Protein AF-A0A9E7DCA9-F1 (afdb_monomer_lite)

Sequence (569 aa):
MPDISYTDATHLDIGVLKGARLDLEYGDTGNDFELTLDIDSEQRLDDGAYVYVEGTEWGGVVDALESNSGNNTITYIGRSWQGIIRDKVLEPQSGEDYLSVRGEAHGVLKQLVQRLGLASQFKVSEETSGITVKYTFDRYCDAWTGIRKMLADSSARLNIEYDSIERMIVLSVKPITDWTDGADAEHSDVTIKRVVRPYNHLICLGSGELKNRIVLHFYADARGNISTTQTLFGIDERTTTYNYTNASREELEKDGPKKLKEYQAADSINVTLDDDEEFGIGDIVPGIDPVTGLHVTATVGTKVIIVTDTQVSISYKVGGTASNTSSSGTAEHGSSTGSGAVSSSYTAGTGISIAGRTISAEVSRADFKSLENKVNEARKVATDSASEIGRATLQVDSKVAEVTATTPLKAQRTGGTVALTHEPSNVTAGAYGSESDVNASWGDTVQLGATVNVDALGHVTDAQTHTVKLPAKPTYTAQEVGAAPANHTHSYAGASTPGGDANAAKKLSQARTIKLVGSVSGTAIFDGSSDVTINVQGATQGGATTPSFPVGSVIETTSFVNPAIKLRR

Radius of gyration: 61.39 Å; chains: 1; bounding box: 140×107×152 Å

Secondary structure (DSSP, 8-state):
---EEEE-TT--EEEE-SS-EEEEEEESS--EEEEEEETT-S--PPTT-EEEETTSS-EEEEEEEEEETTTTEEEEEEEEHHHHHHTSEE-PPTT-SS-EEEEEHHHHHHHHHHHTT-TTTEEE-SS--S-EEEEEPPTTEEHHHHHHHHHHTTTEEEEEEEETTTTEEEEEEEEPPB-TT-TTTT-EEEEEE--SS---EEEEE-SS-GGGS-EEEEEE-TT--EESS----GGG--EEEEE-TT--HHHHHHHHHHHHHHHHT--EEEEEE-TTS-PPTT-EEEEE-TTT--EEEEEEEEEEEEEESS-EEEEEEEEE--------------------------PPPTTEEEETTEEEE---TTTTHHHHHHHHHHHHHHHHHHHHHHHHHHHHHTT-------TTEEEEEETTEEEEEEPP-SS-TTTTS-SS---PPTTPEEEEEEEEEE-TTS-EEEEEEEEEEPPPPPP--TTTTTPPPS----TT---SSTTPPPS-PPPPSS-EEEEE-SSEEEEEEE-SSS-----EEE------------TT-----S-----------

Structure (mmCIF, N/CA/C/O backbone):
data_AF-A0A9E7DCA9-F1
#
_entry.id   AF-A0A9E7DCA9-F1
#
loop_
_atom_site.group_PDB
_atom_site.id
_atom_site.type_symbol
_atom_site.label_atom_id
_atom_site.label_alt_id
_atom_site.label_comp_id
_atom_site.label_asym_id
_atom_site.label_entity_id
_atom_site.label_seq_id
_atom_site.pdbx_PDB_ins_code
_atom_site.Cartn_x
_atom_site.Cartn_y
_atom_site.Cartn_z
_atom_site.occupancy
_atom_site.B_iso_or_equiv
_atom_site.auth_seq_id
_atom_site.auth_comp_id
_atom_site.auth_asym_id
_atom_site.auth_atom_id
_atom_site.pdbx_PDB_model_num
ATOM 1 N N . MET A 1 1 ? 22.276 -15.573 -17.758 1.00 71.06 1 MET A N 1
ATOM 2 C CA . MET A 1 1 ? 21.876 -14.607 -16.718 1.00 71.06 1 MET A CA 1
ATOM 3 C C . MET A 1 1 ? 21.715 -13.267 -17.402 1.00 71.06 1 MET A C 1
ATOM 5 O O . MET A 1 1 ? 22.433 -13.056 -18.375 1.00 71.06 1 MET A O 1
ATOM 9 N N . PRO A 1 2 ? 20.750 -12.444 -16.991 1.00 83.06 2 PRO A N 1
ATOM 10 C CA . PRO A 1 2 ? 20.510 -11.165 -17.641 1.00 83.06 2 PRO A CA 1
ATOM 11 C C . PRO A 1 2 ? 21.709 -10.229 -17.467 1.00 83.06 2 PRO A C 1
ATOM 13 O O . PRO A 1 2 ? 22.262 -10.129 -16.374 1.00 83.06 2 PRO A O 1
ATOM 16 N N . ASP A 1 3 ? 22.107 -9.562 -18.547 1.00 92.44 3 ASP A N 1
ATOM 17 C CA . ASP A 1 3 ? 23.142 -8.531 -18.518 1.00 92.44 3 ASP A CA 1
ATOM 18 C C . ASP A 1 3 ? 22.517 -7.190 -18.101 1.00 92.44 3 ASP A C 1
ATOM 20 O O . ASP A 1 3 ? 21.557 -6.730 -18.724 1.00 92.44 3 ASP A O 1
ATOM 24 N N . ILE A 1 4 ? 23.074 -6.545 -17.070 1.00 96.12 4 ILE A N 1
ATOM 25 C CA . ILE A 1 4 ? 22.693 -5.179 -16.687 1.00 96.12 4 ILE A CA 1
ATOM 26 C C . ILE A 1 4 ? 23.383 -4.218 -17.656 1.00 96.12 4 ILE A C 1
ATOM 28 O O . ILE A 1 4 ? 24.607 -4.090 -17.645 1.00 96.12 4 ILE A O 1
ATOM 32 N N . SER A 1 5 ? 22.607 -3.543 -18.494 1.00 96.44 5 SER A N 1
ATOM 33 C CA . SER A 1 5 ? 23.099 -2.609 -19.508 1.00 96.44 5 SER A CA 1
ATOM 34 C C . SER A 1 5 ? 22.848 -1.163 -19.099 1.00 96.44 5 SER A C 1
ATOM 36 O O . SER A 1 5 ? 21.977 -0.880 -18.273 1.00 96.44 5 SER A O 1
ATOM 38 N N . TYR A 1 6 ? 23.634 -0.244 -19.658 1.00 97.06 6 TYR A N 1
ATOM 39 C CA . TYR A 1 6 ? 23.480 1.184 -19.404 1.00 97.06 6 TYR A CA 1
ATOM 40 C C . TYR A 1 6 ? 23.722 2.041 -20.645 1.00 97.06 6 TYR A C 1
ATOM 42 O O . TYR A 1 6 ? 24.427 1.649 -21.584 1.00 97.06 6 TYR A O 1
ATOM 50 N N . THR A 1 7 ? 23.143 3.237 -20.617 1.00 97.25 7 THR A N 1
ATOM 51 C CA . THR A 1 7 ? 23.236 4.230 -21.689 1.00 97.25 7 THR A CA 1
ATOM 52 C C . THR A 1 7 ? 24.016 5.469 -21.260 1.00 97.25 7 THR A C 1
ATOM 54 O O . THR A 1 7 ? 24.350 5.644 -20.090 1.00 97.25 7 THR A O 1
ATOM 57 N N . ASP A 1 8 ? 24.259 6.373 -22.207 1.00 94.50 8 ASP A N 1
ATOM 58 C CA . ASP A 1 8 ? 24.550 7.775 -21.904 1.00 94.50 8 ASP A CA 1
ATOM 59 C C . ASP A 1 8 ? 23.261 8.551 -21.560 1.00 94.50 8 ASP A C 1
ATOM 61 O O . ASP A 1 8 ? 22.147 8.016 -21.629 1.00 94.50 8 ASP A O 1
ATOM 65 N N . ALA A 1 9 ? 23.398 9.838 -21.232 1.00 92.69 9 ALA A N 1
ATOM 66 C CA . ALA A 1 9 ? 22.271 10.738 -20.955 1.00 92.69 9 ALA A CA 1
ATOM 67 C C . ALA A 1 9 ? 21.360 11.026 -22.174 1.00 92.69 9 ALA A C 1
ATOM 69 O O . ALA A 1 9 ? 20.323 11.674 -22.039 1.00 92.69 9 ALA A O 1
ATOM 70 N N . THR A 1 10 ? 21.737 10.586 -23.380 1.00 92.75 10 THR A N 1
ATOM 71 C CA . THR A 1 10 ? 20.903 10.649 -24.596 1.00 92.75 10 THR A CA 1
ATOM 72 C C . THR A 1 10 ? 20.208 9.322 -24.910 1.00 92.75 10 THR A C 1
ATOM 74 O O . THR A 1 10 ? 19.533 9.205 -25.936 1.00 92.75 10 THR A O 1
ATOM 77 N N . HIS A 1 11 ? 20.343 8.347 -24.007 1.00 93.12 11 HIS A N 1
ATOM 78 C CA . HIS A 1 11 ? 19.809 6.991 -24.101 1.00 93.12 11 HIS A CA 1
ATOM 79 C C . HIS A 1 11 ? 20.410 6.180 -25.261 1.00 93.12 11 HIS A C 1
ATOM 81 O O . HIS A 1 11 ? 19.755 5.314 -25.843 1.00 93.12 11 HIS A O 1
ATOM 87 N N . LEU A 1 12 ? 21.663 6.470 -25.624 1.00 93.50 12 LEU A N 1
ATOM 88 C CA . LEU A 1 12 ? 22.455 5.615 -26.501 1.00 93.50 12 LEU A CA 1
ATOM 89 C C . LEU A 1 12 ? 23.195 4.573 -25.660 1.00 93.50 12 LEU A C 1
ATOM 91 O O . LEU A 1 12 ? 23.879 4.929 -24.702 1.00 93.50 12 LEU A O 1
ATOM 95 N N . ASP A 1 13 ? 23.088 3.300 -26.036 1.00 94.94 13 ASP A N 1
ATOM 96 C CA . ASP A 1 13 ? 23.766 2.213 -25.328 1.00 94.94 13 ASP A CA 1
ATOM 97 C C . ASP A 1 13 ? 25.284 2.411 -25.286 1.00 94.94 13 ASP A C 1
ATOM 99 O O . ASP A 1 13 ? 25.930 2.616 -26.319 1.00 94.94 13 ASP A O 1
ATOM 103 N N . ILE A 1 14 ? 25.852 2.305 -24.082 1.00 95.56 14 ILE A N 1
ATOM 104 C CA . ILE A 1 14 ? 27.301 2.337 -23.860 1.00 95.56 14 ILE A CA 1
ATOM 105 C C . ILE A 1 14 ? 27.839 0.915 -23.708 1.00 95.56 14 ILE A C 1
ATOM 107 O O . ILE A 1 14 ? 28.862 0.571 -24.304 1.00 95.56 14 ILE A O 1
ATOM 111 N N . GLY A 1 15 ? 27.171 0.078 -22.910 1.00 94.38 15 GLY A N 1
ATOM 112 C CA . GLY A 1 15 ? 27.597 -1.300 -22.703 1.00 94.38 15 GLY A CA 1
ATOM 113 C C . GLY A 1 15 ? 26.957 -1.980 -21.499 1.00 94.38 15 GLY A C 1
ATOM 114 O O . GLY A 1 15 ? 25.936 -1.541 -20.978 1.00 94.38 15 GLY A O 1
ATOM 115 N N . VAL A 1 16 ? 27.594 -3.067 -21.064 1.00 95.62 16 VAL A N 1
ATOM 116 C CA . VAL A 1 16 ? 27.155 -3.909 -19.944 1.00 95.62 16 VAL A CA 1
ATOM 117 C C . VAL A 1 16 ? 27.974 -3.578 -18.699 1.00 95.62 16 VAL A C 1
ATOM 119 O O . VAL A 1 16 ? 29.206 -3.529 -18.756 1.00 95.62 16 VAL A O 1
ATOM 122 N N . LEU A 1 17 ? 27.300 -3.373 -17.573 1.00 94.69 17 LEU A N 1
ATOM 123 C CA . LEU A 1 17 ? 27.918 -3.161 -16.269 1.00 94.69 17 LEU A CA 1
ATOM 124 C C . LEU A 1 17 ? 28.472 -4.473 -15.705 1.00 94.69 17 LEU A C 1
ATOM 126 O O . LEU A 1 17 ? 27.880 -5.538 -15.877 1.00 94.69 17 LEU A O 1
ATOM 130 N N . LYS A 1 18 ? 29.631 -4.395 -15.048 1.00 92.38 18 LYS A N 1
ATOM 131 C CA . LYS A 1 18 ? 30.292 -5.525 -14.384 1.00 92.38 18 LYS A CA 1
ATOM 132 C C . LYS A 1 18 ? 30.481 -5.237 -12.900 1.00 92.38 18 LYS A C 1
ATOM 134 O O . LYS A 1 18 ? 30.808 -4.116 -12.516 1.00 92.38 18 LYS A O 1
ATOM 139 N N . GLY A 1 19 ? 30.292 -6.263 -12.078 1.00 90.50 19 GLY A N 1
ATOM 140 C CA . GLY A 1 19 ? 30.309 -6.172 -10.621 1.00 90.50 19 GLY A CA 1
ATOM 141 C C . GLY A 1 19 ? 29.162 -5.330 -10.067 1.00 90.50 19 GLY A C 1
ATOM 142 O O . GLY A 1 19 ? 29.310 -4.739 -9.000 1.00 90.50 19 GLY A O 1
ATOM 143 N N . ALA A 1 20 ? 28.057 -5.225 -10.806 1.00 94.62 20 ALA A N 1
ATOM 144 C CA . ALA A 1 20 ? 26.955 -4.346 -10.457 1.00 94.62 20 ALA A CA 1
ATOM 145 C C . ALA A 1 20 ? 25.877 -5.084 -9.664 1.00 94.62 20 ALA A C 1
ATOM 147 O O . ALA A 1 20 ? 25.610 -6.266 -9.888 1.00 94.62 20 ALA A O 1
ATOM 148 N N . ARG A 1 21 ? 25.227 -4.359 -8.754 1.00 96.06 21 ARG A N 1
ATOM 149 C CA . ARG A 1 21 ? 24.008 -4.807 -8.080 1.00 96.06 21 ARG A CA 1
ATOM 150 C C . ARG A 1 21 ? 22.889 -3.833 -8.403 1.00 96.06 21 ARG A C 1
ATOM 152 O O . ARG A 1 21 ? 22.961 -2.685 -7.984 1.00 96.06 21 ARG A O 1
ATOM 159 N N . LEU A 1 22 ? 21.876 -4.296 -9.122 1.00 97.31 22 LEU A N 1
ATOM 160 C CA . LEU A 1 22 ? 20.660 -3.544 -9.411 1.00 97.31 22 LEU A CA 1
ATOM 161 C C . LEU A 1 22 ? 19.538 -4.034 -8.493 1.00 97.31 22 LEU A C 1
ATOM 163 O O . LEU A 1 22 ? 19.142 -5.193 -8.563 1.00 97.31 22 LEU A O 1
ATOM 167 N N . ASP A 1 23 ? 19.056 -3.151 -7.632 1.00 97.00 23 ASP A N 1
ATOM 168 C CA . ASP A 1 23 ? 17.911 -3.334 -6.743 1.00 97.00 23 ASP A CA 1
ATOM 169 C C . ASP A 1 23 ? 16.731 -2.533 -7.291 1.00 97.00 23 ASP A C 1
ATOM 171 O O . ASP A 1 23 ? 16.876 -1.350 -7.588 1.00 97.00 23 ASP A O 1
ATOM 175 N N . LEU A 1 24 ? 15.579 -3.164 -7.460 1.00 96.56 24 LEU A N 1
ATOM 176 C CA . LEU A 1 24 ? 14.369 -2.544 -7.987 1.00 96.56 24 LEU A CA 1
ATOM 177 C C . LEU A 1 24 ? 13.200 -2.889 -7.072 1.00 96.56 24 LEU A C 1
ATOM 179 O O . LEU A 1 24 ? 12.945 -4.065 -6.826 1.00 96.56 24 LEU A O 1
ATOM 183 N N . GLU A 1 25 ? 12.422 -1.892 -6.660 1.00 95.06 25 GLU A N 1
ATOM 184 C CA . GLU A 1 25 ? 11.115 -2.103 -6.033 1.00 95.06 25 GLU A CA 1
ATOM 185 C C . GLU A 1 25 ? 10.063 -1.320 -6.817 1.00 95.06 25 GLU A C 1
ATOM 187 O O . GLU A 1 25 ? 10.201 -0.115 -7.010 1.00 95.06 25 GLU A O 1
ATOM 192 N N . TYR A 1 26 ? 8.990 -1.973 -7.265 1.00 93.69 26 TYR A N 1
ATOM 193 C CA . TYR A 1 26 ? 7.880 -1.295 -7.943 1.00 93.69 26 TYR A CA 1
ATOM 194 C C . TYR A 1 26 ? 6.539 -2.013 -7.759 1.00 93.69 26 TYR A C 1
ATOM 196 O O . TYR A 1 26 ? 6.478 -3.211 -7.486 1.00 93.69 26 TYR A O 1
ATOM 204 N N . GLY A 1 27 ? 5.441 -1.264 -7.896 1.00 90.94 27 GLY A N 1
ATOM 205 C CA . GLY A 1 27 ? 4.081 -1.727 -7.612 1.00 90.94 27 GLY A CA 1
ATOM 206 C C . GLY A 1 27 ? 3.297 -0.767 -6.725 1.00 90.94 27 GLY A C 1
ATOM 207 O O . GLY A 1 27 ? 3.224 0.424 -7.029 1.00 90.94 27 GLY A O 1
ATOM 208 N N . ASP A 1 28 ? 2.655 -1.280 -5.673 1.00 86.44 28 ASP A N 1
ATOM 209 C CA . ASP A 1 28 ? 1.882 -0.489 -4.699 1.00 86.44 28 ASP A CA 1
ATOM 210 C C . ASP A 1 28 ? 2.786 0.432 -3.863 1.00 86.44 28 ASP A C 1
ATOM 212 O O . ASP A 1 28 ? 2.365 1.498 -3.414 1.00 86.44 28 ASP A O 1
ATOM 216 N N . THR A 1 29 ? 4.039 0.019 -3.668 1.00 83.19 29 THR A N 1
ATOM 217 C CA . THR A 1 29 ? 5.098 0.770 -2.984 1.00 83.19 29 THR A CA 1
ATOM 218 C C . THR A 1 29 ? 6.368 0.807 -3.832 1.00 83.19 29 THR A C 1
ATOM 220 O O . THR A 1 29 ? 6.479 0.084 -4.822 1.00 83.19 29 THR A O 1
ATOM 223 N N . GLY A 1 30 ? 7.305 1.684 -3.464 1.00 85.62 30 GLY A N 1
ATOM 224 C CA . GLY A 1 30 ? 8.525 1.932 -4.234 1.00 85.62 30 GLY A CA 1
ATOM 225 C C . GLY A 1 30 ? 8.223 2.668 -5.538 1.00 85.62 30 GLY A C 1
ATOM 226 O O . GLY A 1 30 ? 7.538 3.700 -5.543 1.00 85.62 30 GLY A O 1
ATOM 227 N N . ASN A 1 31 ? 8.647 2.070 -6.645 1.00 96.06 31 ASN A N 1
ATOM 228 C CA . ASN A 1 31 ? 8.765 2.597 -8.005 1.00 96.06 31 ASN A CA 1
ATOM 229 C C . ASN A 1 31 ? 10.070 3.377 -8.229 1.00 96.06 31 ASN A C 1
ATOM 231 O O . ASN A 1 31 ? 10.086 4.481 -8.779 1.00 96.06 31 ASN A O 1
ATOM 235 N N . ASP A 1 32 ? 11.162 2.784 -7.768 1.00 97.69 32 ASP A N 1
ATOM 236 C CA . ASP A 1 32 ? 12.526 3.288 -7.838 1.00 97.69 32 ASP A CA 1
ATOM 237 C C . ASP A 1 32 ? 13.509 2.125 -8.030 1.00 97.69 32 ASP A C 1
ATOM 239 O O . ASP A 1 32 ? 13.132 0.948 -8.051 1.00 97.69 32 ASP A O 1
ATOM 243 N N . PHE A 1 33 ? 14.765 2.478 -8.272 1.00 97.56 33 PHE A N 1
ATOM 244 C CA . PHE A 1 33 ? 15.868 1.540 -8.313 1.00 97.56 33 PHE A CA 1
ATOM 245 C C . PHE A 1 33 ? 17.103 2.123 -7.636 1.00 97.56 33 PHE A C 1
ATOM 247 O O . PHE A 1 33 ? 17.301 3.342 -7.573 1.00 97.56 33 PHE A O 1
ATOM 254 N N . GLU A 1 34 ? 17.962 1.214 -7.202 1.00 97.88 34 GLU A N 1
ATOM 255 C CA . GLU A 1 34 ? 19.299 1.489 -6.716 1.00 97.88 34 GLU A CA 1
ATOM 256 C C . GLU A 1 34 ? 20.297 0.605 -7.472 1.00 97.88 34 GLU A C 1
ATOM 258 O O . GLU A 1 34 ? 20.195 -0.619 -7.471 1.00 97.88 34 GLU A O 1
ATOM 263 N N . LEU A 1 35 ? 21.276 1.218 -8.132 1.00 97.75 35 LEU A N 1
ATOM 264 C CA . LEU A 1 35 ? 22.386 0.522 -8.772 1.00 97.75 35 LEU A CA 1
ATOM 265 C C . LEU A 1 35 ? 23.671 0.799 -7.992 1.00 97.75 35 LEU A C 1
ATOM 267 O O . LEU A 1 35 ? 24.160 1.927 -7.962 1.00 97.75 35 LEU A O 1
ATOM 271 N N . THR A 1 36 ? 24.262 -0.242 -7.420 1.00 96.81 36 THR A N 1
ATOM 272 C CA . THR A 1 36 ? 25.537 -0.164 -6.705 1.00 96.81 36 THR A CA 1
ATOM 273 C C . THR A 1 36 ? 26.687 -0.662 -7.578 1.00 96.81 36 THR A C 1
ATOM 275 O O . THR A 1 36 ? 26.612 -1.745 -8.164 1.00 96.81 36 THR A O 1
ATOM 278 N N . LEU A 1 37 ? 27.777 0.105 -7.606 1.00 95.06 37 LEU A N 1
ATOM 279 C CA . LEU A 1 37 ? 29.076 -0.265 -8.165 1.00 95.06 37 LEU A CA 1
ATOM 280 C C . LEU A 1 37 ? 30.164 -0.129 -7.095 1.00 95.06 37 LEU A C 1
ATOM 282 O O . LEU A 1 37 ? 30.061 0.699 -6.187 1.00 95.06 37 LEU A O 1
ATOM 286 N N . ASP A 1 38 ? 31.240 -0.901 -7.227 1.00 91.75 38 ASP A N 1
ATOM 287 C CA . ASP A 1 38 ? 32.465 -0.650 -6.464 1.00 91.75 38 ASP A CA 1
ATOM 288 C C . ASP A 1 38 ? 33.080 0.697 -6.892 1.00 91.75 38 ASP A C 1
ATOM 290 O O . ASP A 1 38 ? 33.073 1.047 -8.078 1.00 91.75 38 ASP A O 1
ATOM 294 N N . ILE A 1 39 ? 33.611 1.467 -5.939 1.00 89.06 39 ILE A N 1
ATOM 295 C CA . ILE A 1 39 ? 34.256 2.756 -6.223 1.00 89.06 39 ILE A CA 1
ATOM 296 C C . ILE A 1 39 ? 35.459 2.609 -7.168 1.00 89.06 39 ILE A C 1
ATOM 298 O O . ILE A 1 39 ? 35.741 3.534 -7.933 1.00 89.06 39 ILE A O 1
ATOM 302 N N . ASP A 1 40 ? 36.120 1.451 -7.166 1.00 89.44 40 ASP A N 1
ATOM 303 C CA . ASP A 1 40 ? 37.255 1.127 -8.030 1.00 89.44 40 ASP A CA 1
ATOM 304 C C . ASP A 1 40 ? 36.824 0.678 -9.438 1.00 89.44 40 ASP A C 1
ATOM 306 O O . ASP A 1 40 ? 37.670 0.519 -10.319 1.00 89.44 40 ASP A O 1
ATOM 310 N N . SER A 1 41 ? 35.519 0.499 -9.692 1.00 89.50 41 SER A N 1
ATOM 311 C CA . SER A 1 41 ? 35.016 0.257 -11.048 1.00 89.50 41 SER A CA 1
ATOM 312 C C . SER A 1 41 ? 35.415 1.410 -11.972 1.00 89.50 41 SER A C 1
ATOM 314 O O . SER A 1 41 ? 35.334 2.576 -11.590 1.00 89.50 41 SER A O 1
ATOM 316 N N . GLU A 1 42 ? 35.804 1.115 -13.210 1.00 91.94 42 GLU A N 1
ATOM 317 C CA . GLU A 1 42 ? 36.067 2.142 -14.230 1.00 91.94 42 GLU A CA 1
ATOM 318 C C . GLU A 1 42 ? 34.771 2.657 -14.886 1.00 91.94 42 GLU A C 1
ATOM 320 O O . GLU A 1 42 ? 34.786 3.661 -15.598 1.00 91.94 42 GLU A O 1
ATOM 325 N N . GLN A 1 43 ? 33.637 1.987 -14.648 1.00 93.31 43 GLN A N 1
ATOM 326 C CA . GLN A 1 43 ? 32.347 2.335 -15.243 1.00 93.31 43 GLN A CA 1
ATOM 327 C C . GLN A 1 43 ? 31.642 3.407 -14.409 1.00 93.31 43 GLN A C 1
ATOM 329 O O . GLN A 1 43 ? 31.492 3.281 -13.192 1.00 93.31 43 GLN A O 1
ATOM 334 N N . ARG A 1 44 ? 31.203 4.479 -15.070 1.00 93.62 44 ARG A N 1
ATOM 335 C CA . ARG A 1 44 ? 30.405 5.558 -14.481 1.00 93.62 44 ARG A CA 1
ATOM 336 C C . ARG A 1 44 ? 29.216 5.849 -15.376 1.00 93.62 44 ARG A C 1
ATOM 338 O O . ARG A 1 44 ? 29.339 5.787 -16.598 1.00 93.62 44 ARG A O 1
ATOM 345 N N . LEU A 1 45 ? 28.090 6.141 -14.743 1.00 95.19 45 LEU A N 1
ATOM 346 C CA . LEU A 1 45 ? 26.862 6.530 -15.415 1.00 95.19 45 LEU A CA 1
ATOM 347 C C . LEU A 1 45 ? 26.709 8.045 -15.334 1.00 95.19 45 LEU A C 1
ATOM 349 O O . LEU A 1 45 ? 27.054 8.652 -14.315 1.00 95.19 45 LEU A O 1
ATOM 353 N N . ASP A 1 46 ? 26.190 8.619 -16.413 1.00 93.69 46 ASP A N 1
ATOM 354 C CA . ASP A 1 46 ? 25.820 10.026 -16.476 1.00 93.69 46 ASP A CA 1
ATOM 355 C C . ASP A 1 46 ? 24.470 10.263 -15.783 1.00 93.69 46 ASP A C 1
ATOM 357 O O . ASP A 1 46 ? 23.614 9.375 -15.720 1.00 93.69 46 ASP A O 1
ATOM 361 N N . ASP A 1 47 ? 24.244 11.492 -15.320 1.00 93.56 47 ASP A N 1
ATOM 362 C CA . ASP A 1 47 ? 22.924 11.925 -14.861 1.00 93.56 47 ASP A CA 1
ATOM 363 C C . ASP A 1 47 ? 21.906 11.777 -16.007 1.00 93.56 47 ASP A C 1
ATOM 365 O O . ASP A 1 47 ? 22.130 12.258 -17.121 1.00 93.56 47 ASP A O 1
ATOM 369 N N . GLY A 1 48 ? 20.775 11.120 -15.745 1.00 95.25 48 GLY A N 1
ATOM 370 C CA . GLY A 1 48 ? 19.761 10.827 -16.760 1.00 95.25 48 GLY A CA 1
ATOM 371 C C . GLY A 1 48 ? 20.056 9.611 -17.646 1.00 95.25 48 GLY A C 1
ATOM 372 O O . GLY A 1 48 ? 19.254 9.317 -18.530 1.00 95.25 48 GLY A O 1
ATOM 373 N N . ALA A 1 49 ? 21.156 8.884 -17.422 1.00 97.50 49 ALA A N 1
ATOM 374 C CA . ALA A 1 49 ? 21.394 7.600 -18.077 1.00 97.50 49 ALA A CA 1
ATOM 375 C C . ALA A 1 49 ? 20.317 6.567 -17.713 1.00 97.50 49 ALA A C 1
ATOM 377 O O . ALA A 1 49 ? 19.747 6.590 -16.619 1.00 97.50 49 ALA A O 1
ATOM 378 N N . TYR A 1 50 ? 20.064 5.623 -18.617 1.00 98.12 50 TYR A N 1
ATOM 379 C CA . TYR A 1 50 ? 19.233 4.458 -18.345 1.00 98.12 50 TYR A CA 1
ATOM 380 C C . TYR A 1 50 ? 20.079 3.298 -17.848 1.00 98.12 50 TYR A C 1
ATOM 382 O O . TYR A 1 50 ? 21.195 3.082 -18.317 1.00 98.12 50 TYR A O 1
ATOM 390 N N . VAL A 1 51 ? 19.503 2.540 -16.920 1.00 97.75 51 VAL A N 1
ATOM 391 C CA . VAL A 1 51 ? 19.982 1.230 -16.477 1.00 97.75 51 VAL A CA 1
ATOM 392 C C . VAL A 1 51 ? 18.867 0.244 -16.738 1.00 97.75 51 VAL A C 1
ATOM 394 O O . VAL A 1 51 ? 17.729 0.507 -16.348 1.00 97.75 51 VAL A O 1
ATOM 397 N N . TYR A 1 52 ? 19.161 -0.864 -17.408 1.00 97.62 52 TYR A N 1
ATOM 398 C CA . TYR A 1 52 ? 18.116 -1.791 -17.821 1.00 97.62 52 TYR A CA 1
ATOM 399 C C . TYR A 1 52 ? 18.614 -3.220 -18.018 1.00 97.62 52 TYR A C 1
ATOM 401 O O . TYR A 1 52 ? 19.795 -3.471 -18.258 1.00 97.62 52 TYR A O 1
ATOM 409 N N . VAL A 1 53 ? 17.672 -4.155 -17.967 1.00 96.50 53 VAL A N 1
ATOM 410 C CA . VAL A 1 53 ? 17.820 -5.517 -18.474 1.00 96.50 53 VAL A CA 1
ATOM 411 C C . VAL A 1 53 ? 16.905 -5.664 -19.690 1.00 96.50 53 VAL A C 1
ATOM 413 O O . VAL A 1 53 ? 15.696 -5.444 -19.598 1.00 96.50 53 VAL A O 1
ATOM 416 N N . GLU A 1 54 ? 17.495 -6.005 -20.835 1.00 95.81 54 GLU A N 1
ATOM 417 C CA . GLU A 1 54 ? 16.803 -6.065 -22.129 1.00 95.81 54 GLU A CA 1
ATOM 418 C C . GLU A 1 54 ? 15.562 -6.968 -22.104 1.00 95.81 54 GLU A C 1
ATOM 420 O O . GLU A 1 54 ? 15.613 -8.090 -21.597 1.00 95.81 54 GLU A O 1
ATOM 425 N N . GLY A 1 55 ? 14.459 -6.492 -22.691 1.00 94.69 55 GLY A N 1
ATOM 426 C CA . GLY A 1 55 ? 13.220 -7.260 -22.830 1.00 94.69 55 GLY A CA 1
ATOM 427 C C . GLY A 1 55 ? 12.461 -7.480 -21.518 1.00 94.69 55 GLY A C 1
ATOM 428 O O . GLY A 1 55 ? 11.527 -8.276 -21.479 1.00 94.69 55 GLY A O 1
ATOM 429 N N . THR A 1 56 ? 12.849 -6.788 -20.444 1.00 95.00 56 THR A N 1
ATOM 430 C CA . THR A 1 56 ? 12.203 -6.872 -19.127 1.00 95.00 56 THR A CA 1
ATOM 431 C C . THR A 1 56 ? 11.720 -5.506 -18.650 1.00 95.00 56 THR A C 1
ATOM 433 O O . THR A 1 56 ? 12.100 -4.460 -19.179 1.00 95.00 56 THR A O 1
ATOM 436 N N . GLU A 1 57 ? 10.909 -5.502 -17.597 1.00 95.38 57 GLU A N 1
ATOM 437 C CA . GLU A 1 57 ? 10.519 -4.290 -16.869 1.00 95.38 57 GLU A CA 1
ATOM 438 C C . GLU A 1 57 ? 11.612 -3.784 -15.901 1.00 95.38 57 GLU A C 1
ATOM 440 O O . GLU A 1 57 ? 11.385 -2.819 -15.168 1.00 95.38 57 GLU A O 1
ATOM 445 N N . TRP A 1 58 ? 12.782 -4.434 -15.854 1.00 96.12 58 TRP A N 1
ATOM 446 C CA . TRP A 1 58 ? 13.824 -4.179 -14.861 1.00 96.12 58 TRP A CA 1
ATOM 447 C C . TRP A 1 58 ? 14.736 -3.060 -15.345 1.00 96.12 58 TRP A C 1
ATOM 449 O O . TRP A 1 58 ? 15.713 -3.286 -16.058 1.00 96.12 58 TRP A O 1
ATOM 459 N N . GLY A 1 59 ? 14.403 -1.833 -14.970 1.00 96.75 59 GLY A N 1
ATOM 460 C CA . GLY A 1 59 ? 15.222 -0.684 -15.306 1.00 96.75 59 GLY A CA 1
ATOM 461 C C . GLY A 1 59 ? 14.632 0.642 -14.862 1.00 96.75 59 GLY A C 1
ATOM 462 O O . GLY A 1 59 ? 13.523 0.716 -14.320 1.00 96.75 59 GLY A O 1
ATOM 463 N N . GLY A 1 60 ? 15.403 1.695 -15.095 1.00 97.88 60 GLY A N 1
ATOM 464 C CA . GLY A 1 60 ? 15.060 3.046 -14.697 1.00 97.88 60 GLY A CA 1
ATOM 465 C C . GLY A 1 60 ? 16.018 4.101 -15.231 1.00 97.88 60 GLY A C 1
ATOM 466 O O . GLY A 1 60 ? 16.984 3.808 -15.937 1.00 97.88 60 GLY A O 1
ATOM 467 N N . VAL A 1 61 ? 15.727 5.348 -14.867 1.00 98.12 61 VAL A N 1
ATOM 468 C CA . VAL A 1 61 ? 16.533 6.531 -15.186 1.00 98.12 61 VAL A CA 1
ATOM 469 C C . VAL A 1 61 ? 17.293 7.012 -13.956 1.00 98.12 61 VAL A C 1
ATOM 471 O O . VAL A 1 61 ? 16.697 7.204 -12.900 1.00 98.12 61 VAL A O 1
ATOM 474 N N . VAL A 1 62 ? 18.601 7.223 -14.084 1.00 98.12 62 VAL A N 1
ATOM 475 C CA . VAL A 1 62 ? 19.445 7.757 -13.008 1.00 98.12 62 VAL A CA 1
ATOM 476 C C . VAL A 1 62 ? 19.033 9.198 -12.704 1.00 98.12 62 VAL A C 1
ATOM 478 O O . VAL A 1 62 ? 19.175 10.077 -13.552 1.00 98.12 62 VAL A O 1
ATOM 481 N N . ASP A 1 63 ? 18.558 9.448 -11.484 1.00 96.50 63 ASP A N 1
ATOM 482 C CA . ASP A 1 63 ? 18.156 10.784 -11.024 1.00 96.50 63 ASP A CA 1
ATOM 483 C C . ASP A 1 63 ? 19.137 11.367 -9.987 1.00 96.50 63 ASP A C 1
ATOM 485 O O . ASP A 1 63 ? 19.187 12.584 -9.799 1.00 96.50 63 ASP A O 1
ATOM 489 N N . ALA A 1 64 ? 19.901 10.517 -9.295 1.00 94.69 64 ALA A N 1
ATOM 490 C CA . ALA A 1 64 ? 20.843 10.915 -8.256 1.00 94.69 64 ALA A CA 1
ATOM 491 C C . ALA A 1 64 ? 22.037 9.954 -8.139 1.00 94.69 64 ALA A C 1
ATOM 493 O O . ALA A 1 64 ? 21.984 8.792 -8.542 1.00 94.69 64 ALA A O 1
ATOM 494 N N . LEU A 1 65 ? 23.108 10.457 -7.524 1.00 93.06 65 LEU A N 1
ATOM 495 C CA . LEU A 1 65 ? 24.341 9.732 -7.246 1.00 93.06 65 LEU A CA 1
ATOM 496 C C . LEU A 1 65 ? 24.775 9.969 -5.797 1.00 93.06 65 LEU A C 1
ATOM 498 O O . LEU A 1 65 ? 24.893 11.111 -5.352 1.00 93.06 65 LEU A O 1
ATOM 502 N N . GLU A 1 66 ? 25.085 8.889 -5.092 1.00 91.38 66 GLU A N 1
ATOM 503 C CA . GLU A 1 66 ? 25.696 8.894 -3.769 1.00 91.38 66 GLU A CA 1
ATOM 504 C C . GLU A 1 66 ? 27.033 8.142 -3.809 1.00 91.38 66 GLU A C 1
ATOM 506 O O . GLU A 1 66 ? 27.185 7.131 -4.490 1.00 91.38 66 GLU A O 1
ATOM 511 N N . SER A 1 67 ? 28.031 8.634 -3.073 1.00 86.38 67 SER A N 1
ATOM 512 C CA . SER A 1 67 ? 29.305 7.928 -2.899 1.00 86.38 67 SER A CA 1
ATOM 513 C C . SER A 1 67 ? 29.559 7.688 -1.418 1.00 86.38 67 SER A C 1
ATOM 515 O O . SER A 1 67 ? 29.465 8.613 -0.608 1.00 86.38 67 SER A O 1
ATOM 517 N N . ASN A 1 68 ? 29.884 6.446 -1.058 1.00 82.56 68 ASN A N 1
ATOM 518 C CA . ASN A 1 68 ? 30.123 6.049 0.323 1.00 82.56 68 ASN A CA 1
ATOM 519 C C . ASN A 1 68 ? 31.536 5.476 0.480 1.00 82.56 68 ASN A C 1
ATOM 521 O O . ASN A 1 68 ? 31.795 4.300 0.219 1.00 82.56 68 ASN A O 1
ATOM 525 N N . SER A 1 69 ? 32.459 6.309 0.972 1.00 75.44 69 SER A N 1
ATOM 526 C CA . SER A 1 69 ? 33.859 5.920 1.195 1.00 75.44 69 SER A CA 1
ATOM 527 C C . SER A 1 69 ? 34.051 4.888 2.316 1.00 75.44 69 SER A C 1
ATOM 529 O O . SER A 1 69 ? 35.118 4.292 2.403 1.00 75.44 69 SER A O 1
ATOM 531 N N . GLY A 1 70 ? 33.056 4.677 3.188 1.00 78.75 70 GLY A N 1
ATOM 532 C CA . GLY A 1 70 ? 33.108 3.658 4.243 1.00 78.75 70 GLY A CA 1
ATOM 533 C C . GLY A 1 70 ? 32.802 2.249 3.732 1.00 78.75 70 GLY A C 1
ATOM 534 O O . GLY A 1 70 ? 33.390 1.287 4.219 1.00 78.75 70 GLY A O 1
ATOM 535 N N . ASN A 1 71 ? 31.930 2.144 2.725 1.00 81.75 71 ASN A N 1
ATOM 536 C CA . ASN A 1 71 ? 31.511 0.878 2.117 1.00 81.75 71 ASN A CA 1
ATOM 537 C C . ASN A 1 71 ? 32.178 0.611 0.753 1.00 81.75 71 ASN A C 1
ATOM 539 O O . ASN A 1 71 ? 31.808 -0.354 0.095 1.00 81.75 71 ASN A O 1
ATOM 543 N N . ASN A 1 72 ? 33.125 1.456 0.325 1.00 88.75 72 ASN A N 1
ATOM 544 C CA . ASN A 1 72 ? 33.833 1.380 -0.964 1.00 88.75 72 ASN A CA 1
ATOM 545 C C . ASN A 1 72 ? 32.905 1.311 -2.192 1.00 88.75 72 ASN A C 1
ATOM 547 O O . ASN A 1 72 ? 33.192 0.613 -3.160 1.00 88.75 72 ASN A O 1
ATOM 551 N N . THR A 1 73 ? 31.774 2.018 -2.153 1.00 92.69 73 THR A N 1
ATOM 552 C CA . THR A 1 73 ? 30.718 1.913 -3.172 1.00 92.69 73 THR A CA 1
ATOM 553 C C . THR A 1 73 ? 30.280 3.269 -3.709 1.00 92.69 73 THR A C 1
ATOM 555 O O . THR A 1 73 ? 30.358 4.303 -3.034 1.00 92.69 73 THR A O 1
ATOM 558 N N . ILE A 1 74 ? 29.811 3.240 -4.951 1.00 94.06 74 ILE A N 1
ATOM 559 C CA . ILE A 1 74 ? 29.086 4.312 -5.621 1.00 94.06 74 ILE A CA 1
ATOM 560 C C . ILE A 1 74 ? 27.685 3.788 -5.913 1.00 94.06 74 ILE A C 1
ATOM 562 O O . ILE A 1 74 ? 27.530 2.713 -6.491 1.00 94.06 74 ILE A O 1
ATOM 566 N N . THR A 1 75 ? 26.680 4.561 -5.528 1.00 96.62 75 THR A N 1
ATOM 567 C CA . THR A 1 75 ? 25.276 4.185 -5.626 1.00 96.62 75 THR A CA 1
ATOM 568 C C . THR A 1 75 ? 24.537 5.189 -6.498 1.00 96.62 75 THR A C 1
ATOM 570 O O . THR A 1 75 ? 24.477 6.376 -6.184 1.00 96.62 75 THR A O 1
ATOM 573 N N . TYR A 1 76 ? 23.964 4.710 -7.595 1.00 97.44 76 TYR A N 1
ATOM 574 C CA . TYR A 1 76 ? 23.081 5.474 -8.467 1.00 97.44 76 TYR A CA 1
ATOM 575 C C . TYR A 1 76 ? 21.636 5.186 -8.076 1.00 97.44 76 TYR A C 1
ATOM 577 O O . TYR A 1 76 ? 21.242 4.027 -7.977 1.00 97.44 76 TYR A O 1
ATOM 585 N N . ILE A 1 77 ? 20.854 6.236 -7.851 1.00 97.38 77 ILE A N 1
ATOM 586 C CA . ILE A 1 77 ? 19.468 6.148 -7.391 1.00 97.38 77 ILE A CA 1
ATOM 587 C C . ILE A 1 77 ? 18.588 6.794 -8.449 1.00 97.38 77 ILE A C 1
ATOM 589 O O . ILE A 1 77 ? 18.926 7.845 -9.003 1.00 97.38 77 ILE A O 1
ATOM 593 N N . GLY A 1 78 ? 17.445 6.188 -8.733 1.00 96.94 78 GLY A N 1
ATOM 594 C CA . GLY A 1 78 ? 16.567 6.722 -9.755 1.00 96.94 78 GLY A CA 1
ATOM 595 C C . GLY A 1 78 ? 15.175 6.138 -9.743 1.00 96.94 78 GLY A C 1
ATOM 596 O O . GLY A 1 78 ? 14.863 5.198 -9.015 1.00 96.94 78 GLY A O 1
ATOM 597 N N . ARG A 1 79 ? 14.308 6.714 -10.565 1.00 98.06 79 ARG A N 1
ATOM 598 C CA . ARG A 1 79 ? 12.964 6.184 -10.793 1.00 98.06 79 ARG A CA 1
ATOM 599 C C . ARG A 1 79 ? 13.035 4.991 -11.729 1.00 98.06 79 ARG A C 1
ATOM 601 O O . ARG A 1 79 ? 13.681 5.056 -12.775 1.00 98.06 79 ARG A O 1
ATOM 608 N N . SER A 1 80 ? 12.302 3.932 -11.395 1.00 98.06 80 SER A N 1
ATOM 609 C CA . SER A 1 80 ? 12.047 2.844 -12.338 1.00 98.06 80 SER A CA 1
ATOM 610 C C . SER A 1 80 ? 11.132 3.320 -13.478 1.00 98.06 80 SER A C 1
ATOM 612 O O . SER A 1 80 ? 10.569 4.420 -13.418 1.00 98.06 80 SER A O 1
ATOM 614 N N . TRP A 1 81 ? 10.897 2.495 -14.502 1.00 98.12 81 TRP A N 1
ATOM 615 C CA . TRP A 1 81 ? 9.903 2.800 -15.547 1.00 98.12 81 TRP A CA 1
ATOM 616 C C . TRP A 1 81 ? 8.520 3.126 -14.971 1.00 98.12 81 TRP A C 1
ATOM 618 O O . TRP A 1 81 ? 7.869 4.091 -15.378 1.00 98.12 81 TRP A O 1
ATOM 628 N N . GLN A 1 82 ? 8.104 2.359 -13.964 1.00 97.75 82 GLN A N 1
ATOM 629 C CA . GLN A 1 82 ? 6.881 2.565 -13.193 1.00 97.75 82 GLN A CA 1
ATOM 630 C C . GLN A 1 82 ? 6.940 3.896 -12.430 1.00 97.75 82 GLN A C 1
ATOM 632 O O . GLN A 1 82 ? 5.950 4.625 -12.400 1.00 97.75 82 GLN A O 1
ATOM 637 N N . GLY A 1 83 ? 8.102 4.258 -11.877 1.00 97.50 83 GLY A N 1
ATOM 638 C CA . GLY A 1 83 ? 8.336 5.531 -11.191 1.00 97.50 83 GLY A CA 1
ATOM 639 C C . GLY A 1 83 ? 8.162 6.744 -12.099 1.00 97.50 83 GLY A C 1
ATOM 640 O O . GLY A 1 83 ? 7.532 7.726 -11.708 1.00 97.50 83 GLY A O 1
ATOM 641 N N . ILE A 1 84 ? 8.636 6.660 -13.346 1.00 98.19 84 ILE A N 1
ATOM 642 C CA . ILE A 1 84 ? 8.440 7.720 -14.346 1.00 98.19 84 ILE A CA 1
ATOM 643 C C . ILE A 1 84 ? 6.947 7.914 -14.649 1.00 98.19 84 ILE A C 1
ATOM 645 O O . ILE A 1 84 ? 6.490 9.052 -14.776 1.00 98.19 84 ILE A O 1
ATOM 649 N N . ILE A 1 85 ? 6.175 6.824 -14.744 1.00 98.19 85 ILE A N 1
ATOM 650 C CA . ILE A 1 85 ? 4.717 6.887 -14.933 1.00 98.19 85 ILE A CA 1
ATOM 651 C C . ILE A 1 85 ? 4.042 7.449 -13.671 1.00 98.19 85 ILE A C 1
ATOM 653 O O . ILE A 1 85 ? 3.195 8.333 -13.779 1.00 98.19 85 ILE A O 1
ATOM 657 N N . ARG A 1 86 ? 4.419 6.980 -12.476 1.00 97.06 86 ARG A N 1
ATOM 658 C CA . ARG A 1 86 ? 3.882 7.430 -11.178 1.00 97.06 86 ARG A CA 1
ATOM 659 C C . ARG A 1 86 ? 4.037 8.938 -10.986 1.00 97.06 86 ARG A C 1
ATOM 661 O O . ARG A 1 86 ? 3.116 9.592 -10.518 1.00 97.06 86 ARG A O 1
ATOM 668 N N . ASP A 1 87 ? 5.158 9.513 -11.400 1.00 96.81 87 ASP A N 1
ATOM 669 C CA . ASP A 1 87 ? 5.417 10.948 -11.241 1.00 96.81 87 ASP A CA 1
ATOM 670 C C . ASP A 1 87 ? 4.634 11.835 -12.231 1.00 96.81 87 ASP A C 1
ATOM 672 O O . ASP A 1 87 ? 4.774 13.063 -12.239 1.00 96.81 87 ASP A O 1
ATOM 676 N N . LYS A 1 88 ? 3.785 11.240 -13.075 1.00 97.88 88 LYS A N 1
ATOM 677 C CA . LYS A 1 88 ? 2.818 11.952 -13.911 1.00 97.88 88 LYS A CA 1
ATOM 678 C C . LYS A 1 88 ? 1.442 11.973 -13.259 1.00 97.88 88 LYS A C 1
ATOM 680 O O . LYS A 1 88 ? 1.025 11.016 -12.617 1.00 97.88 88 LYS A O 1
ATOM 685 N N . VAL A 1 89 ? 0.697 13.052 -13.492 1.00 97.25 89 VAL A N 1
ATOM 686 C CA . VAL A 1 89 ? -0.647 13.244 -12.932 1.00 97.25 89 VAL A CA 1
ATOM 687 C C . VAL A 1 89 ? -1.700 13.124 -14.027 1.00 97.25 89 VAL A C 1
ATOM 689 O O . VAL A 1 89 ? -1.635 13.797 -15.057 1.00 97.25 89 VAL A O 1
ATOM 692 N N . LEU A 1 90 ? -2.699 12.279 -13.785 1.00 96.56 90 LEU A N 1
ATOM 693 C CA . LEU A 1 90 ? -3.921 12.213 -14.572 1.00 96.56 90 LEU A CA 1
ATOM 694 C C . LEU A 1 90 ? -4.922 13.228 -14.026 1.00 96.56 90 LEU A C 1
ATOM 696 O O . LEU A 1 90 ? -5.536 13.049 -12.973 1.00 96.56 90 LEU A O 1
ATOM 700 N N . GLU A 1 91 ? -5.105 14.303 -14.778 1.00 94.06 91 GLU A N 1
ATOM 701 C CA . GLU A 1 91 ? -6.065 15.356 -14.463 1.00 94.06 91 GLU A CA 1
ATOM 702 C C . GLU A 1 91 ? -7.187 15.439 -15.509 1.00 94.06 91 GLU A C 1
ATOM 704 O O . GLU A 1 91 ? -6.976 15.065 -16.671 1.00 94.06 91 GLU A O 1
ATOM 709 N N . PRO A 1 92 ? -8.386 15.924 -15.130 1.00 94.88 92 PRO A N 1
ATOM 710 C CA . PRO A 1 92 ? -9.463 16.231 -16.070 1.00 94.88 92 PRO A CA 1
ATOM 711 C C . PRO A 1 92 ? -9.014 17.186 -17.183 1.00 94.88 92 PRO A C 1
ATOM 713 O O . PRO A 1 92 ? -8.037 17.919 -17.045 1.00 94.88 92 PRO A O 1
ATOM 716 N N . GLN A 1 93 ? -9.711 17.180 -18.323 1.00 90.31 93 GLN A N 1
ATOM 717 C CA . GLN A 1 93 ? -9.486 18.225 -19.330 1.00 90.31 93 GLN A CA 1
ATOM 718 C C . GLN A 1 93 ? -9.891 19.593 -18.767 1.00 90.31 93 GLN A C 1
ATOM 720 O O . GLN A 1 93 ? -10.737 19.681 -17.880 1.00 90.31 93 GLN A O 1
ATOM 725 N N . SER A 1 94 ? -9.290 20.668 -19.282 1.00 90.88 94 SER A N 1
ATOM 726 C CA . SER A 1 94 ? -9.660 22.023 -18.867 1.00 90.88 94 SER A CA 1
ATOM 727 C C . SER A 1 94 ? -11.157 22.253 -19.104 1.00 90.88 94 SER A C 1
ATOM 729 O O . SER A 1 94 ? -11.627 22.127 -20.232 1.00 90.88 94 SER A O 1
ATOM 731 N N . GLY A 1 95 ? -11.893 22.564 -18.034 1.00 89.81 95 GLY A N 1
ATOM 732 C CA . GLY A 1 95 ? -13.348 22.746 -18.062 1.00 89.81 95 GLY A CA 1
ATOM 733 C C . GLY A 1 95 ? -14.178 21.492 -17.760 1.00 89.81 95 GLY A C 1
ATOM 734 O O . GLY A 1 95 ? -15.385 21.625 -17.598 1.00 89.81 95 GLY A O 1
ATOM 735 N N . GLU A 1 96 ? -13.558 20.316 -17.632 1.00 93.19 96 GLU A N 1
ATOM 736 C CA . GLU A 1 96 ? -14.227 19.060 -17.271 1.00 93.19 96 GLU A CA 1
ATOM 737 C C . GLU A 1 96 ? -14.002 18.705 -15.793 1.00 93.19 96 GLU A C 1
ATOM 739 O O . GLU A 1 96 ? -12.937 18.963 -15.226 1.00 93.19 96 GLU A O 1
ATOM 744 N N . ASP A 1 97 ? -14.982 18.047 -15.170 1.00 91.50 97 ASP A N 1
ATOM 745 C CA . ASP A 1 97 ? -14.886 17.642 -13.760 1.00 91.50 97 ASP A CA 1
ATOM 746 C C . ASP A 1 97 ? -13.995 16.406 -13.562 1.00 91.50 97 ASP A C 1
ATOM 748 O O . ASP A 1 97 ? -13.268 16.308 -12.569 1.00 91.50 97 ASP A O 1
ATOM 752 N N . TYR A 1 98 ? -14.029 15.467 -14.516 1.00 93.75 98 TYR A N 1
ATOM 753 C CA . TYR A 1 98 ? -13.344 14.174 -14.442 1.00 93.75 98 TYR A CA 1
ATOM 754 C C . TYR A 1 98 ? -12.681 13.791 -15.768 1.00 93.75 98 TYR A C 1
ATOM 756 O O . TYR A 1 98 ? -13.160 14.133 -16.848 1.00 93.75 98 TYR A O 1
ATOM 764 N N . LEU A 1 99 ? -11.607 13.002 -15.694 1.00 96.75 99 LEU A N 1
ATOM 765 C CA . LEU A 1 99 ? -11.061 12.300 -16.854 1.00 96.75 99 LEU A CA 1
ATOM 766 C C . LEU A 1 99 ? -11.785 10.958 -17.008 1.00 96.75 99 LEU A C 1
ATOM 768 O O . LEU A 1 99 ? -11.709 10.110 -16.121 1.00 96.75 99 LEU A O 1
ATOM 772 N N . SER A 1 100 ? -12.469 10.757 -18.134 1.00 96.69 100 SER A N 1
ATOM 773 C CA . SER A 1 100 ? -13.089 9.474 -18.482 1.00 96.69 100 SER A CA 1
ATOM 774 C C . SER A 1 100 ? -12.540 8.952 -19.801 1.00 96.69 100 SER A C 1
ATOM 776 O O . SER A 1 100 ? -12.362 9.714 -20.750 1.00 96.69 100 SER A O 1
ATOM 778 N N . VAL A 1 101 ? -12.295 7.647 -19.864 1.00 97.12 101 VAL A N 1
ATOM 779 C CA . VAL A 1 101 ? -11.768 6.959 -21.045 1.00 97.12 101 VAL A CA 1
ATOM 780 C C . VAL A 1 101 ? -12.635 5.762 -21.395 1.00 97.12 101 VAL A C 1
ATOM 782 O O . VAL A 1 101 ? -13.247 5.132 -20.529 1.00 97.12 101 VAL A O 1
ATOM 785 N N . ARG A 1 102 ? -12.701 5.448 -22.688 1.00 97.50 102 ARG A N 1
ATOM 786 C CA . ARG A 1 102 ? -13.384 4.261 -23.192 1.00 97.50 102 ARG A CA 1
ATOM 787 C C . ARG A 1 102 ? -12.769 3.823 -24.511 1.00 97.50 102 ARG A C 1
ATOM 789 O O . ARG A 1 102 ? -12.623 4.648 -25.408 1.00 97.50 102 ARG A O 1
ATOM 796 N N . GLY A 1 103 ? -12.505 2.532 -24.656 1.00 97.69 103 GLY A N 1
ATOM 797 C CA . GLY A 1 103 ? -12.007 1.969 -25.906 1.00 97.69 103 GLY A CA 1
ATOM 798 C C . GLY A 1 103 ? -11.220 0.686 -25.697 1.00 97.69 103 GLY A C 1
ATOM 799 O O . GLY A 1 103 ? -11.222 0.120 -24.607 1.00 97.69 103 GLY A O 1
ATOM 800 N N . GLU A 1 104 ? -10.558 0.242 -26.758 1.00 98.00 104 GLU A N 1
ATOM 801 C CA . GLU A 1 104 ? -9.573 -0.838 -26.697 1.00 98.00 104 GLU A CA 1
ATOM 802 C C . GLU A 1 104 ? -8.364 -0.393 -25.846 1.00 98.00 104 GLU A C 1
ATOM 804 O O . GLU A 1 104 ? -7.972 0.779 -25.886 1.00 98.00 104 GLU A O 1
ATOM 809 N N . ALA A 1 105 ? -7.834 -1.292 -25.011 1.00 97.94 105 ALA A N 1
ATOM 810 C CA . ALA A 1 105 ? -6.924 -0.931 -23.926 1.00 97.94 105 ALA A CA 1
ATOM 811 C C . ALA A 1 105 ? -5.588 -0.336 -24.403 1.00 97.94 105 ALA A C 1
ATOM 813 O O . ALA A 1 105 ? -5.155 0.666 -23.830 1.00 97.94 105 ALA A O 1
ATOM 814 N N . HIS A 1 106 ? -4.959 -0.868 -25.459 1.00 98.38 106 HIS A N 1
ATOM 815 C CA . HIS A 1 106 ? -3.741 -0.271 -26.023 1.00 98.38 106 HIS A CA 1
ATOM 816 C C . HIS A 1 106 ? -4.016 1.109 -26.631 1.00 98.38 106 HIS A C 1
ATOM 818 O O . HIS A 1 106 ? -3.254 2.051 -26.408 1.00 98.38 106 HIS A O 1
ATOM 824 N N . GLY A 1 107 ? -5.140 1.276 -27.327 1.00 98.06 107 GLY A N 1
ATOM 825 C CA . GLY A 1 107 ? -5.569 2.561 -27.872 1.00 98.06 107 GLY A CA 1
ATOM 826 C C . GLY A 1 107 ? -5.777 3.620 -26.788 1.00 98.06 107 GLY A C 1
ATOM 827 O O . GLY A 1 107 ? -5.317 4.755 -26.933 1.00 98.06 107 GLY A O 1
ATOM 828 N N . VAL A 1 108 ? -6.420 3.253 -25.676 1.00 98.31 108 VAL A N 1
ATOM 829 C CA . VAL A 1 108 ? -6.583 4.143 -24.515 1.00 98.31 108 VAL A CA 1
ATOM 830 C C . VAL A 1 108 ? -5.231 4.445 -23.867 1.00 98.31 108 VAL A C 1
ATOM 832 O O . VAL A 1 108 ? -4.933 5.609 -23.602 1.00 98.31 108 VAL A O 1
ATOM 835 N N . LEU A 1 109 ? -4.378 3.440 -23.665 1.00 98.19 109 LEU A N 1
ATOM 836 C CA . LEU A 1 109 ? -3.055 3.628 -23.073 1.00 98.19 109 LEU A CA 1
ATOM 837 C C . LEU A 1 109 ? -2.173 4.555 -23.923 1.00 98.19 109 LEU A C 1
ATOM 839 O O . LEU A 1 109 ? -1.513 5.438 -23.381 1.00 98.19 109 LEU A O 1
ATOM 843 N N . LYS A 1 110 ? -2.234 4.446 -25.256 1.00 98.31 110 LYS A N 1
ATOM 844 C CA . LYS A 1 110 ? -1.522 5.328 -26.196 1.00 98.31 110 LYS A CA 1
ATOM 845 C C . LYS A 1 110 ? -1.973 6.783 -26.064 1.00 98.31 110 LYS A C 1
ATOM 847 O O . LYS A 1 110 ? -1.135 7.684 -26.046 1.00 98.31 110 LYS A O 1
ATOM 852 N N . GLN A 1 111 ? -3.277 7.023 -25.903 1.00 97.44 111 GLN A N 1
ATOM 853 C CA . GLN A 1 111 ? -3.809 8.365 -25.633 1.00 97.44 111 GLN A CA 1
ATOM 854 C C . GLN A 1 111 ? -3.316 8.915 -24.288 1.00 97.44 111 GLN A C 1
ATOM 856 O O . GLN A 1 111 ? -2.972 10.094 -24.199 1.00 97.44 111 GLN A O 1
ATOM 861 N N . LEU A 1 112 ? -3.253 8.074 -23.250 1.00 98.00 112 LEU A N 1
ATOM 862 C CA . LEU A 1 112 ? -2.744 8.472 -21.936 1.00 98.00 112 LEU A CA 1
ATOM 863 C C . LEU A 1 112 ? -1.248 8.808 -21.992 1.00 98.00 112 LEU A C 1
ATOM 865 O O . LEU A 1 112 ? -0.862 9.880 -21.540 1.00 98.00 112 LEU A O 1
ATOM 869 N N . VAL A 1 113 ? -0.415 7.973 -22.618 1.00 98.06 113 VAL A N 1
ATOM 870 C CA . VAL A 1 113 ? 1.028 8.236 -22.793 1.00 98.06 113 VAL A CA 1
ATOM 871 C C . VAL A 1 113 ? 1.278 9.563 -23.518 1.00 98.06 113 VAL A C 1
ATOM 873 O O . VAL A 1 113 ? 2.112 10.363 -23.084 1.00 98.06 113 VAL A O 1
ATOM 876 N N . GLN A 1 114 ? 0.522 9.840 -24.585 1.00 97.56 114 GLN A N 1
ATOM 877 C CA . GLN A 1 114 ? 0.586 11.121 -25.296 1.00 97.56 114 GLN A CA 1
ATOM 878 C C . GLN A 1 114 ? 0.181 12.291 -24.398 1.00 97.56 114 GLN A C 1
ATOM 880 O O . GLN A 1 114 ? 0.896 13.291 -24.329 1.00 97.56 114 GLN A O 1
ATOM 885 N N . ARG A 1 115 ? -0.936 12.157 -23.673 1.00 95.81 115 ARG A N 1
ATOM 886 C CA . ARG A 1 115 ? -1.431 13.177 -22.740 1.00 95.81 115 ARG A CA 1
ATOM 887 C C . ARG A 1 115 ? -0.411 13.505 -21.648 1.00 95.81 115 ARG A C 1
ATOM 889 O O . ARG A 1 115 ? -0.269 14.668 -21.290 1.00 95.81 115 ARG A O 1
ATOM 896 N N . LEU A 1 116 ? 0.291 12.499 -21.131 1.00 97.19 116 LEU A N 1
ATOM 897 C CA . LEU A 1 116 ? 1.280 12.641 -20.057 1.00 97.19 116 LEU A CA 1
ATOM 898 C C . LEU A 1 116 ? 2.639 13.184 -20.542 1.00 97.19 116 LEU A C 1
ATOM 900 O O . LEU A 1 116 ? 3.556 13.380 -19.735 1.00 97.19 116 LEU A O 1
ATOM 904 N N . GLY A 1 117 ? 2.782 13.428 -21.851 1.00 97.38 117 GLY A N 1
ATOM 905 C CA . GLY A 1 117 ? 4.026 13.897 -22.459 1.00 97.38 117 GLY A CA 1
ATOM 906 C C . GLY A 1 117 ? 5.150 12.866 -22.374 1.00 97.38 117 GLY A C 1
ATOM 907 O O . GLY A 1 117 ? 6.308 13.245 -22.255 1.00 97.38 117 GLY A O 1
ATOM 908 N N . LEU A 1 118 ? 4.805 11.575 -22.376 1.00 97.69 118 LEU A N 1
ATOM 909 C CA . LEU A 1 118 ? 5.754 10.464 -22.265 1.00 97.69 118 LEU A CA 1
ATOM 910 C C . LEU A 1 118 ? 6.069 9.804 -23.614 1.00 97.69 118 LEU A C 1
ATOM 912 O O . LEU A 1 118 ? 6.909 8.916 -23.676 1.00 97.69 118 LEU A O 1
ATOM 916 N N . ALA A 1 119 ? 5.433 10.241 -24.703 1.00 97.00 119 ALA A N 1
ATOM 917 C CA . ALA A 1 119 ? 5.523 9.596 -26.017 1.00 97.00 119 ALA A CA 1
ATOM 918 C C . ALA A 1 119 ? 6.930 9.584 -26.651 1.00 97.00 119 ALA A C 1
ATOM 920 O O . ALA A 1 119 ? 7.142 8.876 -27.629 1.00 97.00 119 ALA A O 1
ATOM 921 N N . SER A 1 120 ? 7.878 10.369 -26.131 1.00 95.44 120 SER A N 1
ATOM 922 C CA . SER A 1 120 ? 9.282 10.354 -26.563 1.00 95.44 120 SER A CA 1
ATOM 923 C C . SER A 1 120 ? 10.121 9.241 -25.932 1.00 95.44 120 SER A C 1
ATOM 925 O O . SER A 1 120 ? 11.215 8.987 -26.415 1.00 95.44 120 SER A O 1
ATOM 927 N N . GLN A 1 121 ? 9.643 8.626 -24.848 1.00 96.44 121 GLN A N 1
ATOM 928 C CA . GLN A 1 121 ? 10.336 7.544 -24.136 1.00 96.44 121 GLN A CA 1
ATOM 929 C C . GLN A 1 121 ? 9.486 6.272 -24.082 1.00 96.44 121 GLN A C 1
ATOM 931 O O . GLN A 1 121 ? 10.020 5.172 -24.079 1.00 96.44 121 GLN A O 1
ATOM 936 N N . PHE A 1 122 ? 8.159 6.418 -24.046 1.00 98.06 122 PHE A N 1
ATOM 937 C CA . PHE A 1 122 ? 7.212 5.321 -23.919 1.00 98.06 122 PHE A CA 1
ATOM 938 C C . PHE A 1 122 ? 6.461 5.086 -25.224 1.00 98.06 122 PHE A C 1
ATOM 940 O O . PHE A 1 122 ? 5.878 6.006 -25.808 1.00 98.06 122 PHE A O 1
ATOM 947 N N . LYS A 1 123 ? 6.426 3.825 -25.643 1.00 97.38 123 LYS A N 1
ATOM 948 C CA . LYS A 1 123 ? 5.640 3.320 -26.768 1.00 97.38 123 LYS A CA 1
ATOM 949 C C . LYS A 1 123 ? 4.576 2.372 -26.229 1.00 97.38 123 LYS A C 1
ATOM 951 O O . LYS A 1 123 ? 4.769 1.746 -25.198 1.00 97.38 123 LYS A O 1
ATOM 956 N N . VAL A 1 124 ? 3.448 2.254 -26.919 1.00 98.25 124 VAL A N 1
ATOM 957 C CA . VAL A 1 124 ? 2.439 1.228 -26.625 1.00 98.25 124 VAL A CA 1
ATOM 958 C C . VAL A 1 124 ? 2.408 0.241 -27.785 1.00 98.25 124 VAL A C 1
ATOM 960 O O . VAL A 1 124 ? 2.550 0.668 -28.932 1.00 98.25 124 VAL A O 1
ATOM 963 N N . SER A 1 125 ? 2.235 -1.051 -27.499 1.00 96.31 125 SER A N 1
ATOM 964 C CA . SER A 1 125 ? 2.079 -2.086 -28.527 1.00 96.31 125 SER A CA 1
ATOM 965 C C . SER A 1 125 ? 1.009 -1.697 -29.558 1.00 96.31 125 SER A C 1
ATOM 967 O O . SER A 1 125 ? -0.062 -1.201 -29.207 1.00 96.31 125 SER A O 1
ATOM 969 N N . GLU A 1 126 ? 1.313 -1.913 -30.841 1.00 93.00 126 GLU A N 1
ATOM 970 C CA . GLU A 1 126 ? 0.390 -1.655 -31.959 1.00 93.00 126 GLU A CA 1
ATOM 971 C C . GLU A 1 126 ? -0.564 -2.839 -32.212 1.00 93.00 126 GLU A C 1
ATOM 973 O O . GLU A 1 126 ? -1.477 -2.745 -33.034 1.00 93.00 126 GLU A O 1
ATOM 978 N N . GLU A 1 127 ? -0.368 -3.962 -31.517 1.00 94.50 127 GLU A N 1
ATOM 979 C CA . GLU A 1 127 ? -1.280 -5.102 -31.572 1.00 94.50 127 GLU A CA 1
ATOM 980 C C . GLU A 1 127 ? -2.592 -4.795 -30.837 1.00 94.50 127 GLU A C 1
ATOM 982 O O . GLU A 1 127 ? -2.664 -3.922 -29.977 1.00 94.50 127 GLU A O 1
ATOM 987 N N . THR A 1 128 ? -3.663 -5.525 -31.145 1.00 93.81 128 THR A N 1
ATOM 988 C CA . THR A 1 128 ? -4.905 -5.442 -30.361 1.00 93.81 128 THR A CA 1
ATOM 989 C C . THR A 1 128 ? -4.748 -6.234 -29.066 1.00 93.81 128 THR A C 1
ATOM 991 O O . THR A 1 128 ? -4.477 -7.429 -29.122 1.00 93.81 128 THR A O 1
ATOM 994 N N . SER A 1 129 ? -4.996 -5.608 -27.909 1.00 95.00 129 SER A N 1
ATOM 995 C CA . SER A 1 129 ? -4.986 -6.307 -26.609 1.00 95.00 129 SER A CA 1
ATOM 996 C C . SER A 1 129 ? -6.173 -7.263 -26.428 1.00 95.00 129 SER A C 1
ATOM 998 O O . SER A 1 129 ? -6.161 -8.123 -25.554 1.00 95.00 129 SER A O 1
ATOM 1000 N N . GLY A 1 130 ? -7.242 -7.080 -27.212 1.00 95.25 130 GLY A N 1
ATOM 1001 C CA . GLY A 1 130 ? -8.513 -7.797 -27.055 1.00 95.25 130 GLY A CA 1
ATOM 1002 C C . GLY A 1 130 ? -9.347 -7.328 -25.856 1.00 95.25 130 GLY A C 1
ATOM 1003 O O . GLY A 1 130 ? -10.446 -7.836 -25.643 1.00 95.25 130 GLY A O 1
ATOM 1004 N N . ILE A 1 131 ? -8.866 -6.338 -25.100 1.00 96.50 131 ILE A N 1
ATOM 1005 C CA . ILE A 1 131 ? -9.478 -5.852 -23.862 1.00 96.50 131 ILE A CA 1
ATOM 1006 C C . ILE A 1 131 ? -10.109 -4.483 -24.117 1.00 96.50 131 ILE A C 1
ATOM 1008 O O . ILE A 1 131 ? -9.520 -3.608 -24.752 1.00 96.50 131 ILE A O 1
ATOM 1012 N N . THR A 1 132 ? -11.330 -4.286 -23.622 1.00 97.50 132 THR A N 1
ATOM 1013 C CA . THR A 1 132 ? -12.031 -2.997 -23.683 1.00 97.50 132 THR A CA 1
ATOM 1014 C C . THR A 1 132 ? -12.135 -2.411 -22.289 1.00 97.50 132 THR A C 1
ATOM 1016 O O . THR A 1 132 ? -12.704 -3.043 -21.406 1.00 97.50 132 THR A O 1
ATOM 1019 N N . VAL A 1 133 ? -11.665 -1.178 -22.120 1.00 97.69 133 VAL A N 1
ATOM 1020 C CA . VAL A 1 133 ? -11.751 -0.435 -20.861 1.00 97.69 133 VAL A CA 1
ATOM 1021 C C . VAL A 1 133 ? -12.835 0.636 -20.939 1.00 97.69 133 VAL A C 1
ATOM 1023 O O . VAL A 1 133 ? -13.084 1.231 -21.996 1.00 97.69 133 VAL A O 1
ATOM 1026 N N . LYS A 1 134 ? -13.487 0.909 -19.809 1.00 97.31 134 LYS A N 1
ATOM 1027 C CA . LYS A 1 134 ? -14.381 2.057 -19.611 1.00 97.31 134 LYS A CA 1
ATOM 1028 C C . LYS A 1 134 ? -14.226 2.534 -18.174 1.00 97.31 134 LYS A C 1
ATOM 1030 O O . LYS A 1 134 ? -14.780 1.919 -17.274 1.00 97.31 134 LYS A O 1
ATOM 1035 N N . TYR A 1 135 ? -13.522 3.640 -17.973 1.00 97.31 135 TYR A N 1
ATOM 1036 C CA . TYR A 1 135 ? -13.115 4.048 -16.634 1.00 97.31 135 TYR A CA 1
ATOM 1037 C C . TYR A 1 135 ? -13.168 5.563 -16.446 1.00 97.31 135 TYR A C 1
ATOM 1039 O O . TYR A 1 135 ? -12.909 6.326 -17.380 1.00 97.31 135 TYR A O 1
ATOM 1047 N N . THR A 1 136 ? -13.493 5.991 -15.227 1.00 96.56 136 THR A N 1
ATOM 1048 C CA . THR A 1 136 ? -13.440 7.390 -14.791 1.00 96.56 136 THR A CA 1
ATOM 1049 C C . THR A 1 136 ? -12.431 7.487 -13.659 1.00 96.56 136 THR A C 1
ATOM 1051 O O . THR A 1 136 ? -12.605 6.853 -12.620 1.00 96.56 136 THR A O 1
ATOM 1054 N N . PHE A 1 137 ? -11.373 8.265 -13.869 1.00 95.25 137 PHE A N 1
ATOM 1055 C CA . PHE A 1 137 ? -10.284 8.397 -12.908 1.00 95.25 137 PHE A CA 1
ATOM 1056 C C . PHE A 1 137 ? -10.671 9.285 -11.724 1.00 95.25 137 PHE A C 1
ATOM 1058 O O . PHE A 1 137 ? -11.451 10.235 -11.862 1.00 95.25 137 PHE A O 1
ATOM 1065 N N . ASP A 1 138 ? -10.059 9.007 -10.571 1.00 89.75 138 ASP A N 1
ATOM 1066 C CA . ASP A 1 138 ? -10.033 9.941 -9.449 1.00 89.75 138 ASP A CA 1
ATOM 1067 C C . ASP A 1 138 ? -9.373 11.257 -9.912 1.00 89.75 138 ASP A C 1
ATOM 1069 O O . ASP A 1 138 ? -8.436 11.250 -10.719 1.00 89.75 138 ASP A O 1
ATOM 1073 N N . ARG A 1 139 ? -9.875 12.406 -9.441 1.00 92.31 139 ARG A N 1
ATOM 1074 C CA . ARG A 1 139 ? -9.342 13.710 -9.868 1.00 92.31 139 ARG A CA 1
ATOM 1075 C C . ARG A 1 139 ? -7.904 13.862 -9.372 1.00 92.31 139 ARG A C 1
ATOM 1077 O O . ARG A 1 139 ? -7.668 13.731 -8.176 1.00 92.31 139 ARG A O 1
ATOM 1084 N N . TYR A 1 140 ? -6.990 14.210 -10.280 1.00 91.19 140 TYR A N 1
ATOM 1085 C CA . TYR A 1 140 ? -5.577 14.470 -9.977 1.00 91.19 140 TYR A CA 1
ATOM 1086 C C . TYR A 1 140 ? -4.865 13.281 -9.309 1.00 91.19 140 TYR A C 1
ATOM 1088 O O . TYR A 1 140 ? -4.094 13.465 -8.370 1.00 91.19 140 TYR A O 1
ATOM 1096 N N . CYS A 1 141 ? -5.133 12.059 -9.775 1.00 92.00 141 CYS A N 1
ATOM 1097 C CA . CYS A 1 141 ? -4.400 10.876 -9.320 1.00 92.00 141 CYS A CA 1
ATOM 1098 C C . CYS A 1 141 ? -3.075 10.704 -10.072 1.00 92.00 141 CYS A C 1
ATOM 1100 O O . CYS A 1 141 ? -2.920 11.181 -11.200 1.00 92.00 141 CYS A O 1
ATOM 1102 N N . ASP A 1 142 ? -2.118 10.008 -9.459 1.00 96.25 142 ASP A N 1
ATOM 1103 C CA . ASP A 1 142 ? -0.903 9.587 -10.149 1.00 96.25 142 ASP A CA 1
ATOM 1104 C C . ASP A 1 142 ? -1.233 8.579 -11.262 1.00 96.25 142 ASP A C 1
ATOM 1106 O O . ASP A 1 142 ? -2.165 7.771 -11.157 1.00 96.25 142 ASP A O 1
ATOM 1110 N N . ALA A 1 143 ? -0.486 8.640 -12.363 1.00 97.38 143 ALA A N 1
ATOM 1111 C CA . ALA A 1 143 ? -0.829 7.871 -13.550 1.00 97.38 143 ALA A CA 1
ATOM 1112 C C . ALA A 1 143 ? -0.606 6.368 -13.366 1.00 97.38 143 ALA A C 1
ATOM 1114 O O . ALA A 1 143 ? -1.375 5.584 -13.916 1.00 97.38 143 ALA A O 1
ATOM 1115 N N . TRP A 1 144 ? 0.389 5.957 -12.576 1.00 96.50 144 TRP A N 1
ATOM 1116 C CA . TRP A 1 144 ? 0.667 4.543 -12.315 1.00 96.50 144 TRP A CA 1
ATOM 1117 C C . TRP A 1 144 ? -0.504 3.868 -11.594 1.00 96.50 144 TRP A C 1
ATOM 1119 O O . TRP A 1 144 ? -1.085 2.907 -12.106 1.00 96.50 144 TRP A O 1
ATOM 1129 N N . THR A 1 145 ? -0.927 4.424 -10.457 1.00 93.88 145 THR A N 1
ATOM 1130 C CA . THR A 1 145 ? -2.069 3.919 -9.686 1.00 93.88 145 THR A CA 1
ATOM 1131 C C . THR A 1 145 ? -3.361 4.025 -10.488 1.00 93.88 145 THR A C 1
ATOM 1133 O O . THR A 1 145 ? -4.166 3.090 -10.499 1.00 93.88 145 THR A O 1
ATOM 1136 N N . GLY A 1 146 ? -3.569 5.143 -11.192 1.00 95.81 146 GLY A N 1
ATOM 1137 C CA . GLY A 1 146 ? -4.741 5.350 -12.037 1.00 95.81 146 GLY A CA 1
ATOM 1138 C C . GLY A 1 146 ? -4.862 4.297 -13.140 1.00 95.81 146 GLY A C 1
ATOM 1139 O O . GLY A 1 146 ? -5.917 3.674 -13.279 1.00 95.81 146 GLY A O 1
ATOM 1140 N N . ILE A 1 147 ? -3.793 4.071 -13.911 1.00 98.00 147 ILE A N 1
ATOM 1141 C CA . ILE A 1 147 ? -3.766 3.097 -15.014 1.00 98.00 147 ILE A CA 1
ATOM 1142 C C . ILE A 1 147 ? -3.948 1.676 -14.479 1.00 98.00 147 ILE A C 1
ATOM 1144 O O . ILE A 1 147 ? -4.742 0.924 -15.041 1.00 98.00 147 ILE A O 1
ATOM 1148 N N . ARG A 1 148 ? -3.294 1.313 -13.368 1.00 96.12 148 ARG A N 1
ATOM 1149 C CA . ARG A 1 148 ? -3.491 -0.003 -12.741 1.00 96.12 148 ARG A CA 1
ATOM 1150 C C . ARG A 1 148 ? -4.941 -0.238 -12.331 1.00 96.12 148 ARG A C 1
ATOM 1152 O O . ARG A 1 148 ? -5.490 -1.283 -12.664 1.00 96.12 148 ARG A O 1
ATOM 1159 N N . LYS A 1 149 ? -5.588 0.734 -11.679 1.00 94.62 149 LYS A N 1
ATOM 1160 C CA . LYS A 1 149 ? -7.016 0.639 -11.323 1.00 94.62 149 LYS A CA 1
ATOM 1161 C C . LYS A 1 149 ? -7.909 0.509 -12.560 1.00 94.62 149 LYS A C 1
ATOM 1163 O O . LYS A 1 149 ? -8.818 -0.315 -12.563 1.00 94.62 149 LYS A O 1
ATOM 1168 N N . MET A 1 150 ? -7.632 1.287 -13.610 1.00 97.56 150 MET A N 1
ATOM 1169 C CA . MET A 1 150 ? -8.366 1.218 -14.878 1.00 97.56 150 MET A CA 1
ATOM 1170 C C . MET A 1 150 ? -8.292 -0.177 -15.509 1.00 97.56 150 MET A C 1
ATOM 1172 O O . MET A 1 150 ? -9.310 -0.689 -15.967 1.00 97.56 150 MET A O 1
ATOM 1176 N N . LEU A 1 151 ? -7.100 -0.776 -15.567 1.00 97.50 151 LEU A N 1
ATOM 1177 C CA . LEU A 1 151 ? -6.908 -2.095 -16.173 1.00 97.50 151 LEU A CA 1
ATOM 1178 C C . LEU A 1 151 ? -7.498 -3.210 -15.298 1.00 97.50 151 LEU A C 1
ATOM 1180 O O . LEU A 1 151 ? -8.162 -4.104 -15.823 1.00 97.50 151 LEU A O 1
ATOM 1184 N N . ALA A 1 152 ? -7.347 -3.113 -13.974 1.00 93.62 152 ALA A N 1
ATOM 1185 C CA . ALA A 1 152 ? -7.899 -4.082 -13.032 1.00 93.62 152 ALA A CA 1
ATOM 1186 C C . ALA A 1 152 ? -9.437 -4.173 -13.104 1.00 93.62 152 ALA A C 1
ATOM 1188 O O . ALA A 1 152 ? -9.981 -5.272 -13.014 1.00 93.62 152 ALA A O 1
ATOM 1189 N N . ASP A 1 153 ? -10.138 -3.056 -13.353 1.00 94.62 153 ASP A N 1
ATOM 1190 C CA . ASP A 1 153 ? -11.602 -3.022 -13.567 1.00 94.62 153 ASP A CA 1
ATOM 1191 C C . ASP A 1 153 ? -12.050 -3.845 -14.794 1.00 94.62 153 ASP A C 1
ATOM 1193 O O . ASP A 1 153 ? -13.216 -4.206 -14.932 1.00 94.62 153 ASP A O 1
ATOM 1197 N N . SER A 1 154 ? -11.113 -4.172 -15.688 1.00 95.06 154 SER A N 1
ATOM 1198 C CA . SER A 1 154 ? -11.317 -5.009 -16.877 1.00 95.06 154 SER A CA 1
ATOM 1199 C C . SER A 1 154 ? -10.545 -6.336 -16.815 1.00 95.06 154 SER A C 1
ATOM 1201 O O . SER A 1 154 ? -10.276 -6.927 -17.860 1.00 95.06 154 SER A O 1
ATOM 1203 N N . SER A 1 155 ? -10.173 -6.800 -15.613 1.00 94.25 155 SER A N 1
ATOM 1204 C CA . SER A 1 155 ? -9.396 -8.033 -15.387 1.00 94.25 155 SER A CA 1
ATOM 1205 C C . SER A 1 155 ? -8.082 -8.084 -16.181 1.00 94.25 155 SER A C 1
ATOM 1207 O O . SER A 1 155 ? -7.680 -9.132 -16.686 1.00 94.25 155 SER A O 1
ATOM 1209 N N . ALA A 1 156 ? -7.412 -6.938 -16.304 1.00 96.19 156 ALA A N 1
ATOM 1210 C CA . ALA A 1 156 ? -6.171 -6.778 -17.046 1.00 96.19 156 ALA A CA 1
ATOM 1211 C C . ALA A 1 156 ? -5.082 -6.106 -16.200 1.00 96.19 156 ALA A C 1
ATOM 1213 O O . ALA A 1 156 ? -5.366 -5.407 -15.226 1.00 96.19 156 ALA A O 1
ATOM 1214 N N . ARG A 1 157 ? -3.825 -6.287 -16.604 1.00 95.94 157 ARG A N 1
ATOM 1215 C CA . ARG A 1 157 ? -2.645 -5.657 -16.008 1.00 95.94 157 ARG A CA 1
ATOM 1216 C C . ARG A 1 157 ? -1.774 -4.987 -17.064 1.00 95.94 157 ARG A C 1
ATOM 1218 O O . ARG A 1 157 ? -1.835 -5.316 -18.250 1.00 95.94 157 ARG A O 1
ATOM 1225 N N . LEU A 1 158 ? -0.967 -4.034 -16.610 1.00 97.06 158 LEU A N 1
ATOM 1226 C CA . LEU A 1 158 ? 0.050 -3.380 -17.426 1.00 97.06 158 LEU A CA 1
ATOM 1227 C C . LEU A 1 158 ? 1.302 -4.263 -17.469 1.00 97.06 158 LEU A C 1
ATOM 1229 O O . LEU A 1 158 ? 1.706 -4.805 -16.446 1.00 97.06 158 LEU A O 1
ATOM 1233 N N . ASN A 1 159 ? 1.909 -4.377 -18.640 1.00 96.62 159 ASN A N 1
ATOM 1234 C CA . ASN A 1 159 ? 3.189 -5.029 -18.880 1.00 96.62 159 ASN A CA 1
ATOM 1235 C C . ASN A 1 159 ? 4.157 -3.994 -19.456 1.00 96.62 159 ASN A C 1
ATOM 1237 O O . ASN A 1 159 ? 3.757 -3.188 -20.301 1.00 96.62 159 ASN A O 1
ATOM 1241 N N . ILE A 1 160 ? 5.404 -4.011 -18.992 1.00 97.50 160 ILE A N 1
ATOM 1242 C CA . ILE A 1 160 ? 6.446 -3.066 -19.396 1.00 97.50 160 ILE A CA 1
ATOM 1243 C C . ILE A 1 160 ? 7.666 -3.859 -19.844 1.00 97.50 160 ILE A C 1
ATOM 1245 O O . ILE A 1 160 ? 8.059 -4.810 -19.184 1.00 97.50 160 ILE A O 1
ATOM 1249 N N . GLU A 1 161 ? 8.270 -3.464 -20.952 1.00 96.81 161 GLU A N 1
ATOM 1250 C CA . GLU A 1 161 ? 9.522 -4.032 -21.449 1.00 96.81 161 GLU A CA 1
ATOM 1251 C C . GLU A 1 161 ? 10.399 -2.884 -21.957 1.00 96.81 161 GLU A C 1
ATOM 1253 O O . GLU A 1 161 ? 9.880 -1.887 -22.464 1.00 96.81 161 GLU A O 1
ATOM 1258 N N . TYR A 1 162 ? 11.717 -2.984 -21.812 1.00 97.19 162 TYR A N 1
ATOM 1259 C CA . TYR A 1 162 ? 12.639 -2.081 -22.500 1.00 97.19 162 TYR A CA 1
ATOM 1260 C C . TYR A 1 162 ? 13.143 -2.733 -23.789 1.00 97.19 162 TYR A C 1
ATOM 1262 O O . TYR A 1 162 ? 13.650 -3.854 -23.749 1.00 97.19 162 TYR A O 1
ATOM 1270 N N . ASP A 1 163 ? 12.991 -2.024 -24.909 1.00 96.06 163 ASP A N 1
ATOM 1271 C CA . ASP A 1 163 ? 13.502 -2.413 -26.226 1.00 96.06 163 ASP A CA 1
ATOM 1272 C C . ASP A 1 163 ? 14.680 -1.495 -26.581 1.00 96.06 163 ASP A C 1
ATOM 1274 O O . ASP A 1 163 ? 14.486 -0.313 -26.892 1.00 96.06 163 ASP A O 1
ATOM 1278 N N . SER A 1 164 ? 15.907 -2.022 -26.523 1.00 93.31 164 SER A N 1
ATOM 1279 C CA . SER A 1 164 ? 17.130 -1.263 -26.842 1.00 93.31 164 SER A CA 1
ATOM 1280 C C . SER A 1 164 ? 17.278 -0.938 -28.331 1.00 93.31 164 SER A C 1
ATOM 1282 O O . SER A 1 164 ? 17.921 0.053 -28.691 1.00 93.31 164 SER A O 1
ATOM 1284 N N . ILE A 1 165 ? 16.649 -1.715 -29.222 1.00 92.81 165 ILE A N 1
ATOM 1285 C CA . ILE A 1 165 ? 16.693 -1.481 -30.672 1.00 92.81 165 ILE A CA 1
ATOM 1286 C C . ILE A 1 165 ? 15.878 -0.234 -31.010 1.00 92.81 165 ILE A C 1
ATOM 1288 O O . ILE A 1 165 ? 16.339 0.633 -31.760 1.00 92.81 165 ILE A O 1
ATOM 1292 N N . GLU A 1 166 ? 14.674 -0.132 -30.451 1.00 91.31 166 GLU A N 1
ATOM 1293 C CA . GLU A 1 166 ? 13.817 1.041 -30.605 1.00 91.31 166 GLU A CA 1
ATOM 1294 C C . GLU A 1 166 ? 14.185 2.183 -29.648 1.00 91.31 166 GLU A C 1
ATOM 1296 O O . GLU A 1 166 ? 13.839 3.333 -29.927 1.00 91.31 166 GLU A O 1
ATOM 1301 N N . ARG A 1 167 ? 14.918 1.884 -28.566 1.00 94.44 167 ARG A N 1
ATOM 1302 C CA . ARG A 1 167 ? 15.261 2.790 -27.451 1.00 94.44 167 ARG A CA 1
ATOM 1303 C C . ARG A 1 167 ? 14.025 3.335 -26.751 1.00 94.44 167 ARG A C 1
ATOM 1305 O O . ARG A 1 167 ? 13.931 4.525 -26.443 1.00 94.44 167 ARG A O 1
ATOM 1312 N N . MET A 1 168 ? 13.048 2.457 -26.559 1.00 95.81 168 MET A N 1
ATOM 1313 C CA . MET A 1 168 ? 11.737 2.809 -26.038 1.00 95.81 168 MET A CA 1
ATOM 1314 C C . MET A 1 168 ? 11.328 1.852 -24.927 1.00 95.81 168 MET A C 1
ATOM 1316 O O . MET A 1 168 ? 11.564 0.648 -24.982 1.00 95.81 168 MET A O 1
ATOM 1320 N N . ILE A 1 169 ? 10.630 2.405 -23.942 1.00 98.12 169 ILE A N 1
ATOM 1321 C CA . ILE A 1 169 ? 9.924 1.643 -22.922 1.00 98.12 169 ILE A CA 1
ATOM 1322 C C . ILE A 1 169 ? 8.576 1.244 -23.523 1.00 98.12 169 ILE A C 1
ATOM 1324 O O . ILE A 1 169 ? 7.701 2.083 -23.759 1.00 98.12 169 ILE A O 1
ATOM 1328 N N . VAL A 1 170 ? 8.420 -0.035 -23.831 1.00 98.12 170 VAL A N 1
ATOM 1329 C CA . VAL A 1 170 ? 7.255 -0.596 -24.504 1.00 98.12 170 VAL A CA 1
ATOM 1330 C C . VAL A 1 170 ? 6.227 -1.032 -23.468 1.00 98.12 170 VAL A C 1
ATOM 1332 O O . VAL A 1 170 ? 6.482 -1.869 -22.608 1.00 98.12 170 VAL A O 1
ATOM 1335 N N . LEU A 1 171 ? 5.030 -0.464 -23.566 1.00 98.38 171 LEU A N 1
ATOM 1336 C CA . LEU A 1 171 ? 3.880 -0.814 -22.749 1.00 98.38 171 LEU A CA 1
ATOM 1337 C C . LEU A 1 171 ? 2.934 -1.733 -23.524 1.00 98.38 171 LEU A C 1
ATOM 1339 O O . LEU A 1 171 ? 2.583 -1.466 -24.676 1.00 98.38 171 LEU A O 1
ATOM 1343 N N . SER A 1 172 ? 2.436 -2.766 -22.861 1.00 97.88 172 SER A N 1
ATOM 1344 C CA . SER A 1 172 ? 1.343 -3.602 -23.354 1.00 97.88 172 SER A CA 1
ATOM 1345 C C . SER A 1 172 ? 0.375 -3.950 -22.225 1.00 97.88 172 SER A C 1
ATOM 1347 O O . SER A 1 172 ? 0.653 -3.737 -21.047 1.00 97.88 172 SER A O 1
ATOM 1349 N N . VAL A 1 173 ? -0.811 -4.427 -22.576 1.00 97.94 173 VAL A N 1
ATOM 1350 C CA . VAL A 1 173 ? -1.864 -4.821 -21.644 1.00 97.94 173 VAL A CA 1
ATOM 1351 C C . VAL A 1 173 ? -2.078 -6.319 -21.794 1.00 97.94 173 VAL A C 1
ATOM 1353 O O . VAL A 1 173 ? -2.338 -6.804 -22.894 1.00 97.94 173 VAL A O 1
ATOM 1356 N N . LYS A 1 174 ? -1.982 -7.046 -20.679 1.00 95.56 174 LYS A N 1
ATOM 1357 C CA . LYS A 1 174 ? -2.181 -8.500 -20.611 1.00 95.56 174 LYS A CA 1
ATOM 1358 C C . LYS A 1 174 ? -3.377 -8.815 -19.696 1.00 95.56 174 LYS A C 1
ATOM 1360 O O . LYS A 1 174 ? -3.594 -8.076 -18.734 1.00 95.56 174 LYS A O 1
ATOM 1365 N N . PRO A 1 175 ? -4.174 -9.867 -19.957 1.00 95.62 175 PRO A N 1
ATOM 1366 C CA . PRO A 1 175 ? -5.171 -10.346 -18.996 1.00 95.62 175 PRO A CA 1
ATOM 1367 C C . PRO A 1 175 ? -4.494 -10.743 -17.684 1.00 95.62 175 PRO A C 1
ATOM 1369 O O . PRO A 1 175 ? -3.422 -11.339 -17.738 1.00 95.62 175 PRO A O 1
ATOM 1372 N N . ILE A 1 176 ? -5.113 -10.445 -16.540 1.00 93.00 176 ILE A N 1
ATOM 1373 C CA . ILE A 1 176 ? -4.653 -10.929 -15.229 1.00 93.00 176 ILE A CA 1
ATOM 1374 C C . ILE A 1 176 ? -4.597 -12.457 -15.267 1.00 93.00 176 ILE A C 1
ATOM 1376 O O . ILE A 1 176 ? -5.575 -13.100 -15.652 1.00 93.00 176 ILE A O 1
ATOM 1380 N N . THR A 1 177 ? -3.455 -13.020 -14.880 1.00 89.19 177 THR A N 1
ATOM 1381 C CA . THR A 1 177 ? -3.284 -14.467 -14.786 1.00 89.19 177 THR A CA 1
ATOM 1382 C C . THR A 1 177 ? -3.688 -14.903 -13.383 1.00 89.19 177 THR A C 1
ATOM 1384 O O . THR A 1 177 ? -3.228 -14.330 -12.392 1.00 89.19 177 THR A O 1
ATOM 1387 N N . ASP A 1 178 ? -4.569 -15.896 -13.307 1.00 85.81 178 ASP A N 1
ATOM 1388 C CA . ASP A 1 178 ? -4.903 -16.582 -12.065 1.00 85.81 178 ASP A CA 1
ATOM 1389 C C . ASP A 1 178 ? -4.060 -17.853 -11.981 1.00 85.81 178 ASP A C 1
ATOM 1391 O O . ASP A 1 178 ? -4.179 -18.727 -12.829 1.00 85.81 178 ASP A O 1
ATOM 1395 N N . TRP A 1 179 ? -3.169 -17.911 -10.997 1.00 78.06 179 TRP A N 1
ATOM 1396 C CA . TRP A 1 179 ? -2.217 -19.003 -10.797 1.00 78.06 179 TRP A CA 1
ATOM 1397 C C . TRP A 1 179 ? -2.740 -20.055 -9.806 1.00 78.06 179 TRP A C 1
ATOM 1399 O O . TRP A 1 179 ? -1.985 -20.893 -9.318 1.00 78.06 179 TRP A O 1
ATOM 1409 N N . THR A 1 180 ? -4.026 -20.006 -9.444 1.00 70.19 180 THR A N 1
ATOM 1410 C CA . THR A 1 180 ? -4.609 -20.898 -8.428 1.00 70.19 180 THR A CA 1
ATOM 1411 C C . THR A 1 180 ? -4.974 -22.293 -8.942 1.00 70.19 180 THR A C 1
ATOM 1413 O O . THR A 1 180 ? -5.235 -23.181 -8.130 1.00 70.19 180 THR A O 1
ATOM 1416 N N . ASP A 1 181 ? -4.988 -22.511 -10.259 1.00 60.38 181 ASP A N 1
ATOM 1417 C CA . ASP A 1 181 ? -5.406 -23.755 -10.920 1.00 60.38 181 ASP A CA 1
ATOM 1418 C C . ASP A 1 181 ? -4.245 -24.588 -11.511 1.00 60.38 181 ASP A C 1
ATOM 1420 O O . ASP A 1 181 ? -4.482 -25.640 -12.115 1.00 60.38 181 ASP A O 1
ATOM 1424 N N . GLY A 1 182 ? -2.994 -24.165 -11.296 1.00 54.12 182 GLY A N 1
ATOM 1425 C CA . GLY A 1 182 ? -1.784 -24.854 -11.756 1.00 54.12 182 GLY A CA 1
ATOM 1426 C C . GLY A 1 182 ? -1.441 -26.125 -10.965 1.00 54.12 182 GLY A C 1
ATOM 1427 O O . GLY A 1 182 ? -1.680 -26.223 -9.762 1.00 54.12 182 GLY A O 1
ATOM 1428 N N . ALA A 1 183 ? -0.839 -27.109 -11.647 1.00 44.44 183 ALA A N 1
ATOM 1429 C CA . ALA A 1 183 ? -0.399 -28.383 -11.061 1.00 44.44 183 ALA A CA 1
ATOM 1430 C C . ALA A 1 183 ? 0.751 -28.240 -10.038 1.00 44.44 183 ALA A C 1
ATOM 1432 O O . ALA A 1 183 ? 0.990 -29.176 -9.279 1.00 44.44 183 ALA A O 1
ATOM 1433 N N . ASP A 1 184 ? 1.393 -27.070 -9.990 1.00 47.88 184 ASP A N 1
ATOM 1434 C CA . ASP A 1 184 ? 2.580 -26.767 -9.184 1.00 47.88 184 ASP A CA 1
ATOM 1435 C C . ASP A 1 184 ? 2.306 -25.700 -8.102 1.00 47.88 184 ASP A C 1
ATOM 1437 O O . ASP A 1 184 ? 3.201 -24.978 -7.673 1.00 47.88 184 ASP A O 1
ATOM 1441 N N . ALA A 1 185 ? 1.073 -25.616 -7.582 1.00 50.22 185 ALA A N 1
ATOM 1442 C CA . ALA A 1 185 ? 0.714 -24.734 -6.458 1.00 50.22 185 ALA A CA 1
ATOM 1443 C C . ALA A 1 185 ? 1.393 -25.101 -5.106 1.00 50.22 185 ALA A C 1
ATOM 1445 O O . ALA A 1 185 ? 0.934 -24.675 -4.044 1.00 50.22 185 ALA A O 1
ATOM 1446 N N . GLU A 1 186 ? 2.456 -25.915 -5.121 1.00 48.7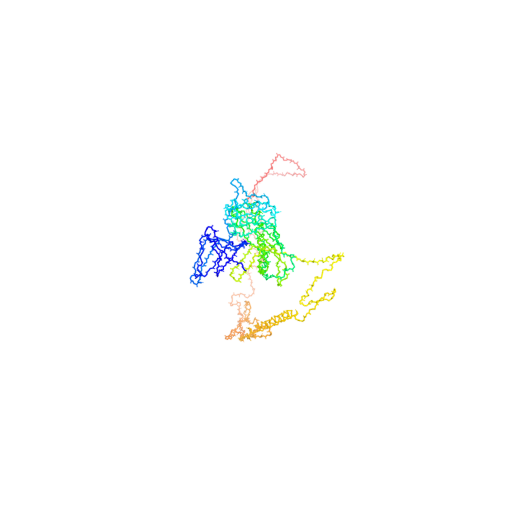5 186 GLU A N 1
ATOM 1447 C CA . GLU A 1 186 ? 3.111 -26.494 -3.940 1.00 48.75 186 GLU A CA 1
ATOM 1448 C C . GLU A 1 186 ? 4.438 -25.821 -3.532 1.00 48.75 186 GLU A C 1
ATOM 1450 O O . GLU A 1 186 ? 5.011 -26.209 -2.511 1.00 48.75 186 GLU A O 1
ATOM 1455 N N . HIS A 1 187 ? 4.935 -24.802 -4.244 1.00 51.56 187 HIS A N 1
ATOM 1456 C CA . HIS A 1 187 ? 6.276 -24.248 -3.978 1.00 51.56 187 HIS A CA 1
ATOM 1457 C C . HIS A 1 187 ? 6.304 -22.738 -3.745 1.00 51.56 187 HIS A C 1
ATOM 1459 O O . HIS A 1 187 ? 6.736 -21.951 -4.578 1.00 51.56 187 HIS A O 1
ATOM 1465 N N . SER A 1 188 ? 5.862 -22.328 -2.555 1.00 52.12 188 SER A N 1
ATOM 1466 C CA . SER A 1 188 ? 6.233 -21.019 -2.019 1.00 52.12 188 SER A CA 1
ATOM 1467 C C . SER A 1 188 ? 6.267 -21.002 -0.495 1.00 52.12 188 SER A C 1
ATOM 1469 O O . SER A 1 188 ? 5.330 -21.446 0.174 1.00 52.12 188 SER A O 1
ATOM 1471 N N . ASP A 1 189 ? 7.346 -20.453 0.066 1.00 50.62 189 ASP A N 1
ATOM 1472 C CA . ASP A 1 189 ? 7.435 -20.144 1.492 1.00 50.62 189 ASP A CA 1
ATOM 1473 C C . ASP A 1 189 ? 6.573 -18.904 1.779 1.00 50.62 189 ASP A C 1
ATOM 1475 O O . ASP A 1 189 ? 7.001 -17.746 1.781 1.00 50.62 189 ASP A O 1
ATOM 1479 N N . VAL A 1 190 ? 5.286 -19.159 1.999 1.00 52.28 190 VAL A N 1
ATOM 1480 C CA . VAL A 1 190 ? 4.274 -18.138 2.258 1.00 52.28 190 VAL A CA 1
ATOM 1481 C C . VAL A 1 190 ? 4.260 -17.791 3.750 1.00 52.28 190 VAL A C 1
ATOM 1483 O O . VAL A 1 190 ? 3.837 -18.581 4.596 1.00 52.28 190 VAL A O 1
ATOM 1486 N N . THR A 1 191 ? 4.650 -16.564 4.097 1.00 51.56 191 THR A N 1
ATOM 1487 C CA . THR A 1 191 ? 4.447 -16.017 5.446 1.00 51.56 191 THR A CA 1
ATOM 1488 C C . THR A 1 191 ? 3.159 -15.195 5.486 1.00 51.56 191 THR A C 1
ATOM 1490 O O . THR A 1 191 ? 3.129 -14.012 5.144 1.00 51.56 191 THR A O 1
ATOM 1493 N N . ILE A 1 192 ? 2.067 -15.800 5.958 1.00 54.62 192 ILE A N 1
ATOM 1494 C CA . ILE A 1 192 ? 0.793 -15.096 6.169 1.00 54.62 192 ILE A CA 1
ATOM 1495 C C . ILE A 1 192 ? 0.753 -14.489 7.571 1.00 54.62 192 ILE A C 1
ATOM 1497 O O . ILE A 1 192 ? 0.746 -15.192 8.582 1.00 54.62 192 ILE A O 1
ATOM 1501 N N . LYS A 1 193 ? 0.630 -13.162 7.653 1.00 56.12 193 LYS A N 1
ATOM 1502 C CA . LYS A 1 193 ? 0.242 -12.474 8.886 1.00 56.12 193 LYS A CA 1
ATOM 1503 C C . LYS A 1 193 ? -1.234 -12.105 8.798 1.00 56.12 193 LYS A C 1
ATOM 1505 O O . LYS A 1 193 ? -1.602 -11.060 8.265 1.00 56.12 193 LYS A O 1
ATOM 1510 N N . ARG A 1 194 ? -2.072 -12.955 9.389 1.00 58.81 194 ARG A N 1
ATOM 1511 C CA . ARG A 1 194 ? -3.506 -12.695 9.538 1.00 58.81 194 ARG A CA 1
ATOM 1512 C C . ARG A 1 194 ? -3.775 -11.750 10.707 1.00 58.81 194 ARG A C 1
ATOM 1514 O O . ARG A 1 194 ? -3.461 -12.059 11.861 1.00 58.81 194 ARG A O 1
ATOM 1521 N N . VAL A 1 195 ? -4.417 -10.622 10.438 1.00 64.06 195 VAL A N 1
ATOM 1522 C CA . VAL A 1 195 ? -4.952 -9.724 11.457 1.00 64.06 195 VAL A CA 1
ATOM 1523 C C . VAL A 1 195 ? -6.312 -10.261 11.886 1.00 64.06 195 VAL A C 1
ATOM 1525 O O . VAL A 1 195 ? -7.348 -9.960 11.314 1.00 64.06 195 VAL A O 1
ATOM 1528 N N . VAL A 1 196 ? -6.320 -11.040 12.969 1.00 66.25 196 VAL A N 1
ATOM 1529 C CA . VAL A 1 196 ? -7.533 -11.688 13.515 1.00 66.25 196 VAL A CA 1
ATOM 1530 C C . VAL A 1 196 ? -8.641 -10.721 13.957 1.00 66.25 196 VAL A C 1
ATOM 1532 O O . VAL A 1 196 ? -9.760 -11.149 14.219 1.00 66.25 196 VAL A O 1
ATOM 1535 N N . ARG A 1 197 ? -8.336 -9.424 14.081 1.00 74.75 197 ARG A N 1
ATOM 1536 C CA . ARG A 1 197 ? -9.302 -8.360 14.384 1.00 74.75 197 ARG A CA 1
ATOM 1537 C C . ARG A 1 197 ? -8.908 -7.082 13.636 1.00 74.75 197 ARG A C 1
ATOM 1539 O O . ARG A 1 197 ? -8.156 -6.297 14.213 1.00 74.75 197 ARG A O 1
ATOM 1546 N N . PRO A 1 198 ? -9.326 -6.853 12.381 1.00 83.50 198 PRO A N 1
ATOM 1547 C CA . PRO A 1 198 ? -9.087 -5.585 11.682 1.00 83.50 198 PRO A CA 1
ATOM 1548 C C . PRO A 1 198 ? -9.893 -4.428 12.302 1.00 83.50 198 PRO A C 1
ATOM 1550 O O . PRO A 1 198 ? -10.788 -4.660 13.119 1.00 83.50 198 PRO A O 1
ATOM 1553 N N . TYR A 1 199 ? -9.589 -3.175 11.933 1.00 89.44 199 TYR A N 1
ATOM 1554 C CA . TYR A 1 199 ? -10.458 -2.043 12.293 1.00 89.44 199 TYR A CA 1
ATOM 1555 C C . TYR A 1 199 ? -11.816 -2.225 11.623 1.00 89.44 199 TYR A C 1
ATOM 1557 O O . TYR A 1 199 ? -11.896 -2.262 10.399 1.00 89.44 199 TYR A O 1
ATOM 1565 N N . ASN A 1 200 ? -12.866 -2.346 12.429 1.00 92.38 200 ASN A N 1
ATOM 1566 C CA . ASN A 1 200 ? -14.227 -2.650 11.990 1.00 92.38 200 ASN A CA 1
ATOM 1567 C C . ASN A 1 200 ? -15.218 -1.517 12.278 1.00 92.38 200 ASN A C 1
ATOM 1569 O O . ASN A 1 200 ? -16.398 -1.663 11.989 1.00 92.38 200 ASN A O 1
ATOM 1573 N N . HIS A 1 201 ? -14.746 -0.382 12.791 1.00 96.69 201 HIS A N 1
ATOM 1574 C CA . HIS A 1 201 ? -15.527 0.835 12.950 1.00 96.69 201 HIS A CA 1
ATOM 1575 C C . HIS A 1 201 ? -14.706 2.031 12.451 1.00 96.69 201 HIS A C 1
ATOM 1577 O O . HIS A 1 201 ? -13.623 2.326 12.960 1.00 96.69 201 HIS A O 1
ATOM 1583 N N . LEU A 1 202 ? -15.212 2.719 11.430 1.00 97.06 202 LEU A N 1
ATOM 1584 C CA . LEU A 1 202 ? -14.608 3.925 10.881 1.00 97.06 202 LEU A CA 1
ATOM 1585 C C . LEU A 1 202 ? -15.478 5.141 11.179 1.00 97.06 202 LEU A C 1
ATOM 1587 O O . LEU A 1 202 ? -16.635 5.197 10.764 1.00 97.06 202 LEU A O 1
ATOM 1591 N N . ILE A 1 203 ? -14.889 6.133 11.842 1.00 96.50 203 ILE A N 1
ATOM 1592 C CA . ILE A 1 203 ? -15.496 7.446 12.053 1.00 96.50 203 ILE A CA 1
ATOM 1593 C C . ILE A 1 203 ? -14.938 8.406 10.998 1.00 96.50 203 ILE A C 1
ATOM 1595 O O . ILE A 1 203 ? -13.797 8.863 11.090 1.00 96.50 203 ILE A O 1
ATOM 1599 N N . CYS A 1 204 ? -15.739 8.714 9.985 1.00 95.31 204 CYS A N 1
ATOM 1600 C CA . CYS A 1 204 ? -15.404 9.649 8.918 1.00 95.31 204 CYS A CA 1
ATOM 1601 C C . CYS A 1 204 ? -15.742 11.083 9.331 1.00 95.31 204 CYS A C 1
ATOM 1603 O O . CYS A 1 204 ? -16.884 11.376 9.680 1.00 95.31 204 CYS A O 1
ATOM 1605 N N . LEU A 1 205 ? -14.761 11.982 9.262 1.00 93.62 205 LEU A N 1
ATOM 1606 C CA . LEU A 1 205 ? -14.878 13.382 9.665 1.00 93.62 205 LEU A CA 1
ATOM 1607 C C . LEU A 1 205 ? -14.759 14.300 8.443 1.00 93.62 205 LEU A C 1
ATOM 1609 O O . LEU A 1 205 ? -13.671 14.446 7.887 1.00 93.62 205 LEU A O 1
ATOM 1613 N N . GLY A 1 206 ? -15.859 14.947 8.069 1.00 91.75 206 GLY A N 1
ATOM 1614 C CA . GLY A 1 206 ? -15.977 15.811 6.893 1.00 91.75 206 GLY A CA 1
ATOM 1615 C C . GLY A 1 206 ? -15.767 17.290 7.193 1.00 91.75 206 GLY A C 1
ATOM 1616 O O . GLY A 1 206 ? -15.117 17.654 8.182 1.00 91.75 206 GLY A O 1
ATOM 1617 N N . SER A 1 207 ? -16.374 18.117 6.344 1.00 91.50 207 SER A N 1
ATOM 1618 C CA . SER A 1 207 ? -16.460 19.575 6.477 1.00 91.50 207 SER A CA 1
ATOM 1619 C C . SER A 1 207 ? -17.271 20.044 7.688 1.00 91.50 207 SER A C 1
ATOM 1621 O O . SER A 1 207 ? -18.054 19.298 8.276 1.00 91.50 207 SER A O 1
ATOM 1623 N N . GLY A 1 208 ? -17.052 21.301 8.083 1.00 87.81 208 GLY A N 1
ATOM 1624 C CA . GLY A 1 208 ? -17.675 21.939 9.245 1.00 87.81 208 GLY A CA 1
ATOM 1625 C C . GLY A 1 208 ? -16.783 21.961 10.491 1.00 87.81 208 GLY A C 1
ATOM 1626 O O . GLY A 1 208 ? -15.784 21.252 10.593 1.00 87.81 208 GLY A O 1
ATOM 1627 N N . GLU A 1 209 ? -17.150 22.799 11.459 1.00 83.06 209 GLU A N 1
ATOM 1628 C CA . GLU A 1 209 ? -16.363 23.035 12.674 1.00 83.06 209 GLU A CA 1
ATOM 1629 C C . GLU A 1 209 ? -17.072 22.527 13.932 1.00 83.06 209 GLU A C 1
ATOM 1631 O O . GLU A 1 209 ? -18.287 22.684 14.089 1.00 83.06 209 GLU A O 1
ATOM 1636 N N . LEU A 1 210 ? -16.291 21.979 14.872 1.00 88.38 210 LEU A N 1
ATOM 1637 C CA . LEU A 1 210 ? -16.756 21.518 16.185 1.00 88.38 210 LEU A CA 1
ATOM 1638 C C . LEU A 1 210 ? -18.031 20.659 16.065 1.00 88.38 210 LEU A C 1
ATOM 1640 O O . LEU A 1 210 ? -18.033 19.639 15.384 1.00 88.38 210 LEU A O 1
ATOM 1644 N N . LYS A 1 211 ? -19.130 21.082 16.699 1.00 84.62 211 LYS A N 1
ATOM 1645 C CA . LYS A 1 211 ? -20.426 20.386 16.688 1.00 84.62 211 LYS A CA 1
ATOM 1646 C C . LYS A 1 211 ? -21.112 20.345 15.317 1.00 84.62 211 LYS A C 1
ATOM 1648 O O . LYS A 1 211 ? -22.013 19.541 15.126 1.00 84.62 211 LYS A O 1
ATOM 1653 N N . ASN A 1 212 ? -20.735 21.242 14.406 1.00 87.81 212 ASN A N 1
ATOM 1654 C CA . ASN A 1 212 ? -21.303 21.329 13.060 1.00 87.81 212 ASN A CA 1
ATOM 1655 C C . ASN A 1 212 ? -20.494 20.508 12.050 1.00 87.81 212 ASN A C 1
ATOM 1657 O O . ASN A 1 212 ? -20.812 20.520 10.863 1.00 87.81 212 ASN A O 1
ATOM 1661 N N . ARG A 1 213 ? -19.429 19.838 12.503 1.00 91.75 213 ARG A N 1
ATOM 1662 C CA . ARG A 1 213 ? -18.623 18.975 11.656 1.00 91.75 213 ARG A CA 1
ATOM 1663 C C . ARG A 1 213 ? -19.430 17.754 11.229 1.00 91.75 213 ARG A C 1
ATOM 1665 O O . ARG A 1 213 ? -20.069 17.110 12.059 1.00 91.75 213 ARG A O 1
ATOM 1672 N N . ILE A 1 214 ? -19.388 17.428 9.941 1.00 93.12 214 ILE A N 1
ATOM 1673 C CA . ILE A 1 214 ? -20.002 16.214 9.406 1.00 93.12 214 ILE A CA 1
ATOM 1674 C C . ILE A 1 214 ? -19.252 15.012 9.980 1.00 93.12 214 ILE A C 1
ATOM 1676 O O . ILE A 1 214 ? -18.035 14.905 9.837 1.00 93.12 214 ILE A O 1
ATOM 1680 N N . VAL A 1 215 ? -19.988 14.111 10.624 1.00 95.50 215 VAL A N 1
ATOM 1681 C CA . VAL A 1 215 ? -19.465 12.852 11.157 1.00 95.50 215 VAL A CA 1
ATOM 1682 C C . VAL A 1 215 ? -20.342 11.717 10.650 1.00 95.50 215 VAL A C 1
ATOM 1684 O O . VAL A 1 215 ? -21.560 11.757 10.830 1.00 95.50 215 VAL A O 1
ATOM 1687 N N . LEU A 1 216 ? -19.733 10.722 10.007 1.00 96.31 216 LEU A N 1
ATOM 1688 C CA . LEU A 1 216 ? -20.391 9.486 9.585 1.00 96.31 216 LEU A CA 1
ATOM 1689 C C . LEU A 1 216 ? -19.680 8.285 10.197 1.00 96.31 216 LEU A C 1
ATOM 1691 O O . LEU A 1 216 ? -18.461 8.290 10.343 1.00 96.31 216 LEU A O 1
ATOM 1695 N N . HIS A 1 217 ? -20.450 7.258 10.529 1.00 97.50 217 HIS A N 1
ATOM 1696 C CA . HIS A 1 217 ? -19.946 6.024 11.111 1.00 97.50 217 HIS A CA 1
ATOM 1697 C C . HIS A 1 217 ? -20.226 4.865 10.159 1.00 97.50 217 HIS A C 1
ATOM 1699 O O . HIS A 1 217 ? -21.364 4.674 9.724 1.00 97.50 217 HIS A O 1
ATOM 1705 N N . PHE A 1 218 ? -19.188 4.090 9.863 1.00 97.12 218 PHE A N 1
ATOM 1706 C CA . PHE A 1 218 ? -19.282 2.852 9.099 1.00 97.12 218 PHE A CA 1
ATOM 1707 C C . PHE A 1 218 ? -18.757 1.697 9.939 1.00 97.12 218 PHE A C 1
ATOM 1709 O O . PHE A 1 218 ? -17.791 1.854 10.684 1.00 97.12 218 PHE A O 1
ATOM 1716 N N . TYR A 1 219 ? -19.381 0.538 9.790 1.00 96.88 219 TYR A N 1
ATOM 1717 C CA . TYR A 1 219 ? -19.089 -0.664 10.552 1.00 96.88 219 TYR A CA 1
ATOM 1718 C C . TYR A 1 219 ? -18.925 -1.849 9.614 1.00 96.88 219 TYR A C 1
ATOM 1720 O O . TYR A 1 219 ? -19.693 -1.987 8.665 1.00 96.88 219 TYR A O 1
ATOM 1728 N N . ALA A 1 220 ? -17.953 -2.707 9.894 1.00 93.44 220 ALA A N 1
ATOM 1729 C CA . ALA A 1 220 ? -17.785 -3.989 9.232 1.00 93.44 220 ALA A CA 1
ATOM 1730 C C . ALA A 1 220 ? -18.254 -5.112 10.165 1.00 93.44 220 ALA A C 1
ATOM 1732 O O . ALA A 1 220 ? -17.922 -5.119 11.353 1.00 93.44 220 ALA A O 1
ATOM 1733 N N . ASP A 1 221 ? -19.033 -6.055 9.635 1.00 89.12 221 ASP A N 1
ATOM 1734 C CA . ASP A 1 221 ? -19.442 -7.245 10.382 1.00 89.12 221 ASP A CA 1
ATOM 1735 C C . ASP A 1 221 ? -18.318 -8.293 10.483 1.00 89.12 221 ASP A C 1
ATOM 1737 O O . ASP A 1 221 ? -17.221 -8.118 9.956 1.00 89.12 221 ASP A O 1
ATOM 1741 N N . ALA A 1 222 ? -18.581 -9.417 11.160 1.00 81.06 222 ALA A N 1
ATOM 1742 C CA . ALA A 1 222 ? -17.606 -10.507 11.304 1.00 81.06 222 ALA A CA 1
ATOM 1743 C C . ALA A 1 222 ? -17.176 -11.150 9.966 1.00 81.06 222 ALA A C 1
ATOM 1745 O O . ALA A 1 222 ? -16.226 -11.927 9.941 1.00 81.06 222 ALA A O 1
ATOM 1746 N N . ARG A 1 223 ? -17.887 -10.863 8.869 1.00 78.56 223 ARG A N 1
ATOM 1747 C CA . ARG A 1 223 ? -17.573 -11.299 7.502 1.00 78.56 223 ARG A CA 1
ATOM 1748 C C . ARG A 1 223 ? -16.964 -10.167 6.662 1.00 78.56 223 ARG A C 1
ATOM 1750 O O . ARG A 1 223 ? -16.762 -10.357 5.468 1.00 78.56 223 ARG A O 1
ATOM 1757 N N . GLY A 1 224 ? -16.700 -9.002 7.253 1.00 79.81 224 GLY A N 1
ATOM 1758 C CA . GLY A 1 224 ? -16.171 -7.827 6.564 1.00 79.81 224 GLY A CA 1
ATOM 1759 C C . GLY A 1 224 ? -17.201 -7.059 5.729 1.00 79.81 224 GLY A C 1
ATOM 1760 O O . GLY A 1 224 ? -16.818 -6.159 4.981 1.00 79.81 224 GLY A O 1
ATOM 1761 N N . ASN A 1 225 ? -18.501 -7.368 5.833 1.00 87.00 225 ASN A N 1
ATOM 1762 C CA . ASN A 1 225 ? -19.529 -6.611 5.119 1.00 87.00 225 ASN A CA 1
ATOM 1763 C C . ASN A 1 225 ? -19.728 -5.255 5.785 1.00 87.00 225 ASN A C 1
ATOM 1765 O O . ASN A 1 225 ? -19.970 -5.173 6.991 1.00 87.00 225 ASN A O 1
ATOM 1769 N N . ILE A 1 226 ? -19.661 -4.197 4.984 1.00 92.81 226 ILE A N 1
ATOM 1770 C CA . ILE A 1 226 ? -19.716 -2.826 5.481 1.00 92.81 226 ILE A CA 1
ATOM 1771 C C . ILE A 1 226 ? -21.152 -2.315 5.475 1.00 92.81 226 ILE A C 1
ATOM 1773 O O . ILE A 1 226 ? -21.869 -2.428 4.482 1.00 92.81 226 ILE A O 1
ATOM 1777 N N . SER A 1 227 ? -21.557 -1.712 6.586 1.00 95.19 227 SER A N 1
ATOM 1778 C CA . SER A 1 227 ? -22.849 -1.061 6.758 1.00 95.19 227 SER A CA 1
ATOM 1779 C C . SER A 1 227 ? -22.735 0.136 7.706 1.00 95.19 227 SER A C 1
ATOM 1781 O O . SER A 1 227 ? -21.658 0.479 8.184 1.00 95.19 227 SER A O 1
ATOM 1783 N N . THR A 1 228 ? -23.858 0.781 8.000 1.00 95.56 228 THR A N 1
ATOM 1784 C CA . THR A 1 228 ? -23.969 1.814 9.043 1.00 95.56 228 THR A CA 1
ATOM 1785 C C . THR A 1 228 ? -24.481 1.253 10.374 1.00 95.56 228 THR A C 1
ATOM 1787 O O . THR A 1 228 ? -24.756 2.010 11.299 1.00 95.56 228 THR A O 1
ATOM 1790 N N . THR A 1 229 ? -24.612 -0.074 10.490 1.00 94.75 229 THR A N 1
ATOM 1791 C CA . THR A 1 229 ? -25.083 -0.753 11.702 1.00 94.75 229 THR A CA 1
ATOM 1792 C C . THR A 1 229 ? -23.925 -1.442 12.406 1.00 94.75 229 THR A C 1
ATOM 1794 O O . THR A 1 229 ? -23.266 -2.307 11.833 1.00 94.75 229 THR A O 1
ATOM 1797 N N . GLN A 1 230 ? -23.702 -1.093 13.671 1.00 95.88 230 GLN A N 1
ATOM 1798 C CA . GLN A 1 230 ? -22.698 -1.751 14.495 1.00 95.88 230 GLN A CA 1
ATOM 1799 C C . GLN A 1 230 ? -23.123 -3.182 14.836 1.00 95.88 230 GLN A C 1
ATOM 1801 O O . GLN A 1 230 ? -24.212 -3.410 15.361 1.00 95.88 230 GLN A O 1
ATOM 1806 N N . THR A 1 231 ? -22.240 -4.141 14.575 1.00 92.56 231 THR A N 1
ATOM 1807 C CA . THR A 1 231 ? -22.461 -5.562 14.894 1.00 92.56 231 THR A CA 1
ATOM 1808 C C . THR A 1 231 ? -21.414 -6.139 15.846 1.00 92.56 231 THR A C 1
ATOM 1810 O O . THR A 1 231 ? -21.646 -7.193 16.430 1.00 92.56 231 THR A O 1
ATOM 1813 N N . LEU A 1 232 ? -20.266 -5.472 15.997 1.00 89.25 232 LEU A N 1
ATOM 1814 C CA . LEU A 1 232 ? -19.179 -5.847 16.902 1.00 89.25 232 LEU A CA 1
ATOM 1815 C C . LEU A 1 232 ? -19.061 -4.791 18.003 1.00 89.25 232 LEU A C 1
ATOM 1817 O O . LEU A 1 232 ? -19.145 -3.598 17.718 1.00 89.25 232 LEU A O 1
ATOM 1821 N N . PHE A 1 233 ? -18.892 -5.226 19.252 1.00 93.12 233 PHE A N 1
ATOM 1822 C CA . PHE A 1 233 ? -18.968 -4.369 20.439 1.00 93.12 233 PHE A CA 1
ATOM 1823 C C . PHE A 1 233 ? -17.834 -4.677 21.423 1.00 93.12 233 PHE A C 1
ATOM 1825 O O . PHE A 1 233 ? -17.296 -5.785 21.451 1.00 93.12 233 PHE A O 1
ATOM 1832 N N . GLY A 1 234 ? -17.509 -3.715 22.289 1.00 92.44 234 GLY A N 1
ATOM 1833 C CA . GLY A 1 234 ? -16.536 -3.914 23.364 1.00 92.44 234 GLY A CA 1
ATOM 1834 C C . GLY A 1 234 ? -15.133 -4.187 22.822 1.00 92.44 234 GLY A C 1
ATOM 1835 O O . GLY A 1 234 ? -14.638 -3.435 21.993 1.00 92.44 234 GLY A O 1
ATOM 1836 N N . ILE A 1 235 ? -14.484 -5.262 23.282 1.00 85.38 235 ILE A N 1
ATOM 1837 C CA . ILE A 1 235 ? -13.119 -5.612 22.846 1.00 85.38 235 ILE A CA 1
ATOM 1838 C C . ILE A 1 235 ? -13.038 -6.012 21.364 1.00 85.38 235 ILE A C 1
ATOM 1840 O O . ILE A 1 235 ? -11.965 -5.930 20.764 1.00 85.38 235 ILE A O 1
ATOM 1844 N N . ASP A 1 236 ? -14.158 -6.438 20.776 1.00 87.69 236 ASP A N 1
ATOM 1845 C CA . ASP A 1 236 ? -14.224 -6.818 19.367 1.00 87.69 236 ASP A CA 1
ATOM 1846 C C . ASP A 1 236 ? -14.512 -5.615 18.452 1.00 87.69 236 ASP A C 1
ATOM 1848 O O . ASP A 1 236 ? -14.303 -5.711 17.244 1.00 87.69 236 ASP A O 1
ATOM 1852 N N . GLU A 1 237 ? -14.913 -4.462 19.004 1.00 93.38 237 GLU A N 1
ATOM 1853 C CA . GLU A 1 237 ? -15.003 -3.198 18.268 1.00 93.38 237 GLU A CA 1
ATOM 1854 C C . GLU A 1 237 ? -13.617 -2.547 18.179 1.00 93.38 237 GLU A C 1
ATOM 1856 O O . GLU A 1 237 ? -13.027 -2.140 19.182 1.00 93.38 237 GLU A O 1
ATOM 1861 N N . ARG A 1 238 ? -13.089 -2.409 16.961 1.00 92.06 238 ARG A N 1
ATOM 1862 C CA . ARG A 1 238 ? -11.849 -1.663 16.718 1.00 92.06 238 ARG A CA 1
ATOM 1863 C C . ARG A 1 238 ? -12.145 -0.428 15.892 1.00 92.06 238 ARG A C 1
ATOM 1865 O O . ARG A 1 238 ? -12.426 -0.534 14.697 1.00 92.06 238 ARG A O 1
ATOM 1872 N N . THR A 1 239 ? -11.988 0.727 16.527 1.00 95.19 239 THR A N 1
ATOM 1873 C CA . THR A 1 239 ? -12.383 2.021 15.967 1.00 95.19 239 THR A CA 1
ATOM 1874 C C . THR A 1 239 ? -11.181 2.849 15.532 1.00 95.19 239 THR A C 1
ATOM 1876 O O . THR A 1 239 ? -10.183 2.929 16.247 1.00 95.19 239 THR A O 1
ATOM 1879 N N . THR A 1 240 ? -11.284 3.490 14.370 1.00 94.81 240 THR A N 1
ATOM 1880 C CA . THR A 1 240 ? -10.321 4.489 13.885 1.00 94.81 240 THR A CA 1
ATOM 1881 C C . THR A 1 240 ? -11.046 5.653 13.207 1.00 94.81 240 THR A C 1
ATOM 1883 O O . THR A 1 240 ? -12.250 5.586 12.952 1.00 94.81 240 THR A O 1
ATOM 1886 N N . THR A 1 241 ? -10.332 6.743 12.935 1.00 94.19 241 THR A N 1
ATOM 1887 C CA . THR A 1 241 ? -10.885 7.938 12.289 1.00 94.19 241 THR A CA 1
ATOM 1888 C C . THR A 1 241 ? -10.329 8.113 10.876 1.00 94.19 241 THR A C 1
ATOM 1890 O O . THR A 1 241 ? -9.161 7.833 10.612 1.00 94.19 241 THR A O 1
ATOM 1893 N N . TYR A 1 242 ? -11.164 8.608 9.962 1.00 90.50 242 TYR A N 1
ATOM 1894 C CA . TYR A 1 242 ? -10.753 9.066 8.635 1.00 90.50 242 TYR A CA 1
ATOM 1895 C C . TYR A 1 242 ? -11.094 10.544 8.496 1.00 90.50 242 TYR A C 1
ATOM 1897 O O . TYR A 1 242 ? -12.258 10.939 8.501 1.00 90.50 242 TYR A O 1
ATOM 1905 N N . ASN A 1 243 ? -10.058 11.375 8.442 1.00 88.12 243 ASN A N 1
ATOM 1906 C CA . ASN A 1 243 ? -10.202 12.819 8.441 1.00 88.12 243 ASN A CA 1
ATOM 1907 C C . ASN A 1 243 ? -10.133 13.362 7.008 1.00 88.12 243 ASN A C 1
ATOM 1909 O O . ASN A 1 243 ? -9.048 13.456 6.441 1.00 88.12 243 ASN A O 1
ATOM 1913 N N . TYR A 1 244 ? -11.284 13.753 6.463 1.00 85.06 244 TYR A N 1
ATOM 1914 C CA . TYR A 1 244 ? -11.406 14.390 5.157 1.00 85.06 244 TYR A CA 1
ATOM 1915 C C . TYR A 1 244 ? -12.069 15.763 5.331 1.00 85.06 244 TYR A C 1
ATOM 1917 O O . TYR A 1 244 ? -13.237 15.968 5.015 1.00 85.06 244 TYR A O 1
ATOM 1925 N N . THR A 1 245 ? -11.309 16.715 5.883 1.00 79.81 245 THR A N 1
ATOM 1926 C CA . THR A 1 245 ? -11.786 18.014 6.409 1.00 79.81 245 THR A CA 1
ATOM 1927 C C . THR A 1 245 ? -12.650 18.853 5.471 1.00 79.81 245 THR A C 1
ATOM 1929 O O . THR A 1 245 ? -13.342 19.736 5.957 1.00 79.81 245 THR A O 1
ATOM 1932 N N . ASN A 1 246 ? -12.615 18.619 4.160 1.00 84.25 246 ASN A N 1
ATOM 1933 C CA . ASN A 1 246 ? -13.363 19.405 3.177 1.00 84.25 246 ASN A CA 1
ATOM 1934 C C . ASN A 1 246 ? -14.488 18.611 2.501 1.00 84.25 246 ASN A C 1
ATOM 1936 O O . ASN A 1 246 ? -15.203 19.179 1.683 1.00 84.25 246 ASN A O 1
ATOM 1940 N N . ALA A 1 247 ? -14.658 17.330 2.838 1.00 87.25 247 ALA A N 1
ATOM 1941 C CA . ALA A 1 247 ? -15.647 16.480 2.198 1.00 87.25 247 ALA A CA 1
ATOM 1942 C C . ALA A 1 247 ? -17.077 16.827 2.636 1.00 87.25 247 ALA A C 1
ATOM 1944 O O . ALA A 1 247 ? -17.362 17.098 3.814 1.00 87.25 247 ALA A O 1
ATOM 1945 N N . SER A 1 248 ? -17.980 16.798 1.666 1.00 90.81 248 SER A N 1
ATOM 1946 C CA . SER A 1 248 ? -19.429 16.755 1.847 1.00 90.81 248 SER A CA 1
ATOM 1947 C C . SER A 1 248 ? -19.874 15.413 2.444 1.00 90.81 248 SER A C 1
ATOM 1949 O O . SER A 1 248 ? -19.098 14.459 2.551 1.00 90.81 248 SER A O 1
ATOM 1951 N N . ARG A 1 249 ? -21.144 15.321 2.855 1.00 91.38 249 ARG A N 1
ATOM 1952 C CA . ARG A 1 249 ? -21.705 14.059 3.361 1.00 91.38 249 ARG A CA 1
ATOM 1953 C C . ARG A 1 249 ? -21.695 12.992 2.266 1.00 91.38 249 ARG A C 1
ATOM 1955 O O . ARG A 1 249 ? -21.331 11.856 2.538 1.00 91.38 249 ARG A O 1
ATOM 1962 N N . GLU A 1 250 ? -22.043 13.375 1.047 1.00 92.00 250 GLU A N 1
ATOM 1963 C CA . GLU A 1 250 ? -22.162 12.499 -0.115 1.00 92.00 250 GLU A CA 1
ATOM 1964 C C . GLU A 1 250 ? -20.801 11.898 -0.509 1.00 92.00 250 GLU A C 1
ATOM 1966 O O . GLU A 1 250 ? -20.701 10.707 -0.805 1.00 92.00 250 GLU A O 1
ATOM 1971 N N . GLU A 1 251 ? -19.727 12.692 -0.447 1.00 88.25 251 GLU A N 1
ATOM 1972 C CA . GLU A 1 251 ? -18.357 12.204 -0.663 1.00 88.25 251 GLU A CA 1
ATOM 1973 C C . GLU A 1 251 ? -17.942 11.200 0.418 1.00 88.25 251 GLU A C 1
ATOM 1975 O O . GLU A 1 251 ? -17.408 10.135 0.107 1.00 88.25 251 GLU A O 1
ATOM 1980 N N . LEU A 1 252 ? -18.252 11.477 1.689 1.00 90.56 252 LEU A N 1
ATOM 1981 C CA . LEU A 1 252 ? -17.953 10.546 2.778 1.00 90.56 252 LEU A CA 1
ATOM 1982 C C . LEU A 1 252 ? -18.768 9.249 2.711 1.00 90.56 252 LEU A C 1
ATOM 1984 O O . LEU A 1 252 ? -18.255 8.203 3.104 1.00 90.56 252 LEU A O 1
ATOM 1988 N N . GLU A 1 253 ? -20.009 9.290 2.223 1.00 93.19 253 GLU A N 1
ATOM 1989 C CA . GLU A 1 253 ? -20.827 8.093 1.977 1.00 93.19 253 GLU A CA 1
ATOM 1990 C C . GLU A 1 253 ? -20.240 7.210 0.875 1.00 93.19 253 GLU A C 1
ATOM 1992 O O . GLU A 1 253 ? -20.346 5.985 0.943 1.00 93.19 253 GLU A O 1
ATOM 1997 N N . LYS A 1 254 ? -19.565 7.813 -0.108 1.00 89.19 254 LYS A N 1
ATOM 1998 C CA . LYS A 1 254 ? -18.886 7.093 -1.187 1.00 89.19 254 LYS A CA 1
ATOM 1999 C C . LYS A 1 254 ? -17.521 6.546 -0.764 1.00 89.19 254 LYS A C 1
ATOM 2001 O O . LYS A 1 254 ? -17.194 5.407 -1.099 1.00 89.19 254 LYS A O 1
ATOM 2006 N N . ASP A 1 255 ? -16.719 7.340 -0.059 1.00 86.56 255 ASP A N 1
ATOM 2007 C CA . ASP A 1 255 ? -15.311 7.016 0.206 1.00 86.56 255 ASP A CA 1
ATOM 2008 C C . ASP A 1 255 ? -15.078 6.378 1.581 1.00 86.56 255 ASP A C 1
ATOM 2010 O O . ASP A 1 255 ? -14.159 5.572 1.738 1.00 86.56 255 ASP A O 1
ATOM 2014 N N . GLY A 1 256 ? -15.948 6.635 2.561 1.00 91.94 256 GLY A N 1
ATOM 2015 C CA . GLY A 1 256 ? -15.890 6.015 3.887 1.00 91.94 256 GLY A CA 1
ATOM 2016 C C . GLY A 1 256 ? -15.935 4.482 3.847 1.00 91.94 256 GLY A C 1
ATOM 2017 O O . GLY A 1 256 ? -15.038 3.844 4.403 1.00 91.94 256 GLY A O 1
ATOM 2018 N N . PRO A 1 257 ? -16.901 3.857 3.144 1.00 91.06 257 PRO A N 1
ATOM 2019 C CA . PRO A 1 257 ? -16.937 2.406 2.990 1.00 91.06 257 PRO A CA 1
ATOM 2020 C C . PRO A 1 257 ? -15.702 1.842 2.284 1.00 91.06 257 PRO A C 1
ATOM 2022 O O . PRO A 1 257 ? -15.203 0.795 2.684 1.00 91.06 257 PRO A O 1
ATOM 2025 N N . LYS A 1 258 ? -15.159 2.533 1.271 1.00 87.44 258 LYS A N 1
ATOM 2026 C CA . LYS A 1 258 ? -13.924 2.093 0.599 1.00 87.44 258 LYS A CA 1
ATOM 2027 C C . LYS A 1 258 ? -12.752 2.079 1.575 1.00 87.44 258 LYS A C 1
ATOM 2029 O O . LYS A 1 258 ? -12.045 1.080 1.662 1.00 87.44 258 LYS A O 1
ATOM 2034 N N . LYS A 1 259 ? -12.609 3.144 2.368 1.00 86.25 259 LYS A N 1
ATOM 2035 C CA . LYS A 1 259 ? -11.543 3.256 3.363 1.00 86.25 259 LYS A CA 1
ATOM 2036 C C . LYS A 1 259 ? -11.657 2.195 4.455 1.00 86.25 259 LYS A C 1
ATOM 2038 O O . LYS A 1 259 ? -10.656 1.606 4.847 1.00 86.25 259 LYS A O 1
ATOM 2043 N N . LEU A 1 260 ? -12.869 1.909 4.931 1.00 89.31 260 LEU A N 1
ATOM 2044 C CA . LEU A 1 260 ? -13.075 0.826 5.894 1.00 89.31 260 LEU A CA 1
ATOM 2045 C C . LEU A 1 260 ? -12.777 -0.545 5.267 1.00 89.31 260 LEU A C 1
ATOM 2047 O O . LEU A 1 260 ? -12.207 -1.399 5.939 1.00 89.31 260 LEU A O 1
ATOM 2051 N N . LYS A 1 261 ? -13.072 -0.738 3.977 1.00 83.88 261 LYS A N 1
ATOM 2052 C CA . LYS A 1 261 ? -12.733 -1.968 3.250 1.00 83.88 261 LYS A CA 1
ATOM 2053 C C . LYS A 1 261 ? -11.223 -2.194 3.156 1.00 83.88 261 LYS A C 1
ATOM 2055 O O . LYS A 1 261 ? -10.789 -3.326 3.330 1.00 83.88 261 LYS A O 1
ATOM 2060 N N . GLU A 1 262 ? -10.424 -1.141 2.978 1.00 79.31 262 GLU A N 1
ATOM 2061 C CA . GLU A 1 262 ? -8.954 -1.234 3.047 1.00 79.31 262 GLU A CA 1
ATOM 2062 C C . GLU A 1 262 ? -8.485 -1.765 4.409 1.00 79.31 262 GLU A C 1
ATOM 2064 O O . GLU A 1 262 ? -7.620 -2.632 4.473 1.00 79.31 262 GLU A O 1
ATOM 2069 N N . TYR A 1 263 ? -9.089 -1.305 5.511 1.00 80.50 263 TYR A N 1
ATOM 2070 C CA . TYR A 1 263 ? -8.762 -1.825 6.841 1.00 80.50 263 TYR A CA 1
ATOM 2071 C C . TYR A 1 263 ? -9.234 -3.263 7.070 1.00 80.50 263 TYR A C 1
ATOM 2073 O O . TYR A 1 263 ? -8.648 -3.952 7.902 1.00 80.50 263 TYR A O 1
ATOM 2081 N N . GLN A 1 264 ? -10.275 -3.718 6.367 1.00 78.25 264 GLN A N 1
ATOM 2082 C CA . GLN A 1 264 ? -10.696 -5.121 6.395 1.00 78.25 264 GLN A CA 1
ATOM 2083 C C . GLN A 1 264 ? -9.699 -6.035 5.669 1.00 78.25 264 GLN A C 1
ATOM 2085 O O . GLN A 1 264 ? -9.571 -7.194 6.044 1.00 78.25 264 GLN A O 1
ATOM 2090 N N . ALA A 1 265 ? -8.930 -5.505 4.716 1.00 65.44 265 ALA A N 1
ATOM 2091 C CA . ALA A 1 265 ? -7.837 -6.200 4.035 1.00 65.44 265 ALA A CA 1
ATOM 2092 C C . ALA A 1 265 ? -6.492 -6.110 4.795 1.00 65.44 265 ALA A C 1
ATOM 2094 O O . ALA A 1 265 ? -5.429 -6.152 4.187 1.00 65.44 265 ALA A O 1
ATOM 2095 N N . ALA A 1 266 ? -6.511 -5.960 6.129 1.00 56.16 266 ALA A N 1
ATOM 2096 C CA . ALA A 1 266 ? -5.305 -5.766 6.950 1.00 56.16 266 ALA A CA 1
ATOM 2097 C C . ALA A 1 266 ? -4.407 -7.012 7.091 1.00 56.16 266 ALA A C 1
ATOM 2099 O O . ALA A 1 266 ? -3.407 -6.961 7.812 1.00 56.16 266 ALA A O 1
ATOM 2100 N N . ASP A 1 267 ? -4.753 -8.119 6.438 1.00 56.50 267 ASP A N 1
ATOM 2101 C CA . ASP A 1 267 ? -3.891 -9.288 6.351 1.00 56.50 267 ASP A CA 1
ATOM 2102 C C . ASP A 1 267 ? -2.700 -8.947 5.452 1.00 56.50 267 ASP A C 1
ATOM 2104 O O . ASP A 1 267 ? -2.856 -8.677 4.264 1.00 56.50 267 ASP A O 1
ATOM 2108 N N . SER A 1 268 ? -1.491 -8.941 6.014 1.00 50.84 268 SER A N 1
ATOM 2109 C CA . SER A 1 268 ? -0.286 -8.844 5.193 1.00 50.84 268 SER A CA 1
ATOM 2110 C C . SER A 1 268 ? 0.163 -10.258 4.870 1.00 50.84 268 SER A C 1
ATOM 2112 O O . SER A 1 268 ? 0.609 -10.992 5.757 1.00 50.84 268 SER A O 1
ATOM 2114 N N . ILE A 1 269 ? 0.036 -10.641 3.610 1.00 51.84 269 ILE A N 1
ATOM 2115 C CA . ILE A 1 269 ? 0.579 -11.889 3.098 1.00 51.84 269 ILE A CA 1
ATOM 2116 C C . ILE A 1 269 ? 1.938 -11.514 2.498 1.00 51.84 269 ILE A C 1
ATOM 2118 O O . ILE A 1 269 ? 2.017 -10.741 1.548 1.00 51.84 269 ILE A O 1
ATOM 2122 N N . ASN A 1 270 ? 3.022 -11.978 3.113 1.00 50.00 270 ASN A N 1
ATOM 2123 C CA . ASN A 1 270 ? 4.351 -11.854 2.533 1.00 50.00 270 ASN A CA 1
ATOM 2124 C C . ASN A 1 270 ? 4.659 -13.190 1.864 1.00 50.00 270 ASN A C 1
ATOM 2126 O O . ASN A 1 270 ? 4.844 -14.192 2.557 1.00 50.00 270 ASN A O 1
ATOM 2130 N N . VAL A 1 271 ? 4.601 -13.215 0.536 1.00 53.16 271 VAL A N 1
ATOM 2131 C CA . VAL A 1 271 ? 4.873 -14.426 -0.230 1.00 53.16 271 VAL A CA 1
ATOM 2132 C C . VAL A 1 271 ? 6.225 -14.263 -0.892 1.00 53.16 271 VAL A C 1
ATOM 2134 O O . VAL A 1 271 ? 6.368 -13.506 -1.850 1.00 53.16 271 VAL A O 1
ATOM 2137 N N . THR A 1 272 ? 7.207 -15.003 -0.396 1.00 54.12 272 THR A N 1
ATOM 2138 C CA . THR A 1 272 ? 8.440 -15.211 -1.145 1.00 54.12 272 THR A CA 1
ATOM 2139 C C . THR A 1 272 ? 8.178 -16.389 -2.078 1.00 54.12 272 THR A C 1
ATOM 2141 O O . THR A 1 272 ? 8.037 -17.523 -1.623 1.00 54.12 272 THR A O 1
ATOM 2144 N N . LEU A 1 273 ? 7.984 -16.088 -3.361 1.00 58.09 273 LEU A N 1
ATOM 2145 C CA . LEU A 1 273 ? 7.840 -17.086 -4.421 1.00 58.09 273 LEU A CA 1
ATOM 2146 C C . LEU A 1 273 ? 9.251 -17.445 -4.908 1.00 58.09 273 LEU A C 1
ATOM 2148 O O . LEU A 1 273 ? 10.091 -16.549 -4.994 1.00 58.09 273 LEU A O 1
ATOM 2152 N N . ASP A 1 274 ? 9.509 -18.727 -5.165 1.00 54.62 274 ASP A N 1
ATOM 2153 C CA . ASP A 1 274 ? 10.797 -19.188 -5.694 1.00 54.62 274 ASP A CA 1
ATOM 2154 C C . ASP A 1 274 ? 11.002 -18.731 -7.153 1.00 54.62 274 ASP A C 1
ATOM 2156 O O . ASP A 1 274 ? 10.049 -18.446 -7.879 1.00 54.62 274 ASP A O 1
ATOM 2160 N N . ASP A 1 275 ? 12.267 -18.672 -7.575 1.00 55.09 275 ASP A N 1
ATOM 2161 C CA . ASP A 1 275 ? 12.754 -18.009 -8.797 1.00 55.09 275 ASP A CA 1
ATOM 2162 C C . ASP A 1 275 ? 12.301 -18.649 -10.138 1.00 55.09 275 ASP A C 1
ATOM 2164 O O . ASP A 1 275 ? 12.673 -18.154 -11.206 1.00 55.09 275 ASP A O 1
ATOM 2168 N N . ASP A 1 276 ? 11.536 -19.747 -10.114 1.00 56.28 276 ASP A N 1
ATOM 2169 C CA . ASP A 1 276 ? 11.213 -20.545 -11.310 1.00 56.28 276 ASP A CA 1
ATOM 2170 C C . ASP A 1 276 ? 10.018 -19.994 -12.121 1.00 56.28 276 ASP A C 1
ATOM 2172 O O . ASP A 1 276 ? 9.929 -20.249 -13.326 1.00 56.28 276 ASP A O 1
ATOM 2176 N N . GLU A 1 277 ? 9.131 -19.197 -11.505 1.00 66.81 277 GLU A N 1
ATOM 2177 C CA . GLU A 1 277 ? 7.981 -18.565 -12.172 1.00 66.81 277 GLU A CA 1
ATOM 2178 C C . GLU A 1 277 ? 7.925 -17.048 -11.931 1.00 66.81 277 GLU A C 1
ATOM 2180 O O . GLU A 1 277 ? 7.946 -16.559 -10.802 1.00 66.81 277 GLU A O 1
ATOM 2185 N N . GLU A 1 278 ? 7.823 -16.271 -13.015 1.00 78.19 278 GLU A N 1
ATOM 2186 C CA . GLU A 1 278 ? 7.726 -14.813 -12.947 1.00 78.19 278 GLU A CA 1
ATOM 2187 C C . GLU A 1 278 ? 6.262 -14.349 -12.960 1.00 78.19 278 GLU A C 1
ATOM 2189 O O . GLU A 1 278 ? 5.572 -14.380 -13.982 1.00 78.19 278 GLU A O 1
ATOM 2194 N N . PHE A 1 279 ? 5.803 -13.833 -11.822 1.00 85.75 279 PHE A N 1
ATOM 2195 C CA . PHE A 1 279 ? 4.478 -13.234 -11.670 1.00 85.75 279 PHE A CA 1
ATOM 2196 C C . PHE A 1 279 ? 4.476 -11.757 -12.077 1.00 85.75 279 PHE A C 1
ATOM 2198 O O . PHE A 1 279 ? 5.407 -11.001 -11.761 1.00 85.75 279 PHE A O 1
ATOM 2205 N N . GLY A 1 280 ? 3.404 -11.329 -12.747 1.00 88.75 280 GLY A N 1
ATOM 2206 C CA . GLY A 1 280 ? 3.169 -9.928 -13.074 1.00 88.75 280 GLY A CA 1
ATOM 2207 C C . GLY A 1 280 ? 2.440 -9.189 -11.955 1.00 88.75 280 GLY A C 1
ATOM 2208 O O . GLY A 1 280 ? 1.602 -9.750 -11.250 1.00 88.75 280 GLY A O 1
ATOM 2209 N N . ILE A 1 281 ? 2.700 -7.889 -11.812 1.00 91.00 281 ILE A N 1
ATOM 2210 C CA . ILE A 1 281 ? 1.940 -7.049 -10.877 1.00 91.00 281 ILE A CA 1
ATOM 2211 C C . ILE A 1 281 ? 0.465 -7.029 -11.291 1.00 91.00 281 ILE A C 1
ATOM 2213 O O . ILE A 1 281 ? 0.127 -6.675 -12.420 1.00 91.00 281 ILE A O 1
ATOM 2217 N N . GLY A 1 282 ? -0.418 -7.377 -10.356 1.00 88.19 282 GLY A N 1
ATOM 2218 C CA . GLY A 1 282 ? -1.849 -7.563 -10.592 1.00 88.19 282 GLY A CA 1
ATOM 2219 C C . GLY A 1 282 ? -2.286 -9.016 -10.806 1.00 88.19 282 GLY A C 1
ATOM 2220 O O . GLY A 1 282 ? -3.491 -9.251 -10.815 1.00 88.19 282 GLY A O 1
ATOM 2221 N N . ASP A 1 283 ? -1.362 -9.974 -10.931 1.00 88.50 283 ASP A N 1
ATOM 2222 C CA . ASP A 1 283 ? -1.699 -11.403 -10.996 1.00 88.50 283 ASP A CA 1
ATOM 2223 C C . ASP A 1 283 ? -2.230 -11.941 -9.668 1.00 88.50 283 ASP A C 1
ATOM 2225 O O . ASP A 1 283 ? -1.982 -11.364 -8.607 1.00 88.50 283 ASP A O 1
ATOM 2229 N N . ILE A 1 284 ? -2.987 -13.038 -9.736 1.00 83.31 284 ILE A N 1
ATOM 2230 C CA . ILE A 1 284 ? -3.560 -13.713 -8.569 1.00 83.31 284 ILE A CA 1
ATOM 2231 C C . ILE A 1 284 ? -2.734 -14.959 -8.290 1.00 83.31 284 ILE A C 1
ATOM 2233 O O . ILE A 1 284 ? -2.641 -15.835 -9.141 1.00 83.31 284 ILE A O 1
ATOM 2237 N N . VAL A 1 285 ? -2.162 -15.049 -7.094 1.00 79.25 285 VAL A N 1
ATOM 2238 C CA . VAL A 1 285 ? -1.344 -16.186 -6.663 1.00 79.25 285 VAL A CA 1
ATOM 2239 C C . VAL A 1 285 ? -2.007 -16.934 -5.504 1.00 79.25 285 VAL A C 1
ATOM 2241 O O . VAL A 1 285 ? -2.633 -16.298 -4.639 1.00 79.25 285 VAL A O 1
ATOM 2244 N N . PRO A 1 286 ? -1.900 -18.274 -5.459 1.00 71.25 286 PRO A N 1
ATOM 2245 C CA . PRO A 1 286 ? -2.297 -19.046 -4.295 1.00 71.25 286 PRO A CA 1
ATOM 2246 C C . PRO A 1 286 ? -1.292 -18.833 -3.156 1.00 71.25 286 PRO A C 1
ATOM 2248 O O . PRO A 1 286 ? -0.103 -18.626 -3.370 1.00 71.25 286 PRO A O 1
ATOM 2251 N N . GLY A 1 287 ? -1.772 -18.905 -1.922 1.00 66.50 287 GLY A N 1
ATOM 2252 C CA . GLY A 1 287 ? -0.947 -18.945 -0.724 1.00 66.50 287 GLY A CA 1
ATOM 2253 C C . GLY A 1 287 ? -1.499 -19.979 0.242 1.00 66.50 287 GLY A C 1
ATOM 2254 O O . GLY A 1 287 ? -2.710 -20.048 0.462 1.00 66.50 287 GLY A O 1
ATOM 2255 N N . ILE A 1 288 ? -0.621 -20.785 0.828 1.00 60.03 288 ILE A N 1
ATOM 2256 C CA . ILE A 1 288 ? -0.988 -21.761 1.853 1.00 60.03 288 ILE A CA 1
ATOM 2257 C C . ILE A 1 288 ? -0.276 -21.360 3.134 1.00 60.03 288 ILE A C 1
ATOM 2259 O O . ILE A 1 288 ? 0.940 -21.226 3.149 1.00 60.03 288 ILE A O 1
ATOM 2263 N N . ASP A 1 289 ? -1.019 -21.182 4.224 1.00 59.69 289 ASP A N 1
ATOM 2264 C CA . ASP A 1 289 ? -0.406 -21.103 5.549 1.00 59.69 289 ASP A CA 1
ATOM 2265 C C . ASP A 1 289 ? -0.051 -22.531 6.004 1.00 59.69 289 ASP A C 1
ATOM 2267 O O . ASP A 1 289 ? -0.965 -23.298 6.332 1.00 59.69 289 ASP A O 1
ATOM 2271 N N . PRO A 1 290 ? 1.238 -22.917 6.069 1.00 52.97 290 PRO A N 1
ATOM 2272 C CA . PRO A 1 290 ? 1.630 -24.285 6.407 1.00 52.97 290 PRO A CA 1
ATOM 2273 C C . PRO A 1 290 ? 1.292 -24.664 7.857 1.00 52.97 290 PRO A C 1
ATOM 2275 O O . PRO A 1 290 ? 1.266 -25.849 8.199 1.00 52.97 290 PRO A O 1
ATOM 2278 N N . VAL A 1 291 ? 1.033 -23.683 8.730 1.00 53.81 291 VAL A N 1
ATOM 2279 C CA . VAL A 1 291 ? 0.677 -23.914 10.135 1.00 53.81 291 VAL A CA 1
ATOM 2280 C C . VAL A 1 291 ? -0.824 -24.131 10.289 1.00 53.81 291 VAL A C 1
ATOM 2282 O O . VAL A 1 291 ? -1.238 -25.016 11.040 1.00 53.81 291 VAL A O 1
ATOM 2285 N N . THR A 1 292 ? -1.647 -23.332 9.606 1.00 57.41 292 THR A N 1
ATOM 2286 C CA . THR A 1 292 ? -3.112 -23.400 9.754 1.00 57.41 292 THR A CA 1
ATOM 2287 C C . THR A 1 292 ? -3.818 -24.204 8.664 1.00 57.41 292 THR A C 1
ATOM 2289 O O . THR A 1 292 ? -4.984 -24.554 8.845 1.00 57.41 292 THR A O 1
ATOM 2292 N N . GLY A 1 293 ? -3.133 -24.528 7.563 1.00 56.69 293 GLY A N 1
ATOM 2293 C CA . GLY A 1 293 ? -3.709 -25.190 6.390 1.00 56.69 293 GLY A CA 1
ATOM 2294 C C . GLY A 1 293 ? -4.691 -24.310 5.611 1.00 56.69 293 GLY A C 1
ATOM 2295 O O . GLY A 1 293 ? -5.504 -24.826 4.847 1.00 56.69 293 GLY A O 1
ATOM 2296 N N . LEU A 1 294 ? -4.680 -22.992 5.841 1.00 56.50 294 LEU A N 1
ATOM 2297 C CA . LEU A 1 294 ? -5.578 -22.061 5.168 1.00 56.50 294 LEU A CA 1
ATOM 2298 C C . LEU A 1 294 ? -5.058 -21.758 3.760 1.00 56.50 294 LEU A C 1
ATOM 2300 O O . LEU A 1 294 ? -3.944 -21.258 3.615 1.00 56.50 294 LEU A O 1
ATOM 2304 N N . HIS A 1 295 ? -5.899 -21.997 2.754 1.00 58.72 295 HIS A N 1
ATOM 2305 C CA . HIS A 1 295 ? -5.679 -21.511 1.396 1.00 58.72 295 HIS A CA 1
ATOM 2306 C C . HIS A 1 295 ? -6.207 -20.083 1.280 1.00 58.72 295 HIS A C 1
ATOM 2308 O O . HIS A 1 295 ? -7.367 -19.808 1.594 1.00 58.72 295 HIS A O 1
ATOM 2314 N N . VAL A 1 296 ? -5.359 -19.178 0.816 1.00 64.44 296 VAL A N 1
ATOM 2315 C CA . VAL A 1 296 ? -5.705 -17.798 0.487 1.00 64.44 296 VAL A CA 1
ATOM 2316 C C . VAL A 1 296 ? -5.308 -17.517 -0.954 1.00 64.44 296 VAL A C 1
ATOM 2318 O O . VAL A 1 296 ? -4.384 -18.121 -1.484 1.00 64.44 296 VAL A O 1
ATOM 2321 N N . THR A 1 297 ? -6.011 -16.595 -1.594 1.00 69.31 297 THR A N 1
ATOM 2322 C CA . THR A 1 297 ? -5.628 -16.049 -2.897 1.00 69.31 297 THR A CA 1
ATOM 2323 C C . THR A 1 297 ? -5.239 -14.598 -2.688 1.00 69.31 297 THR A C 1
ATOM 2325 O O . THR A 1 297 ? -5.963 -13.862 -2.006 1.00 69.31 297 THR A O 1
ATOM 2328 N N . ALA A 1 298 ? -4.116 -14.176 -3.252 1.00 72.44 298 ALA A N 1
ATOM 2329 C CA . ALA A 1 298 ? -3.620 -12.819 -3.093 1.00 72.44 298 ALA A CA 1
ATOM 2330 C C . ALA A 1 298 ? -3.263 -12.204 -4.441 1.00 72.44 298 ALA A C 1
ATOM 2332 O O . ALA A 1 298 ? -2.831 -12.900 -5.353 1.00 72.44 298 ALA A O 1
ATOM 2333 N N . THR A 1 299 ? -3.438 -10.891 -4.557 1.00 80.94 299 THR A N 1
ATOM 2334 C CA . THR A 1 299 ? -3.027 -10.146 -5.744 1.00 80.94 299 THR A CA 1
ATOM 2335 C C . THR A 1 299 ? -1.610 -9.626 -5.546 1.00 80.94 299 THR A C 1
ATOM 2337 O O . THR A 1 299 ? -1.306 -9.018 -4.515 1.00 80.94 299 THR A O 1
ATOM 2340 N N . VAL A 1 300 ? -0.746 -9.830 -6.538 1.00 84.56 300 VAL A N 1
ATOM 2341 C CA . VAL A 1 300 ? 0.625 -9.312 -6.533 1.00 84.56 300 VAL A CA 1
ATOM 2342 C C . VAL A 1 300 ? 0.598 -7.784 -6.569 1.00 84.56 300 VAL A C 1
ATOM 2344 O O . VAL A 1 300 ? 0.191 -7.185 -7.566 1.00 84.56 300 VAL A O 1
ATOM 2347 N N . GLY A 1 301 ? 1.001 -7.153 -5.464 1.00 84.50 301 GLY A N 1
ATOM 2348 C CA . GLY A 1 301 ? 0.931 -5.703 -5.268 1.00 84.50 301 GLY A CA 1
ATOM 2349 C C . GLY A 1 301 ? 2.251 -4.999 -5.560 1.00 84.50 301 GLY A C 1
ATOM 2350 O O . GLY A 1 301 ? 2.266 -4.002 -6.279 1.00 84.50 301 GLY A O 1
ATOM 2351 N N . THR A 1 302 ? 3.358 -5.544 -5.054 1.00 88.12 302 THR A N 1
ATOM 2352 C CA . THR A 1 302 ? 4.720 -5.018 -5.239 1.00 88.12 302 THR A CA 1
ATOM 2353 C C . THR A 1 302 ? 5.673 -6.147 -5.609 1.00 88.12 302 THR A C 1
ATOM 2355 O O . THR A 1 302 ? 5.563 -7.251 -5.077 1.00 88.12 302 THR A O 1
ATOM 2358 N N . LYS A 1 303 ? 6.632 -5.857 -6.484 1.00 89.12 303 LYS A N 1
ATOM 2359 C CA . LYS A 1 303 ? 7.732 -6.738 -6.872 1.00 89.12 303 LYS A CA 1
ATOM 2360 C C . LYS A 1 303 ? 9.051 -6.100 -6.437 1.00 89.12 303 LYS A C 1
ATOM 2362 O O . LYS A 1 303 ? 9.229 -4.894 -6.610 1.00 89.12 303 LYS A O 1
ATOM 2367 N N . VAL A 1 304 ? 9.937 -6.896 -5.846 1.00 90.25 304 VAL A N 1
ATOM 2368 C CA . VAL A 1 304 ? 11.296 -6.507 -5.448 1.00 90.25 304 VAL A CA 1
ATOM 2369 C C . VAL A 1 304 ? 12.277 -7.431 -6.161 1.00 90.25 304 VAL A C 1
ATOM 2371 O O . VAL A 1 304 ? 12.156 -8.649 -6.051 1.00 90.25 304 VAL A O 1
ATOM 2374 N N . ILE A 1 305 ? 13.215 -6.862 -6.910 1.00 91.50 305 ILE A N 1
ATOM 2375 C CA . ILE A 1 305 ? 14.110 -7.582 -7.813 1.00 91.50 305 ILE A CA 1
ATOM 2376 C C . ILE A 1 305 ? 15.531 -7.170 -7.490 1.00 91.50 305 ILE A C 1
ATOM 2378 O O . ILE A 1 305 ? 15.854 -5.987 -7.481 1.00 91.50 305 ILE A O 1
ATOM 2382 N N . ILE A 1 306 ? 16.389 -8.158 -7.277 1.00 92.50 306 ILE A N 1
ATOM 2383 C CA . ILE A 1 306 ? 17.819 -7.954 -7.097 1.00 92.50 306 ILE A CA 1
ATOM 2384 C C . ILE A 1 306 ? 18.529 -8.692 -8.223 1.00 92.50 306 ILE A C 1
ATOM 2386 O O . ILE A 1 306 ? 18.487 -9.919 -8.291 1.00 92.50 306 ILE A O 1
ATOM 2390 N N . VAL A 1 307 ? 19.200 -7.945 -9.093 1.00 93.19 307 VAL A N 1
ATOM 2391 C CA . VAL A 1 307 ? 20.027 -8.473 -10.179 1.00 93.19 307 VAL A CA 1
ATOM 2392 C C . VAL A 1 307 ? 21.490 -8.213 -9.852 1.00 93.19 307 VAL A C 1
ATOM 2394 O O . VAL A 1 307 ? 21.890 -7.097 -9.531 1.00 93.19 307 VAL A O 1
ATOM 2397 N N . THR A 1 308 ? 22.299 -9.257 -9.950 1.00 91.56 308 THR A N 1
ATOM 2398 C CA . THR A 1 308 ? 23.761 -9.194 -9.892 1.00 91.56 308 THR A CA 1
ATOM 2399 C C . THR A 1 308 ? 24.340 -9.979 -11.061 1.00 91.56 308 THR A C 1
ATOM 2401 O O . THR A 1 308 ? 23.635 -10.764 -11.695 1.00 91.56 308 THR A O 1
ATOM 2404 N N . ASP A 1 309 ? 25.648 -9.871 -11.281 1.00 83.06 309 ASP A N 1
ATOM 2405 C CA . ASP A 1 309 ? 26.378 -10.671 -12.274 1.00 83.06 309 ASP A CA 1
ATOM 2406 C C . ASP A 1 309 ? 26.180 -12.198 -12.131 1.00 83.06 309 ASP A C 1
ATOM 2408 O O . ASP A 1 309 ? 26.410 -12.945 -13.083 1.00 83.06 309 ASP A O 1
ATOM 2412 N N . THR A 1 310 ? 25.800 -12.680 -10.940 1.00 81.25 310 THR A N 1
ATOM 2413 C CA . THR A 1 310 ? 25.775 -14.117 -10.604 1.00 81.25 310 THR A CA 1
ATOM 2414 C C . THR A 1 310 ? 24.421 -14.652 -10.160 1.00 81.25 310 THR A C 1
ATOM 2416 O O . THR A 1 310 ? 24.261 -15.865 -10.049 1.00 81.25 310 THR A O 1
ATOM 2419 N N . GLN A 1 311 ? 23.463 -13.775 -9.865 1.00 85.88 311 GLN A N 1
ATOM 2420 C CA . GLN A 1 311 ? 22.179 -14.154 -9.286 1.00 85.88 311 GLN A CA 1
ATOM 2421 C C . GLN A 1 311 ? 21.108 -13.123 -9.627 1.00 85.88 311 GLN A C 1
ATOM 2423 O O . GLN A 1 311 ? 21.362 -11.919 -9.573 1.00 85.88 311 GLN A O 1
ATOM 2428 N N . VAL A 1 312 ? 19.911 -13.621 -9.922 1.00 86.88 312 VAL A N 1
ATOM 2429 C CA . VAL A 1 312 ? 18.664 -12.859 -9.889 1.00 86.88 312 VAL A CA 1
ATOM 2430 C C . VAL A 1 312 ? 17.863 -13.389 -8.708 1.00 86.88 312 VAL A C 1
ATOM 2432 O O . VAL A 1 312 ? 17.827 -14.597 -8.507 1.00 86.88 312 VAL A O 1
ATOM 2435 N N . SER A 1 313 ? 17.269 -12.499 -7.925 1.00 84.94 313 SER A N 1
ATOM 2436 C CA . SER A 1 313 ? 16.285 -12.848 -6.905 1.00 84.94 313 SER A CA 1
ATOM 2437 C C . SER A 1 313 ? 15.061 -11.974 -7.107 1.00 84.94 313 SER A C 1
ATOM 2439 O O . SER A 1 313 ? 15.193 -10.757 -7.265 1.00 84.94 313 SER A O 1
ATOM 2441 N N . ILE A 1 314 ? 13.884 -12.591 -7.117 1.00 82.31 314 ILE A N 1
ATOM 2442 C CA . ILE A 1 314 ? 12.607 -11.892 -7.233 1.00 82.31 314 ILE A CA 1
ATOM 2443 C C . ILE A 1 314 ? 11.788 -12.217 -5.989 1.00 82.31 314 ILE A C 1
ATOM 2445 O O . ILE A 1 314 ? 11.685 -13.361 -5.571 1.00 82.31 314 ILE A O 1
ATOM 2449 N N . SER A 1 315 ? 11.199 -11.200 -5.375 1.00 78.19 315 SER A N 1
ATOM 2450 C CA . SER A 1 315 ? 10.272 -11.378 -4.262 1.00 78.19 315 SER A CA 1
ATOM 2451 C C . SER A 1 315 ? 9.046 -10.497 -4.438 1.00 78.19 315 SER A C 1
ATOM 2453 O O . SER A 1 315 ? 9.080 -9.470 -5.122 1.00 78.19 315 SER A O 1
ATOM 2455 N N . TYR A 1 316 ? 7.939 -10.907 -3.823 1.00 77.56 316 TYR A N 1
ATOM 2456 C CA . TYR A 1 316 ? 6.639 -10.296 -4.048 1.00 77.56 316 TYR A CA 1
ATOM 2457 C C . TYR A 1 316 ? 5.988 -9.900 -2.724 1.00 77.56 316 TYR A C 1
ATOM 2459 O O . TYR A 1 316 ? 5.930 -10.666 -1.766 1.00 77.56 316 TYR A O 1
ATOM 2467 N N . LYS A 1 317 ? 5.439 -8.687 -2.666 1.00 76.31 317 LYS A N 1
ATOM 2468 C CA . LYS A 1 317 ? 4.524 -8.278 -1.595 1.00 76.31 317 LYS A CA 1
ATOM 2469 C C . LYS A 1 317 ? 3.119 -8.348 -2.170 1.00 76.31 317 LYS A C 1
ATOM 2471 O O . LYS A 1 317 ? 2.821 -7.695 -3.172 1.00 76.31 317 LYS A O 1
ATOM 2476 N N . VAL A 1 318 ? 2.259 -9.151 -1.556 1.00 68.38 318 VAL A N 1
ATOM 2477 C CA . VAL A 1 318 ? 0.909 -9.391 -2.070 1.00 68.38 318 VAL A CA 1
ATOM 2478 C C . VAL A 1 318 ? -0.136 -8.839 -1.097 1.00 68.38 318 VAL A C 1
ATOM 2480 O O . VAL A 1 318 ? 0.003 -8.929 0.125 1.00 68.38 318 VAL A O 1
ATOM 2483 N N . GLY A 1 319 ? -1.182 -8.225 -1.645 1.00 54.41 319 GLY A N 1
ATOM 2484 C CA . GLY A 1 319 ? -2.355 -7.774 -0.897 1.00 54.41 319 GLY A CA 1
ATOM 2485 C C . GLY A 1 319 ? -3.485 -8.783 -1.077 1.00 54.41 319 GLY A C 1
ATOM 2486 O O . GLY A 1 319 ? -3.760 -9.200 -2.201 1.00 54.41 319 GLY A O 1
ATOM 2487 N N . GLY A 1 320 ? -4.143 -9.211 0.003 1.00 50.84 320 GLY A N 1
ATOM 2488 C CA . GLY A 1 320 ? -5.158 -10.264 -0.080 1.00 50.84 320 GLY A CA 1
ATOM 2489 C C . GLY A 1 320 ? -6.334 -10.081 0.870 1.00 50.84 320 GLY A C 1
ATOM 2490 O O . GLY A 1 320 ? -6.242 -9.432 1.907 1.00 50.84 320 GLY A O 1
ATOM 2491 N N . THR A 1 321 ? -7.461 -10.683 0.489 1.00 38.47 321 THR A N 1
ATOM 2492 C CA . THR A 1 321 ? -8.631 -10.890 1.350 1.00 38.47 321 THR A CA 1
ATOM 2493 C C . THR A 1 321 ? -8.706 -12.385 1.633 1.00 38.47 321 THR A C 1
ATOM 2495 O O . THR A 1 321 ? -8.821 -13.173 0.696 1.00 38.47 321 THR A O 1
ATOM 2498 N N . ALA A 1 322 ? -8.626 -12.800 2.899 1.00 33.69 322 ALA A N 1
ATOM 2499 C CA . ALA A 1 322 ? -8.774 -14.208 3.251 1.00 33.69 322 ALA A CA 1
ATOM 2500 C C . ALA A 1 322 ? -10.178 -14.708 2.855 1.00 33.69 322 ALA A C 1
ATOM 2502 O O . ALA A 1 322 ? -11.184 -14.241 3.389 1.00 33.69 322 ALA A O 1
ATOM 2503 N N . SER A 1 323 ? -10.251 -15.666 1.928 1.00 35.22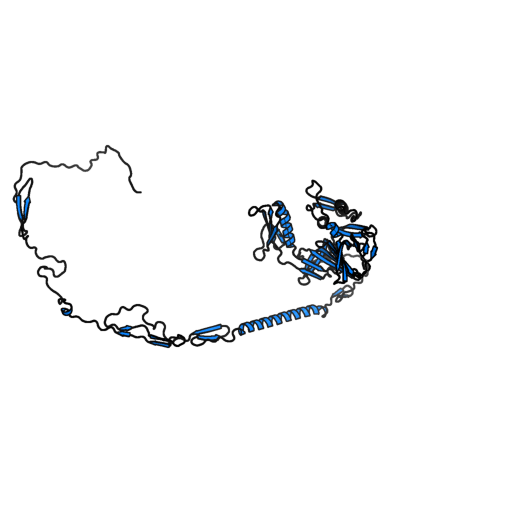 323 SER A N 1
ATOM 2504 C CA . SER A 1 323 ? -11.483 -16.396 1.615 1.00 35.22 323 SER A CA 1
ATOM 2505 C C . SER A 1 323 ? -11.374 -17.815 2.153 1.00 35.22 323 SER A C 1
ATOM 2507 O O . SER A 1 323 ? -10.421 -18.531 1.866 1.00 35.22 323 SER A O 1
ATOM 2509 N N . ASN A 1 324 ? -12.362 -18.231 2.943 1.00 30.72 324 ASN A N 1
ATOM 2510 C CA . ASN A 1 324 ? -12.412 -19.557 3.545 1.00 30.72 324 ASN A CA 1
ATOM 2511 C C . ASN A 1 324 ? -13.035 -20.546 2.546 1.00 30.72 324 ASN A C 1
ATOM 2513 O O . ASN A 1 324 ? -14.181 -20.970 2.708 1.00 30.72 324 ASN A O 1
ATOM 2517 N N . THR A 1 325 ? -12.320 -20.861 1.468 1.00 32.25 325 THR A N 1
ATOM 2518 C CA . THR A 1 325 ? -12.827 -21.777 0.443 1.00 32.25 325 THR A CA 1
ATOM 2519 C C . THR A 1 325 ? -12.499 -23.209 0.856 1.00 32.25 325 THR A C 1
ATOM 2521 O O . THR A 1 325 ? -11.355 -23.646 0.801 1.00 32.25 325 THR A O 1
ATOM 2524 N N . SER A 1 326 ? -13.511 -23.950 1.306 1.00 28.53 326 SER A N 1
ATOM 2525 C CA . SER A 1 326 ? -13.415 -25.405 1.453 1.00 28.53 326 SER A CA 1
ATOM 2526 C C . SER A 1 326 ? -13.606 -26.025 0.070 1.00 28.53 326 SER A C 1
ATOM 2528 O O . SER A 1 326 ? -14.707 -26.023 -0.474 1.00 28.53 326 SER A O 1
ATOM 2530 N N . SER A 1 327 ? -12.528 -26.519 -0.533 1.00 32.09 327 SER A N 1
ATOM 2531 C CA . SER A 1 327 ? -12.575 -27.236 -1.805 1.00 32.09 327 SER A CA 1
ATOM 2532 C C . SER A 1 327 ? -13.086 -28.663 -1.577 1.00 32.09 327 SER A C 1
ATOM 2534 O O . SER A 1 327 ? -12.342 -29.581 -1.245 1.00 32.09 327 SER A O 1
ATOM 2536 N N . SER A 1 328 ? -14.391 -28.878 -1.759 1.00 32.84 328 SER A N 1
ATOM 2537 C CA . SER A 1 328 ? -14.953 -30.220 -1.952 1.00 32.84 328 SER A CA 1
ATOM 2538 C C . SER A 1 328 ? -14.896 -30.579 -3.440 1.00 32.84 328 SER A C 1
ATOM 2540 O O . SER A 1 328 ? -15.856 -30.363 -4.181 1.00 32.84 328 SER A O 1
ATOM 2542 N N . GLY A 1 329 ? -13.752 -31.085 -3.897 1.00 30.59 329 GLY A N 1
ATOM 2543 C CA . GLY A 1 329 ? -13.604 -31.612 -5.252 1.00 30.59 329 GLY A CA 1
ATOM 2544 C C . GLY A 1 329 ? -14.224 -33.004 -5.367 1.00 30.59 329 GLY A C 1
ATOM 2545 O O . GLY A 1 329 ? -13.622 -33.990 -4.951 1.00 30.59 329 GLY A O 1
ATOM 2546 N N . THR A 1 330 ? -15.425 -33.099 -5.935 1.00 33.00 330 THR A N 1
ATOM 2547 C CA . THR A 1 330 ? -15.979 -34.370 -6.430 1.00 33.00 330 THR A CA 1
ATOM 2548 C C . THR A 1 330 ? -15.437 -34.596 -7.839 1.00 33.00 330 THR A C 1
ATOM 2550 O O . THR A 1 330 ? -15.747 -33.828 -8.743 1.00 33.00 330 THR A O 1
ATOM 2553 N N . ALA A 1 331 ? -14.605 -35.621 -8.027 1.00 32.16 331 ALA A N 1
ATOM 2554 C CA . ALA A 1 331 ? -14.070 -35.980 -9.337 1.00 32.16 331 ALA A CA 1
ATOM 2555 C C . ALA A 1 331 ? -15.158 -36.651 -10.194 1.00 32.16 331 ALA A C 1
ATOM 2557 O O . ALA A 1 331 ? -15.621 -37.748 -9.871 1.00 32.16 331 ALA A O 1
ATOM 2558 N N . GLU A 1 332 ? -15.559 -36.011 -11.293 1.00 31.48 332 GLU A N 1
ATOM 2559 C CA . GLU A 1 332 ? -16.405 -36.635 -12.309 1.00 31.48 332 GLU A CA 1
ATOM 2560 C C . GLU A 1 332 ? -15.550 -37.421 -13.313 1.00 31.48 332 GLU A C 1
ATOM 2562 O O . GLU A 1 332 ? -14.616 -36.913 -13.934 1.00 31.48 332 GLU A O 1
ATOM 2567 N N . HIS A 1 333 ? -15.876 -38.705 -13.457 1.00 30.44 333 HIS A N 1
ATOM 2568 C CA . HIS A 1 333 ? -15.213 -39.652 -14.346 1.00 30.44 333 HIS A CA 1
ATOM 2569 C C . HIS A 1 333 ? -15.718 -39.473 -15.790 1.00 30.44 333 HIS A C 1
ATOM 2571 O O . HIS A 1 333 ? -16.815 -39.912 -16.134 1.00 30.44 333 HIS A O 1
ATOM 2577 N N . GLY A 1 334 ? -14.902 -38.884 -16.665 1.00 30.86 334 GLY A N 1
ATOM 2578 C CA . GLY A 1 334 ? -15.131 -38.885 -18.112 1.00 30.86 334 GLY A CA 1
ATOM 2579 C C . GLY A 1 334 ? -14.590 -40.161 -18.761 1.00 30.86 334 GLY A C 1
ATOM 2580 O O . GLY A 1 334 ? -13.387 -40.301 -18.969 1.00 30.86 334 GLY A O 1
ATOM 2581 N N . SER A 1 335 ? -15.463 -41.112 -19.097 1.00 36.12 335 SER A N 1
ATOM 2582 C CA . SER A 1 335 ? -15.106 -42.272 -19.919 1.00 36.12 335 SER A CA 1
ATOM 2583 C C . SER A 1 335 ? -14.929 -41.850 -21.381 1.00 36.12 335 SER A C 1
ATOM 2585 O O . SER A 1 335 ? -15.914 -41.562 -22.059 1.00 36.12 335 SER A O 1
ATOM 2587 N N . SER A 1 336 ? -13.697 -41.863 -21.892 1.00 33.06 336 SER A N 1
ATOM 2588 C CA . SER A 1 336 ? -13.430 -41.754 -23.330 1.00 33.06 336 SER A CA 1
ATOM 2589 C C . SER A 1 336 ? -12.805 -43.055 -23.839 1.00 33.06 336 SER A C 1
ATOM 2591 O O . SER A 1 336 ? -11.689 -43.436 -23.481 1.00 33.06 336 SER A O 1
ATOM 2593 N N . THR A 1 337 ? -13.569 -43.767 -24.665 1.00 41.47 337 THR A N 1
ATOM 2594 C CA . THR A 1 337 ? -13.107 -44.866 -25.510 1.00 41.47 337 THR A CA 1
ATOM 2595 C C . THR A 1 337 ? -12.396 -44.275 -26.724 1.00 41.47 337 THR A C 1
ATOM 2597 O O . THR A 1 337 ? -13.042 -43.907 -27.703 1.00 41.47 337 THR A O 1
ATOM 2600 N N . GLY A 1 338 ? -11.070 -44.178 -26.658 1.00 34.50 338 GLY A N 1
ATOM 2601 C CA . GLY A 1 338 ? -10.226 -43.712 -27.756 1.00 34.50 338 GLY A CA 1
ATOM 2602 C C . GLY A 1 338 ? -8.982 -44.582 -27.877 1.00 34.50 338 GLY A C 1
ATOM 2603 O O . GLY A 1 338 ? -8.089 -44.532 -27.040 1.00 34.50 338 GLY A O 1
ATOM 2604 N N . SER A 1 339 ? -8.950 -45.417 -28.913 1.00 43.47 339 SER A N 1
ATOM 2605 C CA . SER A 1 339 ? -7.800 -46.231 -29.300 1.00 43.47 339 SER A CA 1
ATOM 2606 C C . SER A 1 339 ? -6.665 -45.330 -29.796 1.00 43.47 339 SER A C 1
ATOM 2608 O O . SER A 1 339 ? -6.741 -44.795 -30.897 1.00 43.47 339 SER A O 1
ATOM 2610 N N . GLY A 1 340 ? -5.609 -45.193 -28.998 1.00 36.62 340 GLY A N 1
ATOM 2611 C CA . GLY A 1 340 ? -4.394 -44.463 -29.357 1.00 36.62 340 GLY A CA 1
ATOM 2612 C C . GLY A 1 340 ? -3.379 -44.561 -28.228 1.00 36.62 340 GLY A C 1
ATOM 2613 O O . GLY A 1 340 ? -3.304 -43.679 -27.382 1.00 36.62 340 GLY A O 1
ATOM 2614 N N . ALA A 1 341 ? -2.648 -45.675 -28.167 1.00 34.53 341 ALA A N 1
ATOM 2615 C CA . ALA A 1 341 ? -1.607 -45.891 -27.171 1.00 34.53 341 ALA A CA 1
ATOM 2616 C C . ALA A 1 341 ? -0.417 -44.954 -27.436 1.00 34.53 341 ALA A C 1
ATOM 2618 O O . ALA A 1 341 ? 0.497 -45.294 -28.183 1.00 34.53 341 ALA A O 1
ATOM 2619 N N . VAL A 1 342 ? -0.437 -43.776 -26.814 1.00 36.00 342 VAL A N 1
ATOM 2620 C CA . VAL A 1 342 ? 0.770 -43.002 -26.523 1.00 36.00 342 VAL A CA 1
ATOM 2621 C C . VAL A 1 342 ? 1.259 -43.493 -25.166 1.00 36.00 342 VAL A C 1
ATOM 2623 O O . VAL A 1 342 ? 0.567 -43.351 -24.158 1.00 36.00 342 VAL A O 1
ATOM 2626 N N . SER A 1 343 ? 2.414 -44.156 -25.141 1.00 40.94 343 SER A N 1
ATOM 2627 C CA . SER A 1 343 ? 3.056 -44.582 -23.900 1.00 40.94 343 SER A CA 1
ATOM 2628 C C . SER A 1 343 ? 3.674 -43.366 -23.210 1.00 40.94 343 SER A C 1
ATOM 2630 O O . SER A 1 343 ? 4.870 -43.111 -23.341 1.00 40.94 343 SER A O 1
ATOM 2632 N N . SER A 1 344 ? 2.861 -42.604 -22.485 1.00 46.44 344 SER A N 1
ATOM 2633 C CA . SER A 1 344 ? 3.360 -41.672 -21.479 1.00 46.44 344 SER A CA 1
ATOM 2634 C C . SER A 1 344 ? 3.906 -42.514 -20.326 1.00 46.44 344 SER A C 1
ATOM 2636 O O . SER A 1 344 ? 3.149 -43.180 -19.620 1.00 46.44 344 SER A O 1
ATOM 2638 N N . SER A 1 345 ? 5.228 -42.586 -20.185 1.00 45.06 345 SER A N 1
ATOM 2639 C CA . SER A 1 345 ? 5.854 -43.244 -19.041 1.00 45.06 345 SER A CA 1
ATOM 2640 C C . SER A 1 345 ? 5.579 -42.405 -17.796 1.00 45.06 345 SER A C 1
ATOM 2642 O O . SER A 1 345 ? 6.175 -41.347 -17.617 1.00 45.06 345 SER A O 1
ATOM 2644 N N . TYR A 1 346 ? 4.658 -42.860 -16.951 1.00 53.22 346 TYR A N 1
ATOM 2645 C CA . TYR A 1 346 ? 4.461 -42.287 -15.626 1.00 53.22 346 TYR A CA 1
ATOM 2646 C C . TYR A 1 346 ? 5.640 -42.704 -14.746 1.00 53.22 346 TYR A C 1
ATOM 2648 O O . TYR A 1 346 ? 5.796 -43.885 -14.430 1.00 53.22 346 TYR A O 1
ATOM 2656 N N . THR A 1 347 ? 6.487 -41.750 -14.373 1.00 51.62 347 THR A N 1
ATOM 2657 C CA . THR A 1 347 ? 7.514 -41.980 -13.357 1.00 51.62 347 THR A CA 1
ATOM 2658 C C . THR A 1 347 ? 6.834 -41.889 -12.000 1.00 51.62 347 THR A C 1
ATOM 2660 O O . THR A 1 347 ? 6.286 -40.849 -11.646 1.00 51.62 347 THR A O 1
ATOM 2663 N N . ALA A 1 348 ? 6.818 -42.987 -11.252 1.00 62.78 348 ALA A N 1
ATOM 2664 C CA . ALA A 1 348 ? 6.297 -42.963 -9.897 1.00 62.78 348 ALA A CA 1
ATOM 2665 C C . ALA A 1 348 ? 7.271 -42.187 -8.995 1.00 62.78 348 ALA A C 1
ATOM 2667 O O . ALA A 1 348 ? 8.470 -42.474 -8.989 1.00 62.78 348 ALA A O 1
ATOM 2668 N N . GLY A 1 349 ? 6.758 -41.191 -8.270 1.00 60.00 349 GLY A N 1
ATOM 2669 C CA . GLY A 1 349 ? 7.517 -40.492 -7.236 1.00 60.00 349 GLY A CA 1
ATOM 2670 C C . GLY A 1 349 ? 7.850 -41.409 -6.055 1.00 60.00 349 GLY A C 1
ATOM 2671 O O . GLY A 1 349 ? 7.329 -42.521 -5.934 1.00 60.00 349 GLY A O 1
ATOM 2672 N N . THR A 1 350 ? 8.726 -40.945 -5.167 1.00 68.62 350 THR A N 1
ATOM 2673 C CA . THR A 1 350 ? 9.122 -41.673 -3.953 1.00 68.62 350 THR A CA 1
ATOM 2674 C C . THR A 1 350 ? 7.889 -42.115 -3.150 1.00 68.62 350 THR A C 1
ATOM 2676 O O . THR A 1 350 ? 7.034 -41.296 -2.833 1.00 68.62 350 THR A O 1
ATOM 2679 N N . GLY A 1 351 ? 7.779 -43.412 -2.835 1.00 67.62 351 GLY A N 1
ATOM 2680 C CA . GLY A 1 351 ? 6.640 -43.978 -2.091 1.00 67.62 351 GLY A CA 1
ATOM 2681 C C . GLY A 1 351 ? 5.443 -44.407 -2.952 1.00 67.62 351 GLY A C 1
ATOM 2682 O O . GLY A 1 351 ? 4.493 -44.985 -2.429 1.00 67.62 351 GLY A O 1
ATOM 2683 N N . ILE A 1 352 ? 5.482 -44.198 -4.272 1.00 73.75 352 ILE A N 1
ATOM 2684 C CA . ILE A 1 352 ? 4.468 -44.696 -5.209 1.00 73.75 352 ILE A CA 1
ATOM 2685 C C . ILE A 1 352 ? 5.083 -45.792 -6.083 1.00 73.75 352 ILE A C 1
ATOM 2687 O O . ILE A 1 352 ? 6.195 -45.669 -6.588 1.00 73.75 352 ILE A O 1
ATOM 2691 N N . SER A 1 353 ? 4.344 -46.880 -6.289 1.00 74.44 353 SER A N 1
ATOM 2692 C CA . SER A 1 353 ? 4.669 -47.915 -7.268 1.00 74.44 353 SER A CA 1
ATOM 2693 C C . SER A 1 353 ? 3.522 -48.074 -8.262 1.00 74.44 353 SER A C 1
ATOM 2695 O O . SER A 1 353 ? 2.343 -48.087 -7.900 1.00 74.44 353 SER A O 1
ATOM 2697 N N . ILE A 1 354 ? 3.868 -48.175 -9.545 1.00 74.25 354 ILE A N 1
ATOM 2698 C CA . ILE A 1 354 ? 2.910 -48.390 -10.631 1.00 74.25 354 ILE A CA 1
ATOM 2699 C C . ILE A 1 354 ? 3.194 -49.770 -11.217 1.00 74.25 354 ILE A C 1
ATOM 2701 O O . ILE A 1 354 ? 4.241 -49.994 -11.823 1.00 74.25 354 ILE A O 1
ATOM 2705 N N . ALA A 1 355 ? 2.263 -50.705 -11.028 1.00 70.00 355 ALA A N 1
ATOM 2706 C CA . ALA A 1 355 ? 2.352 -52.057 -11.566 1.00 70.00 355 ALA A CA 1
ATOM 2707 C C . ALA A 1 355 ? 1.112 -52.358 -12.418 1.00 70.00 355 ALA A C 1
ATOM 2709 O O . ALA A 1 355 ? -0.006 -52.504 -11.919 1.00 70.00 355 ALA A O 1
ATOM 2710 N N . GLY A 1 356 ? 1.301 -52.449 -13.737 1.00 74.56 356 GLY A N 1
ATOM 2711 C CA . GLY A 1 356 ? 0.206 -52.673 -14.682 1.00 74.56 356 GLY A CA 1
ATOM 2712 C C . GLY A 1 356 ? -0.785 -51.505 -14.703 1.00 74.56 356 GLY A C 1
ATOM 2713 O O . GLY A 1 356 ? -0.439 -50.416 -15.145 1.00 74.56 356 GLY A O 1
ATOM 2714 N N . ARG A 1 357 ? -2.027 -51.744 -14.257 1.00 70.12 357 ARG A N 1
ATOM 2715 C CA . ARG A 1 357 ? -3.090 -50.719 -14.142 1.00 70.12 357 ARG A CA 1
ATOM 2716 C C . ARG A 1 357 ? -3.352 -50.286 -12.695 1.00 70.12 357 ARG A C 1
ATOM 2718 O O . ARG A 1 357 ? -4.339 -49.603 -12.442 1.00 70.12 357 ARG A O 1
ATOM 2725 N N . THR A 1 358 ? -2.510 -50.715 -11.759 1.00 58.75 358 THR A N 1
ATOM 2726 C CA . THR A 1 358 ? -2.686 -50.462 -10.329 1.00 58.75 358 THR A CA 1
ATOM 2727 C C . THR A 1 358 ? -1.604 -49.509 -9.849 1.00 58.75 358 THR A C 1
ATOM 2729 O O . THR A 1 358 ? -0.413 -49.775 -10.020 1.00 58.75 358 THR A O 1
ATOM 2732 N N . ILE A 1 359 ? -2.031 -48.411 -9.232 1.00 79.25 359 ILE A N 1
ATOM 2733 C CA . ILE A 1 359 ? -1.161 -47.482 -8.513 1.00 79.25 359 ILE A CA 1
ATOM 2734 C C . ILE A 1 359 ? -1.251 -47.852 -7.035 1.00 79.25 359 ILE A C 1
ATOM 2736 O O . ILE A 1 359 ? -2.347 -47.905 -6.479 1.00 79.25 359 ILE A O 1
ATOM 2740 N N . SER A 1 360 ? -0.108 -48.143 -6.422 1.00 68.88 360 SER A N 1
ATOM 2741 C CA . SER A 1 360 ? -0.005 -48.457 -4.997 1.00 68.88 360 SER A CA 1
ATOM 2742 C C . SER A 1 360 ? 0.875 -47.412 -4.327 1.00 68.88 360 SER A C 1
ATOM 2744 O O . SER A 1 360 ? 1.967 -47.127 -4.812 1.00 68.88 360 SER A O 1
ATOM 2746 N N . ALA A 1 361 ? 0.412 -46.851 -3.216 1.00 76.94 361 ALA A N 1
ATOM 2747 C CA . ALA A 1 361 ? 1.217 -45.982 -2.369 1.00 76.94 361 ALA A CA 1
ATOM 2748 C C . ALA A 1 361 ? 1.698 -46.791 -1.159 1.00 76.94 361 ALA A C 1
ATOM 2750 O O . ALA A 1 361 ? 0.884 -47.323 -0.401 1.00 76.94 361 ALA A O 1
ATOM 2751 N N . GLU A 1 362 ? 3.012 -46.902 -0.993 1.00 68.69 362 GLU A N 1
ATOM 2752 C CA . GLU A 1 362 ? 3.633 -47.472 0.197 1.00 68.69 362 GLU A CA 1
ATOM 2753 C C . GLU A 1 362 ? 4.146 -46.331 1.074 1.00 68.69 362 GLU A C 1
ATOM 2755 O O . GLU A 1 362 ? 5.122 -45.664 0.743 1.00 68.69 362 GLU A O 1
ATOM 2760 N N . VAL A 1 363 ? 3.488 -46.116 2.215 1.00 70.50 363 VAL A N 1
ATOM 2761 C CA . VAL A 1 363 ? 3.985 -45.199 3.246 1.00 70.50 363 VAL A CA 1
ATOM 2762 C C . VAL A 1 363 ? 5.081 -45.921 4.021 1.00 70.50 363 VAL A C 1
ATOM 2764 O O . VAL A 1 363 ? 4.825 -46.892 4.739 1.00 70.50 363 VAL A O 1
ATOM 2767 N N . SER A 1 364 ? 6.316 -45.463 3.868 1.00 67.31 364 SER A N 1
ATOM 2768 C CA . SER A 1 364 ? 7.461 -46.010 4.577 1.00 67.31 364 SER A CA 1
ATOM 2769 C C . SER A 1 364 ? 7.521 -45.474 6.010 1.00 67.31 364 SER A C 1
ATOM 2771 O O . SER A 1 364 ? 6.987 -44.421 6.358 1.00 67.31 364 SER A O 1
ATOM 2773 N N . ARG A 1 365 ? 8.248 -46.177 6.883 1.00 61.44 365 ARG A N 1
ATOM 2774 C CA . ARG A 1 365 ? 8.497 -45.701 8.253 1.00 61.44 365 ARG A CA 1
ATOM 2775 C C . ARG A 1 365 ? 9.330 -44.402 8.277 1.00 61.44 365 ARG A C 1
ATOM 2777 O O . ARG A 1 365 ? 9.304 -43.695 9.278 1.00 61.44 365 ARG A O 1
ATOM 2784 N N . ALA A 1 366 ? 10.041 -44.074 7.191 1.00 65.31 366 ALA A N 1
ATOM 2785 C CA . ALA A 1 366 ? 10.770 -42.814 7.050 1.00 65.31 366 ALA A CA 1
ATOM 2786 C C . ALA A 1 366 ? 9.825 -41.618 6.834 1.00 65.31 366 ALA A C 1
ATOM 2788 O O . ALA A 1 366 ? 10.074 -40.551 7.396 1.00 65.31 366 ALA A O 1
ATOM 2789 N N . ASP A 1 367 ? 8.700 -41.823 6.143 1.00 67.25 367 ASP A N 1
ATOM 2790 C CA . ASP A 1 367 ? 7.673 -40.792 5.909 1.00 67.25 367 ASP A CA 1
ATOM 2791 C C . ASP A 1 367 ? 6.966 -40.389 7.216 1.00 67.25 367 ASP A C 1
ATOM 2793 O O . ASP A 1 367 ? 6.507 -39.261 7.390 1.00 67.25 367 ASP A O 1
ATOM 2797 N N . PHE A 1 368 ? 6.964 -41.287 8.206 1.00 75.88 368 PHE A N 1
ATOM 2798 C CA . PHE A 1 368 ? 6.401 -41.048 9.537 1.00 75.88 368 PHE A CA 1
ATOM 2799 C C . PHE A 1 368 ? 7.346 -40.327 10.514 1.00 75.88 368 PHE A C 1
ATOM 2801 O O . PHE A 1 368 ? 6.933 -39.987 11.624 1.00 75.88 368 PHE A O 1
ATOM 2808 N N . LYS A 1 369 ? 8.597 -40.047 10.127 1.00 78.19 369 LYS A N 1
ATOM 2809 C CA . LYS A 1 369 ? 9.613 -39.461 11.022 1.00 78.19 369 LYS A CA 1
ATOM 2810 C C . LYS A 1 369 ? 9.275 -38.029 11.448 1.00 78.19 369 LYS A C 1
ATOM 2812 O O . LYS A 1 369 ? 9.527 -37.642 12.586 1.00 78.19 369 LYS A O 1
ATOM 2817 N N . SER A 1 370 ? 8.653 -37.253 10.558 1.00 74.25 370 SER A N 1
ATOM 2818 C CA . SER A 1 370 ? 8.164 -35.901 10.873 1.00 74.25 370 SER A CA 1
ATOM 2819 C C . SER A 1 370 ? 7.052 -35.937 11.928 1.00 74.25 370 SER A C 1
ATOM 2821 O O . SER A 1 370 ? 7.062 -35.161 12.885 1.00 74.25 370 SER A O 1
ATOM 2823 N N . LEU A 1 371 ? 6.131 -36.899 11.811 1.00 80.31 371 LEU A N 1
ATOM 2824 C CA . LEU A 1 371 ? 5.057 -37.093 12.780 1.00 80.31 371 LEU A CA 1
ATOM 2825 C C . LEU A 1 371 ? 5.591 -37.612 14.122 1.00 80.31 371 LEU A C 1
ATOM 2827 O O . LEU A 1 371 ? 5.183 -37.117 15.168 1.00 80.31 371 LEU A O 1
ATOM 2831 N N . GLU A 1 372 ? 6.550 -38.535 14.107 1.00 87.06 372 GLU A N 1
ATOM 2832 C CA . GLU A 1 372 ? 7.225 -39.014 15.317 1.00 87.06 372 GLU A CA 1
ATOM 2833 C C . GLU A 1 372 ? 7.942 -37.874 16.059 1.00 87.06 372 GLU A C 1
ATOM 2835 O O . GLU A 1 372 ? 7.796 -37.738 17.274 1.00 87.06 372 GLU A O 1
ATOM 2840 N N . ASN A 1 373 ? 8.628 -36.983 15.335 1.00 82.19 373 ASN A N 1
ATOM 2841 C CA . ASN A 1 373 ? 9.251 -35.793 15.917 1.00 82.19 373 ASN A CA 1
ATOM 2842 C C . ASN A 1 373 ? 8.215 -34.837 16.530 1.00 82.19 373 ASN A C 1
ATOM 2844 O O . ASN A 1 373 ? 8.401 -34.391 17.660 1.00 82.19 373 ASN A O 1
ATOM 2848 N N . LYS A 1 374 ? 7.100 -34.566 15.834 1.00 85.31 374 LYS A N 1
ATOM 2849 C CA . LYS A 1 374 ? 6.010 -33.717 16.352 1.00 85.31 374 LYS A CA 1
ATOM 2850 C C . LYS A 1 374 ? 5.371 -34.307 17.610 1.00 85.31 374 LYS A C 1
ATOM 2852 O O . LYS A 1 374 ? 5.120 -33.580 18.567 1.00 85.31 374 LYS A O 1
ATOM 2857 N N . VAL A 1 375 ? 5.137 -35.620 17.635 1.00 88.06 375 VAL A N 1
ATOM 2858 C CA . VAL A 1 375 ? 4.584 -36.322 18.804 1.00 88.06 375 VAL A CA 1
ATOM 2859 C C . VAL A 1 375 ? 5.562 -36.280 19.981 1.00 88.06 375 VAL A C 1
ATOM 2861 O O . VAL A 1 375 ? 5.143 -36.037 21.114 1.00 88.06 375 VAL A O 1
ATOM 2864 N N . ASN A 1 376 ? 6.860 -36.462 19.731 1.00 87.12 376 ASN A N 1
ATOM 2865 C CA . ASN A 1 376 ? 7.887 -36.376 20.768 1.00 87.12 376 ASN A CA 1
ATOM 2866 C C . ASN A 1 376 ? 8.029 -34.954 21.329 1.00 87.12 376 ASN A C 1
ATOM 2868 O O . ASN A 1 376 ? 8.113 -34.800 22.548 1.00 87.12 376 ASN A O 1
ATOM 2872 N N . GLU A 1 377 ? 7.979 -33.923 20.482 1.00 86.38 377 GLU A N 1
ATOM 2873 C CA . GLU A 1 377 ? 8.036 -32.529 20.933 1.00 86.38 377 GLU A CA 1
ATOM 2874 C C . GLU A 1 377 ? 6.774 -32.141 21.713 1.00 86.38 377 GLU A C 1
ATOM 2876 O O . GLU A 1 377 ? 6.872 -31.576 22.799 1.00 86.38 377 GLU A O 1
ATOM 2881 N N . ALA A 1 378 ? 5.585 -32.542 21.249 1.00 84.81 378 ALA A N 1
ATOM 2882 C CA . ALA A 1 378 ? 4.339 -32.338 21.990 1.00 84.81 378 ALA A CA 1
ATOM 2883 C C . ALA A 1 378 ? 4.373 -33.022 23.368 1.00 84.81 378 ALA A C 1
ATOM 2885 O O . ALA A 1 378 ? 3.954 -32.446 24.374 1.00 84.81 378 ALA A O 1
ATOM 2886 N N . ARG A 1 379 ? 4.921 -34.242 23.441 1.00 89.50 379 ARG A N 1
ATOM 2887 C CA . ARG A 1 379 ? 5.092 -34.969 24.705 1.00 89.50 379 ARG A CA 1
ATOM 2888 C C . ARG A 1 379 ? 6.099 -34.284 25.630 1.00 89.50 379 ARG A C 1
ATOM 2890 O O . ARG A 1 379 ? 5.874 -34.251 26.840 1.00 89.50 379 ARG A O 1
ATOM 2897 N N . LYS A 1 380 ? 7.181 -33.729 25.083 1.00 89.12 380 LYS A N 1
ATOM 2898 C CA . LYS A 1 380 ? 8.175 -32.952 25.831 1.00 89.12 380 LYS A CA 1
ATOM 2899 C C . LYS A 1 380 ? 7.561 -31.672 26.394 1.00 89.12 380 LYS A C 1
ATOM 2901 O O . LYS A 1 380 ? 7.612 -31.490 27.602 1.00 89.12 380 LYS A O 1
ATOM 2906 N N . VAL A 1 381 ? 6.860 -30.884 25.577 1.00 88.38 381 VAL A N 1
ATOM 2907 C CA . VAL A 1 381 ? 6.135 -29.677 26.017 1.00 88.38 381 VAL A CA 1
ATOM 2908 C C . VAL A 1 381 ? 5.130 -30.000 27.125 1.00 88.38 381 VAL A C 1
ATOM 2910 O O . VAL A 1 381 ? 5.074 -29.294 28.131 1.00 88.38 381 VAL A O 1
ATOM 2913 N N . ALA A 1 382 ? 4.367 -31.088 26.989 1.00 85.19 382 ALA A N 1
ATOM 2914 C CA . ALA A 1 382 ? 3.433 -31.525 2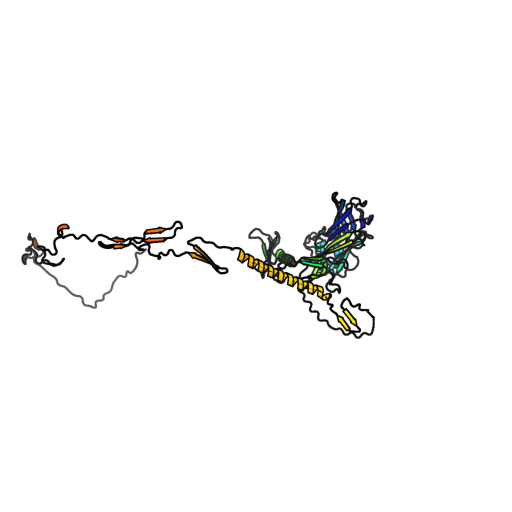8.026 1.00 85.19 382 ALA A CA 1
ATOM 2915 C C . ALA A 1 382 ? 4.148 -31.929 29.331 1.00 85.19 382 ALA A C 1
ATOM 2917 O O . ALA A 1 382 ? 3.669 -31.617 30.421 1.00 85.19 382 ALA A O 1
ATOM 2918 N N . THR A 1 383 ? 5.302 -32.594 29.229 1.00 87.75 383 THR A N 1
ATOM 2919 C CA . THR A 1 383 ?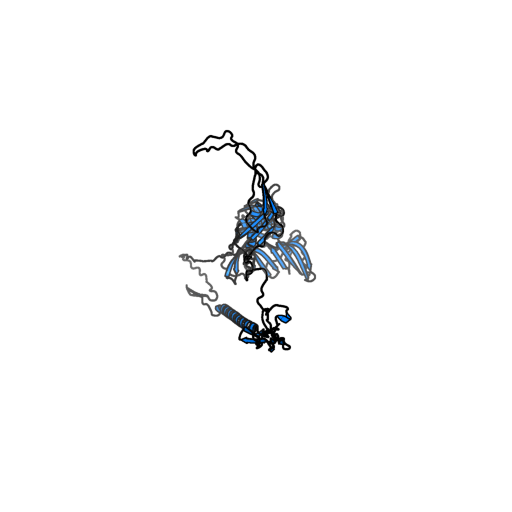 6.113 -33.008 30.387 1.00 87.75 383 THR A CA 1
ATOM 2920 C C . THR A 1 383 ? 6.752 -31.805 31.081 1.00 87.75 383 THR A C 1
ATOM 2922 O O . THR A 1 383 ? 6.696 -31.705 32.307 1.00 87.75 383 THR A O 1
ATOM 2925 N N . ASP A 1 384 ? 7.299 -30.868 30.309 1.00 84.94 384 ASP A N 1
ATOM 2926 C CA . ASP A 1 384 ? 7.906 -29.634 30.806 1.00 84.94 384 ASP A CA 1
ATOM 2927 C C . ASP A 1 384 ? 6.849 -28.761 31.494 1.00 84.94 384 ASP A C 1
ATOM 2929 O O . ASP A 1 384 ? 7.057 -28.330 32.628 1.00 84.94 384 ASP A O 1
ATOM 2933 N N . SER A 1 385 ? 5.665 -28.625 30.886 1.00 83.38 385 SER A N 1
ATOM 2934 C CA . SER A 1 385 ? 4.521 -27.919 31.480 1.00 83.38 385 SER A CA 1
ATOM 2935 C C . SER A 1 385 ? 4.062 -28.569 32.790 1.00 83.38 385 SER A C 1
ATOM 2937 O O . SER A 1 385 ? 3.820 -27.878 33.777 1.00 83.38 385 SER A O 1
ATOM 2939 N N . ALA A 1 386 ? 3.978 -29.903 32.847 1.00 80.00 386 ALA A N 1
ATOM 2940 C CA . ALA A 1 386 ? 3.625 -30.617 34.076 1.00 80.00 386 ALA A CA 1
ATOM 2941 C C . ALA A 1 386 ? 4.686 -30.436 35.181 1.00 80.00 386 ALA A C 1
ATOM 2943 O O . ALA A 1 386 ? 4.341 -30.264 36.352 1.00 80.00 386 ALA A O 1
ATOM 2944 N N . SER A 1 387 ? 5.973 -30.425 34.818 1.00 76.94 387 SER A N 1
ATOM 2945 C CA . SER A 1 387 ? 7.076 -30.136 35.741 1.00 76.94 387 SER A CA 1
ATOM 2946 C C . SER A 1 387 ? 7.035 -28.687 36.240 1.00 76.94 387 SER A C 1
ATOM 2948 O O . SER A 1 387 ? 7.273 -28.436 37.422 1.00 76.94 387 SER A O 1
ATOM 2950 N N . GLU A 1 388 ? 6.714 -27.726 35.376 1.00 78.38 388 GLU A N 1
ATOM 2951 C CA . GLU A 1 388 ? 6.604 -26.310 35.729 1.00 78.38 388 GLU A CA 1
ATOM 2952 C C . GLU A 1 388 ? 5.406 -26.041 36.650 1.00 78.38 388 GLU A C 1
ATOM 2954 O O . GLU A 1 388 ? 5.564 -25.370 37.669 1.00 78.38 388 GLU A O 1
ATOM 2959 N N . ILE A 1 389 ? 4.256 -26.677 36.397 1.00 72.75 389 ILE A N 1
ATOM 2960 C CA . ILE A 1 389 ? 3.102 -26.679 37.313 1.00 72.75 389 ILE A CA 1
ATOM 2961 C C . ILE A 1 389 ? 3.488 -27.291 38.669 1.00 72.75 389 ILE A C 1
ATOM 2963 O O . ILE A 1 389 ? 3.158 -26.728 39.716 1.00 72.75 389 ILE A O 1
ATOM 2967 N N . GLY A 1 390 ? 4.238 -28.399 38.680 1.00 72.19 390 GLY A N 1
ATOM 2968 C CA . GLY A 1 390 ? 4.733 -29.011 39.917 1.00 72.19 390 GLY A CA 1
ATOM 2969 C C . GLY A 1 390 ? 5.657 -28.076 40.707 1.00 72.19 390 GLY A C 1
ATOM 2970 O O . GLY A 1 390 ? 5.492 -27.908 41.916 1.00 72.19 390 GLY A O 1
ATOM 2971 N N . ARG A 1 391 ? 6.590 -27.401 40.021 1.00 69.44 391 ARG A N 1
ATOM 2972 C CA . ARG A 1 391 ? 7.500 -26.413 40.627 1.00 69.44 391 ARG A CA 1
ATOM 2973 C C . ARG A 1 391 ? 6.755 -25.192 41.154 1.00 69.44 391 ARG A C 1
ATOM 2975 O O . ARG A 1 391 ? 7.029 -24.777 42.276 1.00 69.44 391 ARG A O 1
ATOM 2982 N N . ALA A 1 392 ? 5.800 -24.654 40.399 1.00 63.25 392 ALA A N 1
ATOM 2983 C CA . ALA A 1 392 ? 4.982 -23.521 40.822 1.00 63.25 392 ALA A CA 1
ATOM 2984 C C . ALA A 1 392 ? 4.141 -23.861 42.063 1.00 63.25 392 ALA A C 1
ATOM 2986 O O . ALA A 1 392 ? 4.071 -23.061 42.995 1.00 63.25 392 ALA A O 1
ATOM 2987 N N . THR A 1 393 ? 3.586 -25.075 42.131 1.00 59.53 393 THR A N 1
ATOM 2988 C CA . THR A 1 393 ? 2.826 -25.546 43.300 1.00 59.53 393 THR A CA 1
ATOM 2989 C C . THR A 1 393 ? 3.716 -25.626 44.551 1.00 59.53 393 THR A C 1
ATOM 2991 O O . THR A 1 393 ? 3.358 -25.098 45.602 1.00 59.53 393 THR A O 1
ATOM 2994 N N . LEU A 1 394 ? 4.934 -26.171 44.429 1.00 59.34 394 LEU A N 1
ATOM 2995 C CA . LEU A 1 394 ? 5.917 -26.221 45.525 1.00 59.34 394 LEU A CA 1
ATOM 2996 C C . LEU A 1 394 ? 6.423 -24.827 45.948 1.00 59.34 394 LEU A C 1
ATOM 2998 O O . LEU A 1 394 ? 6.763 -24.604 47.113 1.00 59.34 394 LEU A O 1
ATOM 3002 N N . GLN A 1 395 ? 6.477 -23.872 45.018 1.00 58.50 395 GLN A N 1
ATOM 3003 C CA . GLN A 1 395 ? 6.928 -22.503 45.281 1.00 58.50 395 GLN A CA 1
ATOM 3004 C C . GLN A 1 395 ? 5.875 -21.663 46.026 1.00 58.50 395 GLN A C 1
ATOM 3006 O O . GLN A 1 395 ? 6.234 -20.744 46.762 1.00 58.50 395 GLN A O 1
ATOM 3011 N N . VAL A 1 396 ? 4.585 -21.981 45.873 1.00 56.75 396 VAL A N 1
ATOM 3012 C CA . VAL A 1 396 ? 3.494 -21.345 46.633 1.00 56.75 396 VAL A CA 1
ATOM 3013 C C . VAL A 1 396 ? 3.449 -21.867 48.074 1.00 56.75 396 VAL A C 1
ATOM 3015 O O . VAL A 1 396 ? 3.313 -21.064 48.997 1.00 56.75 396 VAL A O 1
ATOM 3018 N N . ASP A 1 397 ? 3.678 -23.165 48.293 1.00 55.12 397 ASP A N 1
ATOM 3019 C CA . ASP A 1 397 ? 3.711 -23.754 49.642 1.00 55.12 397 ASP A CA 1
ATOM 3020 C C . ASP A 1 397 ? 4.962 -23.372 50.457 1.00 55.12 397 ASP A C 1
ATOM 3022 O O . ASP A 1 397 ? 4.911 -23.314 51.686 1.00 55.12 397 ASP A O 1
ATOM 3026 N N . SER A 1 398 ? 6.080 -23.049 49.799 1.00 55.41 398 SER A N 1
ATOM 3027 C CA . SER A 1 398 ? 7.354 -22.713 50.461 1.00 55.41 398 SER A CA 1
ATOM 3028 C C . SER A 1 398 ? 7.535 -21.233 50.825 1.00 55.41 398 SER A C 1
ATOM 3030 O O . SER A 1 398 ? 8.451 -20.905 51.580 1.00 55.41 398 SER A O 1
ATOM 3032 N N . LYS A 1 399 ? 6.670 -20.317 50.358 1.00 57.06 399 LYS A N 1
ATOM 3033 C CA . LYS A 1 399 ? 6.807 -18.876 50.663 1.00 57.06 399 LYS A CA 1
ATOM 3034 C C . LYS A 1 399 ? 6.436 -18.479 52.095 1.00 57.06 399 LYS A C 1
ATOM 3036 O O . LYS A 1 399 ? 6.759 -17.367 52.501 1.00 57.06 399 LYS A O 1
ATOM 3041 N N . VAL A 1 400 ? 5.812 -19.361 52.876 1.00 61.66 400 VAL A N 1
ATOM 3042 C CA . VAL A 1 400 ? 5.593 -19.140 54.315 1.00 61.66 400 VAL A CA 1
ATOM 3043 C C . VAL A 1 400 ? 6.099 -20.359 55.077 1.00 61.66 400 VAL A C 1
ATOM 3045 O O . VAL A 1 400 ? 5.325 -21.233 55.460 1.00 61.66 400 VAL A O 1
ATOM 3048 N N . ALA A 1 401 ? 7.419 -20.424 55.246 1.00 61.94 401 ALA A N 1
ATOM 3049 C CA . ALA A 1 401 ? 8.094 -21.540 55.907 1.00 61.94 401 ALA A CA 1
ATOM 3050 C C . ALA A 1 401 ? 7.801 -21.608 57.417 1.00 61.94 401 ALA A C 1
ATOM 3052 O O . ALA A 1 401 ? 7.756 -22.695 57.984 1.00 61.94 401 ALA A O 1
ATOM 3053 N N . GLU A 1 402 ? 7.555 -20.465 58.064 1.00 64.56 402 GLU A N 1
ATOM 3054 C CA . GLU A 1 402 ? 7.282 -20.393 59.497 1.00 64.56 402 GLU A CA 1
ATOM 3055 C C . GLU A 1 402 ? 6.342 -19.218 59.798 1.00 64.56 402 GLU A C 1
ATOM 3057 O O . GLU A 1 402 ? 6.512 -18.121 59.265 1.00 64.56 402 GLU A O 1
ATOM 3062 N N . VAL A 1 403 ? 5.334 -19.444 60.642 1.00 66.75 403 VAL A N 1
ATOM 3063 C CA . VAL A 1 403 ? 4.533 -18.375 61.251 1.00 66.75 403 VAL A CA 1
ATOM 3064 C C . VAL A 1 403 ? 4.717 -18.508 62.750 1.00 66.75 403 VAL A C 1
ATOM 3066 O O . VAL A 1 403 ? 4.152 -19.411 63.364 1.00 66.75 403 VAL A O 1
ATOM 3069 N N . THR A 1 404 ? 5.528 -17.632 63.332 1.00 67.31 404 THR A N 1
ATOM 3070 C CA . THR A 1 404 ? 5.745 -17.575 64.776 1.00 67.31 404 THR A CA 1
ATOM 3071 C C . THR A 1 404 ? 4.906 -16.459 65.379 1.00 67.31 404 THR A C 1
ATOM 3073 O O . THR A 1 404 ? 4.784 -15.367 64.827 1.00 67.31 404 THR A O 1
ATOM 3076 N N . ALA A 1 405 ? 4.297 -16.745 66.523 1.00 69.69 405 ALA A N 1
ATOM 3077 C CA . ALA A 1 405 ? 3.637 -15.756 67.358 1.00 69.69 405 ALA A CA 1
ATOM 3078 C C . ALA A 1 405 ? 4.177 -15.912 68.780 1.00 69.69 405 ALA A C 1
ATOM 3080 O O . ALA A 1 405 ? 4.463 -17.025 69.227 1.00 69.69 405 ALA A O 1
ATOM 3081 N N . THR A 1 406 ? 4.370 -14.795 69.470 1.00 64.81 406 THR A N 1
ATOM 3082 C CA . THR A 1 406 ? 4.772 -14.777 70.876 1.00 64.81 406 THR A CA 1
ATOM 3083 C C . THR A 1 406 ? 3.541 -14.653 71.761 1.00 64.81 406 THR A C 1
ATOM 3085 O O . THR A 1 406 ? 2.555 -14.020 71.371 1.00 64.81 406 THR A O 1
ATOM 3088 N N . THR A 1 407 ? 3.614 -15.224 72.967 1.00 65.88 407 THR A N 1
ATOM 3089 C CA . THR A 1 407 ? 2.564 -15.136 73.991 1.00 65.88 407 THR A CA 1
ATOM 3090 C C . THR A 1 407 ? 2.020 -13.705 74.077 1.00 65.88 407 THR A C 1
ATOM 3092 O O . THR A 1 407 ? 2.815 -12.763 74.115 1.00 65.88 407 THR A O 1
ATOM 3095 N N . PRO A 1 408 ? 0.689 -13.526 74.018 1.00 65.62 408 PRO A N 1
ATOM 3096 C CA . PRO A 1 408 ? -0.378 -14.513 74.263 1.00 65.62 408 PRO A CA 1
ATOM 3097 C C . PRO A 1 408 ? -0.852 -15.260 73.008 1.00 65.62 408 PRO A C 1
ATOM 3099 O O . PRO A 1 408 ? -1.705 -16.141 73.100 1.00 65.62 408 PRO A O 1
ATOM 3102 N N . LEU A 1 409 ? -0.391 -14.841 71.829 1.00 76.75 409 LEU A N 1
ATOM 3103 C CA . LEU A 1 409 ? -0.898 -15.321 70.558 1.00 76.75 409 LEU A CA 1
ATOM 3104 C C . LEU A 1 409 ? -0.120 -16.577 70.190 1.00 76.75 409 LEU A C 1
ATOM 3106 O O . LEU A 1 409 ? 1.108 -16.598 70.194 1.00 76.75 409 LEU A O 1
ATOM 3110 N N . LYS A 1 410 ? -0.852 -17.630 69.859 1.00 78.00 410 LYS A N 1
ATOM 3111 C CA . LYS A 1 410 ? -0.327 -18.870 69.306 1.00 78.00 410 LYS A CA 1
ATOM 3112 C C . LYS A 1 410 ? -0.746 -18.937 67.845 1.00 78.00 410 LYS A C 1
ATOM 3114 O O . LYS A 1 410 ? -1.909 -18.706 67.514 1.00 78.00 410 LYS A O 1
ATOM 3119 N N . ALA A 1 411 ? 0.205 -19.251 66.978 1.00 80.19 411 ALA A N 1
ATOM 3120 C CA . ALA A 1 411 ? -0.053 -19.550 65.581 1.00 80.19 411 ALA A CA 1
ATOM 3121 C C . ALA A 1 411 ? 0.136 -21.053 65.374 1.00 80.19 411 ALA A C 1
ATOM 3123 O O . ALA A 1 411 ? 1.187 -21.596 65.709 1.00 80.19 411 ALA A O 1
ATOM 3124 N N . GLN A 1 412 ? -0.877 -21.730 64.838 1.00 77.69 412 GLN A N 1
ATOM 3125 C CA . GLN A 1 412 ? -0.791 -23.144 64.487 1.00 77.69 412 GLN A CA 1
ATOM 3126 C C . GLN A 1 412 ? -1.160 -23.322 63.020 1.00 77.69 412 GLN A C 1
ATOM 3128 O O . GLN A 1 412 ? -2.234 -22.915 62.573 1.00 77.69 412 GLN A O 1
ATOM 3133 N N . ARG A 1 413 ? -0.264 -23.951 62.260 1.00 75.25 413 ARG A N 1
ATOM 3134 C CA . ARG A 1 413 ? -0.505 -24.275 60.857 1.00 75.25 413 ARG A CA 1
ATOM 3135 C C . ARG A 1 413 ? -0.995 -25.712 60.732 1.00 75.25 413 ARG A C 1
ATOM 3137 O O . ARG A 1 413 ? -0.347 -26.627 61.228 1.00 75.25 413 ARG A O 1
ATOM 3144 N N . THR A 1 414 ? -2.110 -25.899 60.033 1.00 71.06 414 THR A N 1
ATOM 3145 C CA . THR A 1 414 ? -2.604 -27.223 59.630 1.00 71.06 414 THR A CA 1
ATOM 3146 C C . THR A 1 414 ? -2.902 -27.178 58.134 1.00 71.06 414 THR A C 1
ATOM 3148 O O . THR A 1 414 ? -3.832 -26.501 57.700 1.00 71.06 414 THR A O 1
ATOM 3151 N N . GLY A 1 415 ? -2.078 -27.849 57.324 1.00 71.44 415 GLY A N 1
ATOM 3152 C CA . GLY A 1 415 ? -2.155 -27.760 55.861 1.00 71.44 415 GLY A CA 1
ATOM 3153 C C . GLY A 1 415 ? -1.896 -26.337 55.338 1.00 71.44 415 GLY A C 1
ATOM 3154 O O . GLY A 1 415 ? -0.900 -25.704 55.700 1.00 71.44 415 GLY A O 1
ATOM 3155 N N . GLY A 1 416 ? -2.795 -25.832 54.485 1.00 68.81 416 GLY A N 1
ATOM 3156 C CA . GLY A 1 416 ? -2.732 -24.483 53.903 1.00 68.81 416 GLY A CA 1
ATOM 3157 C C . GLY A 1 416 ? -3.316 -23.364 54.778 1.00 68.81 416 GLY A C 1
ATOM 3158 O O . GLY A 1 416 ? -3.270 -22.201 54.385 1.00 68.81 416 GLY A O 1
ATOM 3159 N N . THR A 1 417 ? -3.867 -23.684 55.952 1.00 66.38 417 THR A N 1
ATOM 3160 C CA . THR A 1 417 ? -4.541 -22.715 56.829 1.00 66.38 417 THR A CA 1
ATOM 3161 C C . THR A 1 417 ? -3.699 -22.421 58.071 1.00 66.38 417 THR A C 1
ATOM 3163 O O . THR A 1 417 ? -3.172 -23.333 58.713 1.00 66.38 417 THR A O 1
ATOM 3166 N N . VAL A 1 418 ? -3.588 -21.137 58.427 1.00 76.94 418 VAL A N 1
ATOM 3167 C CA . VAL A 1 418 ? -2.963 -20.669 59.673 1.00 76.94 418 VAL A CA 1
ATOM 3168 C C . VAL A 1 418 ? -4.065 -20.221 60.625 1.00 76.94 418 VAL A C 1
ATOM 3170 O O . VAL A 1 418 ? -4.785 -19.268 60.334 1.00 76.94 418 VAL A O 1
ATOM 3173 N N . ALA A 1 419 ? -4.197 -20.909 61.755 1.00 77.94 419 ALA A N 1
ATOM 3174 C CA . ALA A 1 419 ? -5.076 -20.494 62.839 1.00 77.94 419 ALA A CA 1
ATOM 3175 C C . ALA A 1 419 ? -4.286 -19.632 63.831 1.00 77.94 419 ALA A C 1
ATOM 3177 O O . ALA A 1 419 ? -3.220 -20.038 64.300 1.00 77.94 419 ALA A O 1
ATOM 3178 N N . LEU A 1 420 ? -4.814 -18.448 64.144 1.00 81.75 420 LEU A N 1
ATOM 3179 C CA . LEU A 1 420 ? -4.316 -17.581 65.209 1.00 81.75 420 LEU A CA 1
ATOM 3180 C C . LEU A 1 420 ? -5.259 -17.709 66.403 1.00 81.75 420 LEU A C 1
ATOM 3182 O O . LEU A 1 420 ? -6.451 -17.430 66.288 1.00 81.75 420 LEU A O 1
ATOM 3186 N N . THR A 1 421 ? -4.728 -18.133 67.541 1.00 76.69 421 THR A N 1
ATOM 3187 C CA . THR A 1 421 ? -5.480 -18.273 68.791 1.00 76.69 421 THR A CA 1
ATOM 3188 C C . THR A 1 421 ? -4.838 -17.419 69.872 1.00 76.69 421 THR A C 1
ATOM 3190 O O . THR A 1 421 ? -3.616 -17.380 69.979 1.00 76.69 421 THR A O 1
ATOM 3193 N N . HIS A 1 422 ? -5.646 -16.743 70.681 1.00 75.31 422 HIS A N 1
ATOM 3194 C CA . HIS A 1 422 ? -5.193 -16.018 71.868 1.00 75.31 422 HIS A CA 1
ATOM 3195 C C . HIS A 1 422 ? -5.396 -16.912 73.093 1.00 75.31 422 HIS A 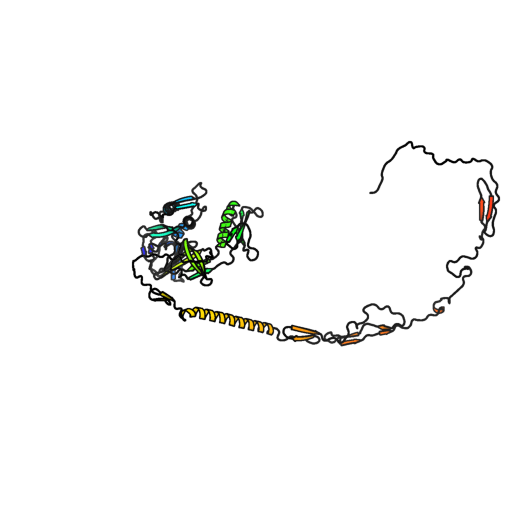C 1
ATOM 3197 O O . HIS A 1 422 ? -6.461 -17.516 73.232 1.00 75.31 422 HIS A O 1
ATOM 3203 N N . GLU A 1 423 ? -4.376 -17.049 73.941 1.00 71.00 423 GLU A N 1
ATOM 3204 C CA . GLU A 1 423 ? -4.518 -17.800 75.189 1.00 71.00 423 GLU A CA 1
ATOM 3205 C C . GLU A 1 423 ? -5.511 -17.071 76.110 1.00 71.00 423 GLU A C 1
ATOM 3207 O O . GLU A 1 423 ? -5.298 -15.893 76.408 1.00 71.00 423 GLU A O 1
ATOM 3212 N N . PRO A 1 424 ? -6.594 -17.726 76.568 1.00 65.25 424 PRO A N 1
ATOM 3213 C CA . PRO A 1 424 ? -7.622 -17.054 77.350 1.00 65.25 424 PRO A CA 1
ATOM 3214 C C . PRO A 1 424 ? -7.025 -16.454 78.626 1.00 65.25 424 PRO A C 1
ATOM 3216 O O . PRO A 1 424 ? -6.245 -17.101 79.323 1.00 65.25 424 PRO A O 1
ATOM 3219 N N . SER A 1 425 ? -7.439 -15.234 78.979 1.00 66.31 425 SER A N 1
ATOM 3220 C CA . SER A 1 425 ? -6.921 -14.511 80.153 1.00 66.31 425 SER A CA 1
ATOM 3221 C C . SER A 1 425 ? -7.315 -15.135 81.499 1.00 66.31 425 SER A C 1
ATOM 3223 O O . SER A 1 425 ? -7.020 -14.565 82.541 1.00 66.31 425 SER A O 1
ATOM 3225 N N . ASN A 1 426 ? -8.010 -16.280 81.501 1.00 66.25 426 ASN A N 1
ATOM 3226 C CA . ASN A 1 426 ? -8.597 -16.949 82.670 1.00 66.25 426 ASN A CA 1
ATOM 3227 C C . ASN A 1 426 ? -9.514 -16.059 83.539 1.00 66.25 426 ASN A C 1
ATOM 3229 O O . ASN A 1 426 ? -9.966 -16.493 84.596 1.00 66.25 426 ASN A O 1
ATOM 3233 N N . VAL A 1 427 ? -9.841 -14.848 83.076 1.00 65.00 427 VAL A N 1
ATOM 3234 C CA . VAL A 1 427 ? -10.773 -13.911 83.710 1.00 65.00 427 VAL A CA 1
ATOM 3235 C C . VAL A 1 427 ? -12.067 -13.882 82.900 1.00 65.00 427 VAL A C 1
ATOM 3237 O O . VAL A 1 427 ? -12.053 -13.633 81.695 1.00 65.00 427 VAL A O 1
ATOM 3240 N N . THR A 1 428 ? -13.198 -14.138 83.556 1.00 65.38 428 THR A N 1
ATOM 3241 C CA . THR A 1 428 ? -14.524 -14.143 82.921 1.00 65.38 428 THR A CA 1
ATOM 3242 C C . THR A 1 428 ? -14.909 -12.740 82.438 1.00 65.38 428 THR A C 1
ATOM 3244 O O . THR A 1 428 ? -14.848 -11.773 83.199 1.00 65.38 428 THR A O 1
ATOM 3247 N N . ALA A 1 429 ? -15.340 -12.619 81.178 1.00 54.53 429 ALA A N 1
ATOM 3248 C CA . ALA A 1 429 ? -15.849 -11.362 80.628 1.00 54.53 429 ALA A CA 1
ATOM 3249 C C . ALA A 1 429 ? -17.042 -10.839 81.456 1.00 54.53 429 ALA A C 1
ATOM 3251 O O . ALA A 1 429 ? -17.933 -11.608 81.810 1.00 54.53 429 ALA A O 1
ATOM 3252 N N . GLY A 1 430 ? -17.042 -9.540 81.775 1.00 60.59 430 GLY A N 1
ATOM 3253 C CA . GLY A 1 430 ? -18.060 -8.904 82.627 1.00 60.59 430 GLY A CA 1
ATOM 3254 C C . GLY A 1 430 ? -17.735 -8.879 84.129 1.00 60.59 430 GLY A C 1
ATOM 3255 O O . GLY A 1 430 ? -18.503 -8.328 84.908 1.00 60.59 430 GLY A O 1
ATOM 3256 N N . ALA A 1 431 ? -16.584 -9.405 84.565 1.00 60.56 431 ALA A N 1
ATOM 3257 C CA . ALA A 1 431 ? -16.174 -9.386 85.976 1.00 60.56 431 ALA A CA 1
ATOM 3258 C C . ALA A 1 431 ? -15.688 -8.009 86.500 1.00 60.56 431 ALA A C 1
ATOM 3260 O O . ALA A 1 431 ? -15.241 -7.908 87.640 1.00 60.56 431 ALA A O 1
ATOM 3261 N N . TYR A 1 432 ? -15.757 -6.942 85.694 1.00 62.53 432 TYR A N 1
ATOM 3262 C CA . TYR A 1 432 ? -15.092 -5.657 85.972 1.00 62.53 432 TYR A CA 1
ATOM 3263 C C . TYR A 1 432 ? -15.946 -4.622 86.726 1.00 62.53 432 TYR A C 1
ATOM 3265 O O . TYR A 1 432 ? -15.555 -3.460 86.832 1.00 62.53 432 TYR A O 1
ATOM 3273 N N . GLY A 1 433 ? -17.062 -5.043 87.319 1.00 64.62 433 GLY A N 1
ATOM 3274 C CA . GLY A 1 433 ? -17.986 -4.181 88.061 1.00 64.62 433 GLY A CA 1
ATOM 3275 C C . GLY A 1 433 ? -19.330 -4.019 87.351 1.00 64.62 433 GLY A C 1
ATOM 3276 O O . GLY A 1 433 ? -19.536 -4.543 86.262 1.00 64.62 433 GLY A O 1
ATOM 3277 N N . SER A 1 434 ? -20.269 -3.327 87.999 1.00 65.94 434 SER A N 1
ATOM 3278 C CA . SER A 1 434 ? -21.611 -3.082 87.449 1.00 65.94 434 SER A CA 1
ATOM 3279 C C . SER A 1 434 ? -21.543 -2.216 86.185 1.00 65.94 434 SER A C 1
ATOM 3281 O O . SER A 1 434 ? -20.876 -1.185 86.185 1.00 65.94 434 SER A O 1
ATOM 3283 N N . GLU A 1 435 ? -22.274 -2.596 85.135 1.00 65.25 435 GLU A N 1
ATOM 3284 C CA . GLU A 1 435 ? -22.361 -1.848 83.865 1.00 65.25 435 GLU A CA 1
ATOM 3285 C C . GLU A 1 435 ? -23.244 -0.586 83.958 1.00 65.25 435 GLU A C 1
ATOM 3287 O O . GLU A 1 435 ? -23.379 0.164 82.992 1.00 65.25 435 GLU A O 1
ATOM 3292 N N . SER A 1 436 ? -23.849 -0.334 85.122 1.00 72.12 436 SER A N 1
ATOM 3293 C CA . SER A 1 436 ? -24.719 0.816 85.381 1.00 72.12 436 SER A CA 1
ATOM 3294 C C . SER A 1 436 ? -24.541 1.374 86.791 1.00 72.12 436 SER A C 1
ATOM 3296 O O . SER A 1 436 ? -24.193 0.631 87.717 1.00 72.12 436 SER A O 1
ATOM 3298 N N . ASP A 1 437 ? -24.870 2.658 86.959 1.00 75.69 437 ASP A N 1
ATOM 3299 C CA . ASP A 1 437 ? -24.888 3.344 88.253 1.00 75.69 437 ASP A CA 1
ATOM 3300 C C . ASP A 1 437 ? -25.758 2.595 89.276 1.00 75.69 437 ASP A C 1
ATOM 3302 O O . ASP A 1 437 ? -26.891 2.196 88.992 1.00 75.69 437 ASP A O 1
ATOM 3306 N N . VAL A 1 438 ? -25.229 2.423 90.490 1.00 78.12 438 VAL A N 1
ATOM 3307 C CA . VAL A 1 438 ? -25.932 1.765 91.599 1.00 78.12 438 VAL A CA 1
ATOM 3308 C C . VAL A 1 438 ? -26.352 2.813 92.625 1.00 78.12 438 VAL A C 1
ATOM 3310 O O . VAL A 1 438 ? -25.517 3.404 93.308 1.00 78.12 438 VAL A O 1
ATOM 3313 N N . ASN A 1 439 ? -27.661 3.008 92.780 1.00 80.75 439 ASN A N 1
ATOM 3314 C CA . ASN A 1 439 ? -28.221 3.827 93.854 1.00 80.75 439 ASN A CA 1
ATOM 3315 C C . ASN A 1 439 ? -28.298 3.008 95.148 1.00 80.75 439 ASN A C 1
ATOM 3317 O O . ASN A 1 439 ? -29.216 2.210 95.328 1.00 80.75 439 ASN A O 1
ATOM 3321 N N . ALA A 1 440 ? -27.334 3.205 96.043 1.00 81.38 440 ALA A N 1
ATOM 3322 C CA . ALA A 1 440 ? -27.238 2.466 97.298 1.00 81.38 440 ALA A CA 1
ATOM 3323 C C . ALA A 1 440 ? -27.915 3.194 98.472 1.00 81.38 440 ALA A C 1
ATOM 3325 O O . ALA A 1 440 ? -27.833 4.418 98.599 1.00 81.38 440 ALA A O 1
ATOM 3326 N N . SER A 1 441 ? -28.562 2.431 99.353 1.00 86.06 441 SER A N 1
ATOM 3327 C CA . SER A 1 441 ? -29.177 2.908 100.593 1.00 86.06 441 SER A CA 1
ATOM 3328 C C . SER A 1 441 ? -28.257 2.699 101.800 1.00 86.06 441 SER A C 1
ATOM 3330 O O . SER A 1 441 ? -27.317 1.907 101.783 1.00 86.06 441 SER A O 1
ATOM 3332 N N . TRP A 1 442 ? -28.529 3.410 102.896 1.00 86.50 442 TRP A N 1
ATOM 3333 C CA . TRP A 1 442 ? -27.786 3.227 104.145 1.00 86.50 442 TRP A CA 1
ATOM 3334 C C . TRP A 1 442 ? -27.870 1.776 104.641 1.00 86.50 442 TRP A C 1
ATOM 3336 O O . TRP A 1 442 ? -28.964 1.242 104.819 1.00 86.50 442 TRP A O 1
ATOM 3346 N N . GLY A 1 443 ? -26.713 1.179 104.928 1.00 83.50 443 GLY A N 1
ATOM 3347 C CA . GLY A 1 443 ? -26.562 -0.217 105.340 1.00 83.50 443 GLY A CA 1
ATOM 3348 C C . GLY A 1 443 ? -26.224 -1.185 104.204 1.00 83.50 443 GLY A C 1
ATOM 3349 O O . GLY A 1 443 ? -25.809 -2.310 104.497 1.00 83.50 443 GLY A O 1
ATOM 3350 N N . ASP A 1 444 ? -26.352 -0.761 102.943 1.00 89.56 444 ASP A N 1
ATOM 3351 C CA . ASP A 1 444 ? -26.062 -1.606 101.785 1.00 89.56 444 ASP A CA 1
ATOM 3352 C C . ASP A 1 444 ? -24.557 -1.850 101.620 1.00 89.56 444 ASP A C 1
ATOM 3354 O O . ASP A 1 444 ? -23.717 -1.002 101.935 1.00 89.56 444 ASP A O 1
ATOM 3358 N N . THR A 1 445 ? -24.210 -3.015 101.072 1.00 84.44 445 THR A N 1
ATOM 3359 C CA . THR A 1 445 ? -22.857 -3.305 100.587 1.00 84.44 445 THR A CA 1
ATOM 3360 C C . THR A 1 445 ? -22.843 -3.169 99.073 1.00 84.44 445 THR A C 1
ATOM 3362 O O . THR A 1 445 ? -23.522 -3.919 98.376 1.00 84.44 445 THR A O 1
ATOM 3365 N N . VAL A 1 446 ? -22.049 -2.231 98.566 1.00 82.62 446 VAL A N 1
ATOM 3366 C CA . VAL A 1 446 ? -21.919 -1.942 97.137 1.00 82.62 446 VAL A CA 1
ATOM 3367 C C . VAL A 1 446 ? -20.659 -2.611 96.601 1.00 82.62 446 VAL A C 1
ATOM 3369 O O . VAL A 1 446 ? -19.577 -2.449 97.169 1.00 82.62 446 VAL A O 1
ATOM 3372 N N . GLN A 1 447 ? -20.799 -3.364 95.510 1.00 76.44 447 GLN A N 1
ATOM 3373 C CA . GLN A 1 447 ? -19.667 -3.888 94.743 1.00 76.44 447 GLN A CA 1
ATOM 3374 C C . GLN A 1 447 ? -19.038 -2.747 93.936 1.00 76.44 447 GLN A C 1
ATOM 3376 O O . GLN A 1 447 ? -19.730 -2.047 93.200 1.00 76.44 447 GLN A O 1
ATOM 3381 N N . LEU A 1 448 ? -17.734 -2.557 94.088 1.00 70.31 448 LEU A N 1
ATOM 3382 C CA . LEU A 1 448 ? -16.929 -1.638 93.294 1.00 70.31 448 LEU A CA 1
ATOM 3383 C C . LEU A 1 448 ? -16.296 -2.381 92.111 1.00 70.31 448 LEU A C 1
ATOM 3385 O O . LEU A 1 448 ? -16.226 -3.612 92.098 1.00 70.31 448 LEU A O 1
ATOM 3389 N N . GLY A 1 449 ? -15.816 -1.619 91.125 1.00 69.06 449 GLY A N 1
ATOM 3390 C CA . GLY A 1 449 ? -15.060 -2.164 89.997 1.00 69.06 449 GLY A CA 1
ATOM 3391 C C . GLY A 1 449 ? -13.858 -3.006 90.441 1.00 69.06 449 GLY A C 1
ATOM 3392 O O . GLY A 1 449 ? -13.334 -2.848 91.548 1.00 69.06 449 GLY A O 1
ATOM 3393 N N . ALA A 1 450 ? -13.433 -3.928 89.577 1.00 74.81 450 ALA A N 1
ATOM 3394 C CA . ALA A 1 450 ? -12.297 -4.794 89.869 1.00 74.81 450 ALA A CA 1
ATOM 3395 C C . ALA A 1 450 ? -10.969 -4.040 89.713 1.00 74.81 450 ALA A C 1
ATOM 3397 O O . ALA A 1 450 ? -10.774 -3.300 88.747 1.00 74.81 450 ALA A O 1
ATOM 3398 N N . THR A 1 451 ? -10.026 -4.276 90.625 1.00 72.94 451 THR A N 1
ATOM 3399 C CA . THR A 1 451 ? -8.624 -3.917 90.384 1.00 72.94 451 THR A CA 1
ATOM 3400 C C . THR A 1 451 ? -8.025 -4.998 89.499 1.00 72.94 451 THR A C 1
ATOM 3402 O O . THR A 1 451 ? -8.099 -6.179 89.842 1.00 72.94 451 THR A O 1
ATOM 3405 N N . VAL A 1 452 ? -7.459 -4.598 88.362 1.00 75.25 452 VAL A N 1
ATOM 3406 C CA . VAL A 1 452 ? -6.895 -5.517 87.369 1.00 75.25 452 VAL A CA 1
ATOM 3407 C C . VAL A 1 452 ? -5.379 -5.436 87.372 1.00 75.25 452 VAL A C 1
ATOM 3409 O O . VAL A 1 452 ? -4.810 -4.346 87.325 1.00 75.25 452 VAL A O 1
ATOM 3412 N N . ASN A 1 453 ? -4.725 -6.593 87.400 1.00 76.25 453 ASN A N 1
ATOM 3413 C CA . ASN A 1 453 ? -3.282 -6.688 87.228 1.00 76.25 453 ASN A CA 1
ATOM 3414 C C . ASN A 1 453 ? -2.985 -7.065 85.781 1.00 76.25 453 ASN A C 1
ATOM 3416 O O . ASN A 1 453 ? -3.433 -8.114 85.315 1.00 76.25 453 ASN A O 1
ATOM 3420 N N . VAL A 1 454 ? -2.225 -6.222 85.080 1.00 74.69 454 VAL A N 1
ATOM 3421 C CA . VAL A 1 454 ? -1.762 -6.500 83.717 1.00 74.69 454 VAL A CA 1
ATOM 3422 C C . VAL A 1 454 ? -0.287 -6.873 83.712 1.00 74.69 454 VAL A C 1
ATOM 3424 O O . VAL A 1 454 ? 0.515 -6.263 84.421 1.00 74.69 454 VAL A O 1
ATOM 3427 N N . ASP A 1 455 ? 0.071 -7.891 82.936 1.00 75.25 455 ASP A N 1
ATOM 3428 C CA . ASP A 1 455 ? 1.473 -8.231 82.709 1.00 75.25 455 ASP A CA 1
ATOM 3429 C C . ASP A 1 455 ? 2.168 -7.196 81.800 1.00 75.25 455 ASP A C 1
ATOM 3431 O O . ASP A 1 455 ? 1.547 -6.278 81.257 1.00 75.25 455 ASP A O 1
ATOM 3435 N N . ALA A 1 456 ? 3.482 -7.346 81.611 1.00 71.56 456 ALA A N 1
ATOM 3436 C CA . ALA A 1 456 ? 4.280 -6.456 80.761 1.00 71.56 456 ALA A CA 1
ATOM 3437 C C . ALA A 1 456 ? 3.868 -6.472 79.272 1.00 71.56 456 ALA A C 1
ATOM 3439 O O . ALA A 1 456 ? 4.357 -5.651 78.497 1.00 71.56 456 ALA A O 1
ATOM 3440 N N . LEU A 1 457 ? 2.998 -7.402 78.871 1.00 67.12 457 LEU A N 1
ATOM 3441 C CA . LEU A 1 457 ? 2.489 -7.574 77.512 1.00 67.12 457 LEU A CA 1
ATOM 3442 C C . LEU A 1 457 ? 1.023 -7.120 77.381 1.00 67.12 457 LEU A C 1
ATOM 3444 O O . LEU A 1 457 ? 0.467 -7.171 76.287 1.00 67.12 457 LEU A O 1
ATOM 3448 N N . GLY A 1 458 ? 0.415 -6.630 78.466 1.00 68.00 458 GLY A N 1
ATOM 3449 C CA . GLY A 1 458 ? -0.927 -6.059 78.481 1.00 68.00 458 GLY A CA 1
ATOM 3450 C C . GLY A 1 458 ? -2.065 -7.054 78.729 1.00 68.00 458 GLY A C 1
ATOM 3451 O O . GLY A 1 458 ? -3.221 -6.667 78.557 1.00 68.00 458 GLY A O 1
ATOM 3452 N N . HIS A 1 459 ? -1.803 -8.301 79.145 1.00 73.56 459 HIS A N 1
ATOM 3453 C CA . HIS A 1 459 ? -2.885 -9.223 79.530 1.00 73.56 459 HIS A CA 1
ATOM 3454 C C . HIS A 1 459 ? -3.271 -9.073 80.982 1.00 73.56 459 HIS A C 1
ATOM 3456 O O . HIS A 1 459 ? -2.411 -9.036 81.859 1.00 73.56 459 HIS A O 1
ATOM 3462 N N . VAL A 1 460 ? -4.577 -9.097 81.237 1.00 76.31 460 VAL A N 1
ATOM 3463 C CA . VAL A 1 460 ? -5.108 -9.222 82.592 1.00 76.31 460 VAL A CA 1
ATOM 3464 C C . VAL A 1 460 ? -4.771 -10.615 83.123 1.00 76.31 460 VAL A C 1
ATOM 3466 O O . VAL A 1 460 ? -5.155 -11.616 82.526 1.00 76.31 460 VAL A O 1
ATOM 3469 N N . THR A 1 461 ? -4.043 -10.664 84.234 1.00 73.50 461 THR A N 1
ATOM 3470 C CA . THR A 1 461 ? -3.585 -11.904 84.888 1.00 73.50 461 THR A CA 1
ATOM 3471 C C . THR A 1 461 ? -4.334 -12.199 86.183 1.00 73.50 461 THR A C 1
ATOM 3473 O O . THR A 1 461 ? -4.397 -13.350 86.603 1.00 73.50 461 THR A O 1
ATOM 3476 N N . ASP A 1 462 ? -4.922 -11.171 86.796 1.00 74.25 462 ASP A N 1
ATOM 3477 C CA . ASP A 1 462 ? -5.776 -11.276 87.976 1.00 74.25 462 ASP A CA 1
ATOM 3478 C C . ASP A 1 462 ? -6.762 -10.098 88.005 1.00 74.25 462 ASP A C 1
ATOM 3480 O O . ASP A 1 462 ? -6.433 -8.990 87.562 1.00 74.25 462 ASP A O 1
ATOM 3484 N N . ALA A 1 463 ? -7.964 -10.335 88.524 1.00 74.50 463 ALA A N 1
ATOM 3485 C CA . ALA A 1 463 ? -8.998 -9.323 88.699 1.00 74.50 463 ALA A CA 1
ATOM 3486 C C . ALA A 1 463 ? -9.714 -9.553 90.034 1.00 74.50 463 ALA A C 1
ATOM 3488 O O . ALA A 1 463 ? -10.400 -10.558 90.218 1.00 74.50 463 ALA A O 1
ATOM 3489 N N . GLN A 1 464 ? -9.572 -8.605 90.963 1.00 76.44 464 GLN A N 1
ATOM 3490 C CA . GLN A 1 464 ? -10.160 -8.702 92.301 1.00 76.44 464 GLN A CA 1
ATOM 3491 C C . GLN A 1 464 ? -11.236 -7.637 92.499 1.00 76.44 464 GLN A C 1
ATOM 3493 O O . GLN A 1 464 ? -10.972 -6.434 92.418 1.00 76.44 464 GLN A O 1
ATOM 3498 N N . THR A 1 465 ? -12.462 -8.082 92.773 1.00 72.69 465 THR A N 1
ATOM 3499 C CA . THR A 1 465 ? -13.599 -7.210 93.089 1.00 72.69 465 THR A CA 1
ATOM 3500 C C . THR A 1 465 ? -13.541 -6.747 94.536 1.00 72.69 465 THR A C 1
ATOM 3502 O O . THR A 1 465 ? -13.335 -7.552 95.446 1.00 72.69 465 THR A O 1
ATOM 3505 N N . HIS A 1 466 ? -13.787 -5.459 94.754 1.00 77.06 466 HIS A N 1
ATOM 3506 C CA . HIS A 1 466 ? -13.818 -4.861 96.085 1.00 77.06 466 HIS A CA 1
ATOM 3507 C C . HIS A 1 466 ? -15.243 -4.462 96.450 1.00 77.06 466 HIS A C 1
ATOM 3509 O O . HIS A 1 466 ? -16.042 -4.127 95.585 1.00 77.06 466 HIS A O 1
ATOM 3515 N N . THR A 1 467 ? -15.562 -4.435 97.742 1.00 82.12 467 THR A N 1
ATOM 3516 C CA . THR A 1 467 ? -16.857 -3.945 98.228 1.00 82.12 467 THR A CA 1
ATOM 3517 C C . THR A 1 467 ? -16.684 -2.814 99.217 1.00 82.12 467 THR A C 1
ATOM 3519 O O . THR A 1 467 ? -15.788 -2.867 100.060 1.00 82.12 467 THR A O 1
ATOM 3522 N N . VAL A 1 468 ? -17.609 -1.857 99.200 1.00 84.06 468 VAL A N 1
ATOM 3523 C CA . VAL A 1 468 ? -17.754 -0.852 100.256 1.00 84.06 468 VAL A CA 1
ATOM 3524 C C . VAL A 1 468 ? -19.102 -1.027 100.933 1.00 84.06 468 VAL A C 1
ATOM 3526 O O . VAL A 1 468 ? -20.140 -1.062 100.278 1.00 84.06 468 VAL A O 1
ATOM 3529 N N . LYS A 1 469 ? -19.088 -1.127 102.263 1.00 85.94 469 LYS A N 1
ATOM 3530 C CA . LYS A 1 469 ? -20.301 -1.200 103.075 1.00 85.94 469 LYS A CA 1
ATOM 3531 C C . LYS A 1 469 ? -20.665 0.182 103.596 1.00 85.94 469 LYS A C 1
ATOM 3533 O O . LYS A 1 469 ? -19.889 0.787 104.335 1.00 85.94 469 LYS A O 1
ATOM 3538 N N . LEU A 1 470 ? -21.847 0.664 103.228 1.00 86.94 470 LEU A N 1
ATOM 3539 C CA . LEU A 1 470 ? -22.394 1.899 103.765 1.00 86.94 470 LEU A CA 1
ATOM 3540 C C . LEU A 1 470 ? -22.799 1.683 105.230 1.00 86.94 470 LEU A C 1
ATOM 3542 O O . LEU A 1 470 ? -23.312 0.617 105.588 1.00 86.94 470 LEU A O 1
ATOM 3546 N N . PRO A 1 471 ? -22.573 2.670 106.109 1.00 83.31 471 PRO A N 1
ATOM 3547 C CA . PRO A 1 471 ? -22.975 2.557 107.503 1.00 83.31 471 PRO A CA 1
ATOM 3548 C C . PRO A 1 471 ? -24.504 2.473 107.612 1.00 83.31 471 PRO A C 1
ATOM 3550 O O . PRO A 1 471 ? -25.235 2.893 106.712 1.00 83.31 471 PRO A O 1
ATOM 3553 N N . ALA A 1 472 ? -24.996 1.913 108.717 1.00 84.75 472 ALA A N 1
ATOM 3554 C CA . ALA A 1 472 ? -26.431 1.814 108.960 1.00 84.75 472 ALA A CA 1
ATOM 3555 C C . ALA A 1 472 ? -27.081 3.204 109.007 1.00 84.75 472 ALA A C 1
ATOM 3557 O O . ALA A 1 472 ? -26.451 4.188 109.405 1.00 84.75 472 ALA A O 1
ATOM 3558 N N . LYS A 1 473 ? -28.358 3.275 108.616 1.00 79.19 473 LYS A N 1
ATOM 3559 C CA . LYS A 1 473 ? -29.113 4.528 108.632 1.00 79.19 473 LYS A CA 1
ATOM 3560 C C . LYS A 1 473 ? -29.109 5.113 110.050 1.00 79.19 473 LYS A C 1
ATOM 3562 O O . LYS A 1 473 ? -29.481 4.393 110.979 1.00 79.19 473 LYS A O 1
ATOM 3567 N N . PRO A 1 474 ? -28.762 6.396 110.235 1.00 76.50 474 PRO A N 1
ATOM 3568 C CA . PRO A 1 474 ? -28.886 7.021 111.541 1.00 76.50 474 PRO A CA 1
ATOM 3569 C C . PRO A 1 474 ? -30.364 7.085 111.951 1.00 76.50 474 PRO A C 1
ATOM 3571 O O . PRO A 1 474 ? -31.226 7.516 111.180 1.00 76.50 474 PRO A O 1
ATOM 3574 N N . THR A 1 475 ? -30.663 6.628 113.165 1.00 77.69 475 THR A N 1
ATOM 3575 C CA . THR A 1 475 ? -31.974 6.790 113.802 1.00 77.69 475 THR A CA 1
ATOM 3576 C C . THR A 1 475 ? -31.992 8.103 114.567 1.00 77.69 475 THR A C 1
ATOM 3578 O O . THR A 1 475 ? -31.158 8.299 115.445 1.00 77.69 475 THR A O 1
ATOM 3581 N N . TYR A 1 476 ? -32.961 8.963 114.258 1.00 74.31 476 TYR A N 1
ATOM 3582 C CA . TYR A 1 476 ? -33.256 10.162 115.038 1.00 74.31 476 TYR A CA 1
ATOM 3583 C C . TYR A 1 476 ? -34.562 9.957 115.804 1.00 74.31 476 TYR A C 1
ATOM 3585 O O . TYR A 1 476 ? -35.526 9.390 115.283 1.00 74.31 476 TYR A O 1
ATOM 3593 N N . THR A 1 477 ? -34.607 10.431 117.038 1.00 76.75 477 THR A N 1
ATOM 3594 C CA . THR A 1 477 ? -35.813 10.522 117.857 1.00 76.75 477 THR A CA 1
ATOM 3595 C C . THR A 1 477 ? -36.630 11.754 117.458 1.00 76.75 477 THR A C 1
ATOM 3597 O O . THR A 1 477 ? -36.088 12.748 116.977 1.00 76.75 477 THR A O 1
ATOM 3600 N N . ALA A 1 478 ? -37.949 11.725 117.683 1.00 67.06 478 ALA A N 1
ATOM 3601 C CA . ALA A 1 478 ? -38.835 12.860 117.385 1.00 67.06 478 ALA A CA 1
ATOM 3602 C C . ALA A 1 478 ? -38.371 14.165 118.070 1.00 67.06 478 ALA A C 1
ATOM 3604 O O . ALA A 1 478 ? -38.527 15.255 117.525 1.00 67.06 478 ALA A O 1
ATOM 3605 N N . GLN A 1 479 ? -37.724 14.032 119.230 1.00 70.56 479 GLN A N 1
ATOM 3606 C CA . GLN A 1 479 ? -37.190 15.135 120.018 1.00 70.56 479 GLN A CA 1
ATOM 3607 C C . GLN A 1 479 ? -35.951 15.781 119.379 1.00 70.56 479 GLN A C 1
ATOM 3609 O O . GLN A 1 479 ? -35.825 17.001 119.409 1.00 70.56 479 GLN A O 1
ATOM 3614 N N . GLU A 1 480 ? -35.080 14.992 118.742 1.00 78.00 480 GLU A N 1
ATOM 3615 C CA . GLU A 1 480 ? -33.883 15.492 118.045 1.00 78.00 480 GLU A CA 1
ATOM 3616 C C . GLU A 1 480 ? -34.222 16.284 116.777 1.00 78.00 480 GLU A C 1
ATOM 3618 O O . GLU A 1 480 ? -33.466 17.170 116.386 1.00 78.00 480 GLU A O 1
ATOM 3623 N N . VAL A 1 481 ? -35.369 16.001 116.151 1.00 76.00 481 VAL A N 1
ATOM 3624 C CA . VAL A 1 481 ? -35.824 16.682 114.924 1.00 76.00 481 VAL A CA 1
ATOM 3625 C C . VAL A 1 481 ? -36.939 17.706 115.167 1.00 76.00 481 VAL A C 1
ATOM 3627 O O . VAL A 1 481 ? -37.492 18.248 114.214 1.00 76.00 481 VAL A O 1
ATOM 3630 N N . GLY A 1 482 ? -37.288 17.980 116.431 1.00 72.12 482 GLY A N 1
ATOM 3631 C CA . GLY A 1 482 ? -38.319 18.958 116.801 1.00 72.12 482 GLY A CA 1
ATOM 3632 C C . GLY A 1 482 ? -39.748 18.583 116.382 1.00 72.12 482 GLY A C 1
ATOM 3633 O O . GLY A 1 482 ? -40.610 19.457 116.301 1.00 72.12 482 GLY A O 1
ATOM 3634 N N . ALA A 1 483 ? -40.013 17.304 116.104 1.00 72.50 483 ALA A N 1
ATOM 3635 C CA . ALA A 1 483 ? -41.323 16.810 115.695 1.00 72.50 483 ALA A CA 1
ATOM 3636 C C . ALA A 1 483 ? -42.145 16.332 116.904 1.00 72.50 483 ALA A C 1
ATOM 3638 O O . ALA A 1 483 ? -41.626 15.704 117.828 1.00 72.50 483 ALA A O 1
ATOM 3639 N N . ALA A 1 484 ? -43.454 16.590 116.889 1.00 68.81 484 ALA A N 1
ATOM 3640 C CA . ALA A 1 484 ? -44.364 16.066 117.905 1.00 68.81 484 ALA A CA 1
ATOM 3641 C C . ALA A 1 484 ? -44.622 14.556 117.687 1.00 68.81 484 ALA A C 1
ATOM 3643 O O . ALA A 1 484 ? -44.802 14.138 116.538 1.00 68.81 484 ALA A O 1
ATOM 3644 N N . PRO A 1 485 ? -44.687 13.729 118.752 1.00 63.38 485 PRO A N 1
ATOM 3645 C CA . PRO A 1 485 ? -45.130 12.338 118.649 1.00 63.38 485 PRO A CA 1
ATOM 3646 C C . PRO A 1 485 ? -46.567 12.308 118.108 1.00 63.38 485 PRO A C 1
ATOM 3648 O O . PRO A 1 485 ? -47.372 13.158 118.476 1.00 63.38 485 PRO A O 1
ATOM 3651 N N . ALA A 1 486 ? -46.872 11.382 117.199 1.00 65.69 486 ALA A N 1
ATOM 3652 C CA . ALA A 1 486 ? -48.093 11.387 116.388 1.00 65.69 486 ALA A CA 1
ATOM 3653 C C . ALA A 1 486 ? -49.408 11.688 117.153 1.00 65.69 486 ALA A C 1
ATOM 3655 O O . ALA A 1 486 ? -49.620 11.192 118.258 1.00 65.69 486 ALA A O 1
ATOM 3656 N N . ASN A 1 487 ? -50.319 12.402 116.468 1.00 62.00 487 ASN A N 1
ATOM 3657 C CA . ASN A 1 487 ? -51.673 12.832 116.868 1.00 62.00 487 ASN A CA 1
ATOM 3658 C C . ASN A 1 487 ? -51.740 13.987 117.888 1.00 62.00 487 ASN A C 1
ATOM 3660 O O . ASN A 1 487 ? -51.501 13.810 119.077 1.00 62.00 487 ASN A O 1
ATOM 3664 N N . HIS A 1 488 ? -52.168 15.167 117.424 1.00 61.50 488 HIS A N 1
ATOM 3665 C CA . HIS A 1 488 ? -52.500 16.317 118.271 1.00 61.50 488 HIS A CA 1
ATOM 3666 C C . HIS A 1 488 ? -53.866 16.906 117.882 1.00 61.50 488 HIS A C 1
ATOM 3668 O O . HIS A 1 488 ? -54.347 16.704 116.769 1.00 61.50 488 HIS A O 1
ATOM 3674 N N . THR A 1 489 ? -54.502 17.623 118.808 1.00 58.38 489 THR A N 1
ATOM 3675 C CA . THR A 1 489 ? -55.841 18.219 118.647 1.00 58.38 489 THR A CA 1
ATOM 3676 C C . THR A 1 489 ? -55.776 19.732 118.443 1.00 58.38 489 THR A C 1
ATOM 3678 O O . THR A 1 489 ? -55.062 20.426 119.165 1.00 58.38 489 THR A O 1
ATOM 3681 N N . HIS A 1 490 ? -56.577 20.254 117.507 1.00 59.47 490 HIS A N 1
ATOM 3682 C CA . HIS A 1 490 ? -56.759 21.692 117.283 1.00 59.47 490 HIS A CA 1
ATOM 3683 C C . HIS A 1 490 ? -58.022 22.198 117.995 1.00 59.47 490 HIS A C 1
ATOM 3685 O O . HIS A 1 490 ? -59.099 21.639 117.817 1.00 59.47 490 HIS A O 1
ATOM 3691 N N . SER A 1 491 ? -57.926 23.292 118.757 1.00 57.28 491 SER A N 1
ATOM 3692 C CA . SER A 1 491 ? -59.017 23.775 119.627 1.00 57.28 491 SER A CA 1
ATOM 3693 C C . SER A 1 491 ? -60.270 24.321 118.916 1.00 57.28 491 SER A C 1
ATOM 3695 O O . SER A 1 491 ? -61.238 24.641 119.599 1.00 57.28 491 SER A O 1
ATOM 3697 N N . TYR A 1 492 ? -60.275 24.462 117.583 1.00 58.25 492 TYR A N 1
ATOM 3698 C CA . TYR A 1 492 ? -61.349 25.155 116.843 1.00 58.25 492 TYR A CA 1
ATOM 3699 C C . TYR A 1 492 ? -61.865 24.429 115.587 1.00 58.25 492 TYR A C 1
ATOM 3701 O O . TYR A 1 492 ? -62.723 24.969 114.894 1.00 58.25 492 TYR A O 1
ATOM 3709 N N . ALA A 1 493 ? -61.387 23.218 115.294 1.00 60.34 493 ALA A N 1
ATOM 3710 C CA . ALA A 1 493 ? -61.889 22.398 114.192 1.00 60.34 493 ALA A CA 1
ATOM 3711 C C . ALA A 1 493 ? -62.489 21.121 114.782 1.00 60.34 493 ALA A C 1
ATOM 3713 O O . ALA A 1 493 ? -61.789 20.355 115.436 1.00 60.34 493 ALA A O 1
ATOM 3714 N N . GLY A 1 494 ? -63.789 20.898 114.597 1.00 62.81 494 GLY A N 1
ATOM 3715 C CA . GLY A 1 494 ? -64.450 19.705 115.124 1.00 62.81 494 GLY A CA 1
ATOM 3716 C C . GLY A 1 494 ? -64.383 18.484 114.205 1.00 62.81 494 GLY A C 1
ATOM 3717 O O . GLY A 1 494 ? -65.080 17.505 114.463 1.00 62.81 494 GLY A O 1
ATOM 3718 N N . ALA A 1 495 ? -63.525 18.520 113.178 1.00 64.00 495 ALA A N 1
ATOM 3719 C CA . ALA A 1 495 ? -63.210 17.391 112.313 1.00 64.00 495 ALA A CA 1
ATOM 3720 C C . ALA A 1 495 ? -61.763 16.920 112.538 1.00 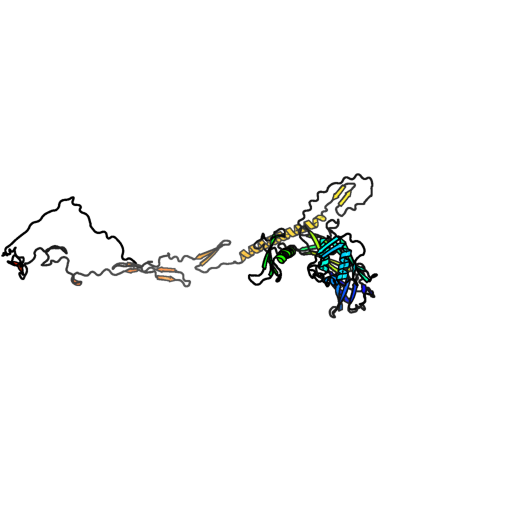64.00 495 ALA A C 1
ATOM 3722 O O . ALA A 1 495 ? -60.821 17.709 112.490 1.00 64.00 495 ALA A O 1
ATOM 3723 N N . SER A 1 496 ? -61.581 15.612 112.744 1.00 64.94 496 SER A N 1
ATOM 3724 C CA . SER A 1 496 ? -60.272 14.941 112.840 1.00 64.94 496 SER A CA 1
ATOM 3725 C C . SER A 1 496 ? -59.648 14.623 111.473 1.00 64.94 496 SER A C 1
ATOM 3727 O O . SER A 1 496 ? -58.605 13.976 111.400 1.00 64.94 496 SER A O 1
ATOM 3729 N N . THR A 1 497 ? -60.279 15.072 110.386 1.00 61.41 497 THR A N 1
ATOM 3730 C CA . THR A 1 497 ? -59.797 14.926 109.011 1.00 61.41 497 THR A CA 1
ATOM 3731 C C . THR A 1 497 ? -59.656 16.296 108.343 1.00 61.41 497 THR A C 1
ATOM 3733 O O . THR A 1 497 ? -60.509 17.167 108.544 1.00 61.41 497 THR A O 1
ATOM 3736 N N . PRO A 1 498 ? -58.591 16.514 107.547 1.00 60.22 498 PRO A N 1
ATOM 3737 C CA . PRO A 1 498 ? -58.427 17.749 106.787 1.00 60.22 498 PRO A CA 1
ATOM 3738 C C . PRO A 1 498 ? -59.637 18.018 105.877 1.00 60.22 498 PRO A C 1
ATOM 3740 O O . PRO A 1 498 ? -60.007 17.161 105.080 1.00 60.22 498 PRO A O 1
ATOM 3743 N N . GLY A 1 499 ? -60.233 19.211 105.986 1.00 65.25 499 GLY A N 1
ATOM 3744 C CA . GLY A 1 499 ? -61.342 19.662 105.132 1.00 65.25 499 GLY A CA 1
ATOM 3745 C C . GLY A 1 499 ? -62.764 19.379 105.639 1.00 65.25 499 GLY A C 1
ATOM 3746 O O . GLY A 1 499 ? -63.704 19.647 104.901 1.00 65.25 499 GLY A O 1
ATOM 3747 N N . GLY A 1 500 ? -62.942 18.853 106.858 1.00 68.62 500 GLY A N 1
ATOM 3748 C CA . GLY A 1 500 ? -64.276 18.631 107.435 1.00 68.62 500 GLY A CA 1
ATOM 3749 C C . GLY A 1 500 ? -64.989 19.906 107.917 1.00 68.62 500 GLY A C 1
ATOM 3750 O O . GLY A 1 500 ? -64.355 20.933 108.168 1.00 68.62 500 GLY A O 1
ATOM 3751 N N . ASP A 1 501 ? -66.315 19.817 108.061 1.00 62.56 501 ASP A N 1
ATOM 3752 C CA . ASP A 1 501 ? -67.185 20.942 108.424 1.00 62.56 501 ASP A CA 1
ATOM 3753 C C . ASP A 1 501 ? -66.922 21.486 109.840 1.00 62.56 501 ASP A C 1
ATOM 3755 O O . ASP A 1 501 ? -66.580 20.752 110.770 1.00 62.56 501 ASP A O 1
ATOM 3759 N N . ALA A 1 502 ? -67.130 22.795 110.019 1.00 69.50 502 ALA A N 1
ATOM 3760 C CA . ALA A 1 502 ? -67.081 23.444 111.326 1.00 69.50 502 ALA A CA 1
ATOM 3761 C C . ALA A 1 502 ? -68.410 23.273 112.082 1.00 69.50 502 ALA A C 1
ATOM 3763 O O . ALA A 1 502 ? -69.485 23.541 111.554 1.00 69.50 502 ALA A O 1
ATOM 3764 N N . ASN A 1 503 ? -68.336 22.887 113.357 1.00 66.62 503 ASN A N 1
ATOM 3765 C CA . ASN A 1 503 ? -69.498 22.428 114.129 1.00 66.62 503 ASN A CA 1
ATOM 3766 C C . ASN A 1 503 ? -70.442 23.561 114.577 1.00 66.62 503 ASN A C 1
ATOM 3768 O O . ASN A 1 503 ? -71.552 23.287 115.026 1.00 66.62 503 ASN A O 1
ATOM 3772 N N . ALA A 1 504 ? -70.001 24.822 114.516 1.00 68.62 504 ALA A N 1
ATOM 3773 C CA . ALA A 1 504 ? -70.812 26.002 114.811 1.00 68.62 504 ALA A CA 1
ATOM 3774 C C . ALA A 1 504 ? -70.147 27.278 114.266 1.00 68.62 504 ALA A C 1
ATOM 3776 O O . ALA A 1 504 ? -68.923 27.416 114.314 1.00 68.62 504 ALA A O 1
ATOM 3777 N N . ALA A 1 505 ? -70.954 28.248 113.826 1.00 70.19 505 ALA A N 1
ATOM 3778 C CA . ALA A 1 505 ? -70.510 29.610 113.530 1.00 70.19 505 ALA A CA 1
ATOM 3779 C C . ALA A 1 505 ? -70.912 30.554 114.675 1.00 70.19 505 ALA A C 1
ATOM 3781 O O . ALA A 1 505 ? -72.018 30.474 115.209 1.00 70.19 505 ALA A O 1
ATOM 3782 N N . LYS A 1 506 ? -70.016 31.463 115.070 1.00 75.50 506 LYS A N 1
ATOM 3783 C CA . LYS A 1 506 ? -70.314 32.496 116.074 1.00 75.50 506 LYS A CA 1
ATOM 3784 C C . LYS A 1 506 ? -71.025 33.671 115.388 1.00 75.50 506 LYS A C 1
ATOM 3786 O O . LYS A 1 506 ? -70.667 34.018 114.265 1.00 75.50 506 LYS A O 1
ATOM 3791 N N . LYS A 1 507 ? -72.000 34.294 116.062 1.00 82.25 507 LYS A N 1
ATOM 3792 C CA . LYS A 1 507 ? -72.704 35.498 115.579 1.00 82.25 507 LYS A CA 1
ATOM 3793 C C . LYS A 1 507 ? -71.737 36.606 115.132 1.00 82.25 507 LYS A C 1
ATOM 3795 O O . LYS A 1 507 ? -70.614 36.686 115.639 1.00 82.25 507 LYS A O 1
ATOM 3800 N N . LEU A 1 508 ? -72.182 37.489 114.236 1.00 78.94 508 LEU A N 1
ATOM 3801 C CA . LEU A 1 508 ? -71.412 38.658 113.807 1.00 78.94 508 LEU A CA 1
ATOM 3802 C C . LEU A 1 508 ? -71.024 39.490 115.036 1.00 78.94 508 LEU A C 1
ATOM 3804 O O . LEU A 1 508 ? -71.878 39.880 115.831 1.00 78.94 508 LEU A O 1
ATOM 3808 N N . SER A 1 509 ? -69.729 39.778 115.190 1.00 83.19 509 SER A N 1
ATOM 3809 C CA . SER A 1 509 ? -69.225 40.572 116.322 1.00 83.19 509 SER A CA 1
ATOM 3810 C C . SER A 1 509 ? -69.819 41.982 116.359 1.00 83.19 509 SER A C 1
ATOM 3812 O O . SER A 1 509 ? -69.933 42.577 117.427 1.00 83.19 509 SER A O 1
ATOM 3814 N N . GLN A 1 510 ? -70.234 42.498 115.202 1.00 86.69 510 GLN A N 1
ATOM 3815 C CA . GLN A 1 510 ? -70.961 43.747 115.069 1.00 86.69 510 GLN A CA 1
ATOM 3816 C C . GLN A 1 510 ? -72.168 43.537 114.154 1.00 86.69 510 GLN A C 1
ATOM 3818 O O . GLN A 1 510 ? -72.015 43.185 112.981 1.00 86.69 510 GLN A O 1
ATOM 3823 N N . ALA A 1 511 ? -73.363 43.777 114.691 1.00 89.50 511 ALA A N 1
ATOM 3824 C CA . ALA A 1 511 ? -74.606 43.624 113.952 1.00 89.50 511 ALA A CA 1
ATOM 3825 C C . ALA A 1 511 ? -74.676 44.587 112.753 1.00 89.50 511 ALA A C 1
ATOM 3827 O O . ALA A 1 511 ? -74.059 45.660 112.750 1.00 89.50 511 ALA A O 1
ATOM 3828 N N . ARG A 1 512 ? -75.417 44.199 111.714 1.00 92.62 512 ARG A N 1
ATOM 3829 C CA . ARG A 1 512 ? -75.597 44.992 110.493 1.00 92.62 512 ARG A CA 1
ATOM 3830 C C . ARG A 1 512 ? -77.052 45.410 110.360 1.00 92.62 512 ARG A C 1
ATOM 3832 O O . ARG A 1 512 ? -77.950 44.600 110.563 1.00 92.62 512 ARG A O 1
ATOM 3839 N N . THR A 1 513 ? -77.285 46.668 109.999 1.00 90.44 513 THR A N 1
ATOM 3840 C CA . THR A 1 513 ? -78.631 47.157 109.691 1.00 90.44 513 THR A CA 1
ATOM 3841 C C . THR A 1 513 ? -78.974 46.811 108.251 1.00 90.44 513 THR A C 1
ATOM 3843 O O . THR A 1 513 ? -78.316 47.271 107.320 1.00 90.44 513 THR A O 1
ATOM 3846 N N . ILE A 1 514 ? -80.030 46.032 108.072 1.00 88.81 514 ILE A N 1
ATOM 3847 C CA . ILE A 1 514 ? -80.629 45.724 106.781 1.00 88.81 514 ILE A CA 1
ATOM 3848 C C . ILE A 1 514 ? -81.776 46.713 106.567 1.00 88.81 514 ILE A C 1
ATOM 3850 O O . ILE A 1 514 ? -82.698 46.796 107.381 1.00 88.81 514 ILE A O 1
ATOM 3854 N N . LYS A 1 515 ? -81.705 47.498 105.488 1.00 84.38 515 LYS A N 1
ATOM 3855 C CA . LYS A 1 515 ? -82.680 48.544 105.158 1.00 84.38 515 LYS A CA 1
ATOM 3856 C C . LYS A 1 515 ? -83.312 48.286 103.797 1.00 84.38 515 LYS A C 1
ATOM 3858 O O . LYS A 1 515 ? -82.606 48.122 102.808 1.00 84.38 515 LYS A O 1
ATOM 3863 N N . LEU A 1 516 ? -84.637 48.324 103.758 1.00 83.81 516 LEU A N 1
ATOM 3864 C CA . LEU A 1 516 ? -85.441 48.319 102.545 1.00 83.81 516 LEU A CA 1
ATOM 3865 C C . LEU A 1 516 ? -85.806 49.766 102.195 1.00 83.81 516 LEU A C 1
ATOM 3867 O O . LEU A 1 516 ? -86.301 50.517 103.042 1.00 83.81 516 LEU A O 1
ATOM 3871 N N . VAL A 1 517 ? -85.530 50.162 100.954 1.00 72.44 517 VAL A N 1
ATOM 3872 C CA . VAL A 1 517 ? -85.849 51.480 100.388 1.00 72.44 517 VAL A CA 1
ATOM 3873 C C . VAL A 1 517 ? -86.570 51.304 99.056 1.00 72.44 517 VAL A C 1
ATOM 3875 O O . VAL A 1 517 ? -86.269 50.376 98.312 1.00 72.44 517 VAL A O 1
ATOM 3878 N N . GLY A 1 518 ? -87.506 52.200 98.748 1.00 72.25 518 GLY A N 1
ATOM 3879 C CA . GLY A 1 518 ? -88.333 52.143 97.542 1.00 72.25 518 GLY A CA 1
ATOM 3880 C C . GLY A 1 518 ? -89.815 52.271 97.882 1.00 72.25 518 GLY A C 1
ATOM 3881 O O . GLY A 1 518 ? -90.165 52.862 98.902 1.00 72.25 518 GLY A O 1
ATOM 3882 N N . SER A 1 519 ? -90.685 51.699 97.046 1.00 62.38 519 SER A N 1
ATOM 3883 C CA . SER A 1 519 ? -92.152 51.772 97.186 1.00 62.38 519 SER A CA 1
ATOM 3884 C C . SER A 1 519 ? -92.700 51.172 98.488 1.00 62.38 519 SER A C 1
ATOM 3886 O O . SER A 1 519 ? -93.856 51.403 98.834 1.00 62.38 519 SER A O 1
ATOM 3888 N N . VAL A 1 520 ? -91.866 50.418 99.208 1.00 70.56 520 VAL A N 1
ATOM 3889 C CA . VAL A 1 520 ? -92.076 49.909 100.562 1.00 70.56 520 VAL A CA 1
ATOM 3890 C C . VAL A 1 520 ? -90.764 50.116 101.329 1.00 70.56 520 VAL A C 1
ATOM 3892 O O . VAL A 1 520 ? -89.695 49.777 100.819 1.00 70.56 520 VAL A O 1
ATOM 3895 N N . SER A 1 521 ? -90.821 50.691 102.532 1.00 79.88 521 SER A N 1
ATOM 3896 C CA . SER A 1 521 ? -89.625 51.014 103.324 1.00 79.88 521 SER A CA 1
ATOM 3897 C C . SER A 1 521 ? -89.691 50.463 104.747 1.00 79.88 521 SER A C 1
ATOM 3899 O O . SER A 1 521 ? -90.758 50.452 105.355 1.00 79.88 521 SER A O 1
ATOM 3901 N N . GLY A 1 522 ? -88.549 49.996 105.263 1.00 87.00 522 GLY A N 1
ATOM 3902 C CA . GLY A 1 522 ? -88.404 49.425 106.608 1.00 87.00 522 GLY A CA 1
ATOM 3903 C C . GLY A 1 522 ? -86.954 49.052 106.932 1.00 87.00 522 GLY A C 1
ATOM 3904 O O . GLY A 1 522 ? -86.107 48.998 106.041 1.00 87.00 522 GLY A O 1
ATOM 3905 N N . THR A 1 523 ? -86.636 48.814 108.206 1.00 86.69 523 THR A N 1
ATOM 3906 C CA . THR A 1 523 ? -85.276 48.441 108.650 1.00 86.69 523 THR A CA 1
ATOM 3907 C C . THR A 1 523 ? -85.298 47.421 109.783 1.00 86.69 523 THR A C 1
ATOM 3909 O O . THR A 1 523 ? -86.144 47.539 110.667 1.00 86.69 523 THR A O 1
ATOM 3912 N N . ALA A 1 524 ? -84.319 46.513 109.829 1.00 90.50 524 ALA A N 1
ATOM 3913 C CA . ALA A 1 524 ? -83.995 45.721 111.023 1.00 90.50 524 ALA A CA 1
ATOM 3914 C C . ALA A 1 524 ? -82.481 45.499 111.168 1.00 90.50 524 ALA A C 1
ATOM 3916 O O . ALA A 1 524 ? -81.726 45.666 110.214 1.00 90.50 524 ALA A O 1
ATOM 3917 N N . ILE A 1 525 ? -82.033 45.126 112.367 1.00 88.81 525 ILE A N 1
ATOM 3918 C CA . ILE A 1 525 ? -80.629 44.818 112.672 1.00 88.81 525 ILE A CA 1
ATOM 3919 C C . ILE A 1 525 ? -80.467 43.298 112.780 1.00 88.81 525 ILE A C 1
ATOM 3921 O O . ILE A 1 525 ? -81.238 42.659 113.487 1.00 88.81 525 ILE A O 1
ATOM 3925 N N . PHE A 1 526 ? -79.460 42.731 112.115 1.00 91.62 526 PHE A N 1
ATOM 3926 C CA . PHE A 1 526 ? -79.177 41.294 112.110 1.00 91.62 526 PHE A CA 1
ATOM 3927 C C . PHE A 1 526 ? -77.714 41.010 112.481 1.00 91.62 526 PHE A C 1
ATOM 3929 O O . PHE A 1 526 ? -76.795 41.639 111.948 1.00 91.62 526 PHE A O 1
ATOM 3936 N N . ASP A 1 527 ? -77.492 40.052 113.387 1.00 90.00 527 ASP A N 1
ATOM 3937 C CA . ASP A 1 527 ? -76.163 39.543 113.762 1.00 90.00 527 ASP A CA 1
ATOM 3938 C C . ASP A 1 527 ? -76.020 38.015 113.609 1.00 90.00 527 ASP A C 1
ATOM 3940 O O . ASP A 1 527 ? -74.961 37.470 113.912 1.00 90.00 527 ASP A O 1
ATOM 3944 N N . GLY A 1 528 ? -77.050 37.314 113.120 1.00 85.94 528 GLY A N 1
ATOM 3945 C CA . GLY A 1 528 ? -77.033 35.857 112.954 1.00 85.94 528 GLY A CA 1
ATOM 3946 C C . GLY A 1 528 ? -77.262 35.054 114.234 1.00 85.94 528 GLY A C 1
ATOM 3947 O O . GLY A 1 528 ? -77.112 33.838 114.205 1.00 85.94 528 GLY A O 1
ATOM 3948 N N . SER A 1 529 ? -77.613 35.698 115.354 1.00 85.31 529 SER A N 1
ATOM 3949 C CA . SER A 1 529 ? -77.967 34.984 116.591 1.00 85.31 529 SER A CA 1
ATOM 3950 C C . SER A 1 529 ? -79.387 34.403 116.597 1.00 85.31 529 SER A C 1
ATOM 3952 O O . SER A 1 529 ? -79.646 33.463 117.343 1.00 85.31 529 SER A O 1
ATOM 3954 N N . SER A 1 530 ? -80.303 34.956 115.796 1.00 85.69 530 SER A N 1
ATOM 3955 C CA . SER A 1 530 ? -81.695 34.505 115.638 1.00 85.69 530 SER A CA 1
ATOM 3956 C C . SER A 1 530 ? -82.325 35.114 114.375 1.00 85.69 530 SER A C 1
ATOM 3958 O O . SER A 1 530 ? -81.751 36.034 113.784 1.00 85.69 530 SER A O 1
ATOM 3960 N N . ASP A 1 531 ? -83.491 34.611 113.966 1.00 86.56 531 ASP A N 1
ATOM 3961 C CA . ASP A 1 531 ? -84.265 35.153 112.842 1.00 86.56 531 ASP A CA 1
ATOM 3962 C C . ASP A 1 531 ? -84.751 36.587 113.123 1.00 86.56 531 ASP A C 1
ATOM 3964 O O . ASP A 1 531 ? -85.076 36.935 114.260 1.00 86.56 531 ASP A O 1
ATOM 3968 N N . VAL A 1 532 ? -84.846 37.430 112.084 1.00 85.69 532 VAL A N 1
ATOM 3969 C CA . VAL A 1 532 ? -85.303 38.827 112.216 1.00 85.69 532 VAL A CA 1
ATOM 3970 C C . VAL A 1 532 ? -86.424 39.166 111.232 1.00 85.69 532 VAL A C 1
ATOM 3972 O O . VAL A 1 532 ? -86.416 38.722 110.087 1.00 85.69 532 VAL A O 1
ATOM 3975 N N . THR A 1 533 ? -87.379 39.995 111.667 1.00 84.75 533 THR A N 1
ATOM 3976 C CA . THR A 1 533 ? -88.495 40.499 110.843 1.00 84.75 533 THR A CA 1
ATOM 3977 C C . THR A 1 533 ? -88.322 41.995 110.559 1.00 84.75 533 THR A C 1
ATOM 3979 O O . THR A 1 533 ? -88.014 42.762 111.470 1.00 84.75 533 THR A O 1
ATOM 3982 N N . ILE A 1 534 ? -88.546 42.430 109.311 1.00 88.25 534 ILE A N 1
ATOM 3983 C CA . ILE A 1 534 ? -88.526 43.850 108.918 1.00 88.25 534 ILE A CA 1
ATOM 3984 C C . ILE A 1 534 ? -89.963 44.336 108.728 1.00 88.25 534 ILE A C 1
ATOM 3986 O O . ILE A 1 534 ? -90.637 43.937 107.781 1.00 88.25 534 ILE A O 1
ATOM 3990 N N . ASN A 1 535 ? -90.416 45.235 109.599 1.00 81.44 535 ASN A N 1
ATOM 3991 C CA . ASN A 1 535 ? -91.717 45.886 109.451 1.00 81.44 535 ASN A CA 1
ATOM 3992 C C . ASN A 1 535 ? -91.623 47.032 108.436 1.00 81.44 535 ASN A C 1
ATOM 3994 O O . ASN A 1 535 ? -90.658 47.799 108.465 1.00 81.44 535 ASN A O 1
ATOM 3998 N N . VAL A 1 536 ? -92.621 47.154 107.555 1.00 78.75 536 VAL A N 1
ATOM 3999 C CA . VAL A 1 536 ? -92.568 48.062 106.401 1.00 78.75 536 VAL A CA 1
ATOM 4000 C C . VAL A 1 536 ? -93.816 48.945 106.225 1.00 78.75 536 VAL A C 1
ATOM 4002 O O . VAL A 1 536 ? -94.917 48.540 106.588 1.00 78.75 536 VAL A O 1
ATOM 4005 N N . GLN A 1 537 ? -93.656 50.134 105.624 1.00 63.22 537 GLN A N 1
ATOM 4006 C CA . GLN A 1 537 ? -94.739 51.036 105.173 1.00 63.22 537 GLN A CA 1
ATOM 4007 C C . GLN A 1 537 ? -94.618 51.332 103.662 1.00 63.22 537 GLN A C 1
ATOM 4009 O O . GLN A 1 537 ? -93.503 51.557 103.185 1.00 63.22 537 GLN A O 1
ATOM 4014 N N . GLY A 1 538 ? -95.733 51.333 102.906 1.00 61.41 538 GLY A N 1
ATOM 4015 C CA . GLY A 1 538 ? -95.754 51.484 101.434 1.00 61.41 538 GLY A CA 1
ATOM 4016 C C . GLY A 1 538 ? -96.593 52.653 100.883 1.00 61.41 538 GLY A C 1
ATOM 4017 O O . GLY A 1 538 ? -97.444 53.188 101.590 1.00 61.41 538 GLY A O 1
ATOM 4018 N N . ALA A 1 539 ? -96.350 53.032 99.618 1.00 53.81 539 ALA A N 1
ATOM 4019 C CA . ALA A 1 539 ? -97.072 54.078 98.868 1.00 53.81 539 ALA A CA 1
ATOM 4020 C C . ALA A 1 539 ? -98.160 53.500 97.922 1.00 53.81 539 ALA A C 1
ATOM 4022 O O . ALA A 1 539 ? -97.972 52.445 97.321 1.00 53.81 539 ALA A O 1
ATOM 4023 N N . THR A 1 540 ? -99.301 54.188 97.788 1.00 50.19 540 THR A N 1
ATOM 4024 C CA . THR A 1 540 ? -100.554 53.714 97.145 1.00 50.19 540 THR A CA 1
ATOM 4025 C C . THR A 1 540 ? -100.649 53.975 95.615 1.00 50.19 540 THR A C 1
ATOM 4027 O O . THR A 1 540 ? -100.275 55.060 95.180 1.00 50.19 540 THR A O 1
ATOM 4030 N N . GLN A 1 541 ? -101.299 53.040 94.872 1.00 44.97 541 GLN A N 1
ATOM 4031 C CA . GLN A 1 541 ? -101.753 52.990 93.436 1.00 44.97 541 GLN A CA 1
ATOM 4032 C C . GLN A 1 541 ? -100.752 52.461 92.374 1.00 44.97 541 GLN A C 1
ATOM 4034 O O . GLN A 1 541 ? -99.589 52.823 92.428 1.00 44.97 541 GLN A O 1
ATOM 4039 N N . GLY A 1 542 ? -101.069 51.649 91.342 1.00 42.12 542 GLY A N 1
ATOM 4040 C CA . GLY A 1 542 ? -102.273 51.012 90.754 1.00 42.12 542 GLY A CA 1
ATOM 4041 C C . GLY A 1 542 ? -101.839 50.181 89.502 1.00 42.12 542 GLY A C 1
ATOM 4042 O O . GLY A 1 542 ? -100.803 50.491 88.921 1.00 42.12 542 GLY A O 1
ATOM 4043 N N . GLY A 1 543 ? -102.531 49.082 89.143 1.00 41.94 543 GLY A N 1
ATOM 4044 C CA . GLY A 1 543 ? -101.990 47.971 88.312 1.00 41.94 543 GLY A CA 1
ATOM 4045 C C . GLY A 1 543 ? -102.333 47.898 86.808 1.00 41.94 543 GLY A C 1
ATOM 4046 O O . GLY A 1 543 ? -102.946 48.810 86.273 1.00 41.94 543 GLY A O 1
ATOM 4047 N N . ALA A 1 544 ? -101.953 46.785 86.148 1.00 37.94 544 ALA A N 1
ATOM 4048 C CA . ALA A 1 544 ? -102.588 46.212 84.940 1.00 37.94 544 ALA A CA 1
ATOM 4049 C C . ALA A 1 544 ? -102.028 44.805 84.597 1.00 37.94 544 ALA A C 1
ATOM 4051 O O . ALA A 1 544 ? -100.835 44.542 84.737 1.00 37.94 544 ALA A O 1
ATOM 4052 N N . THR A 1 545 ? -102.921 43.916 84.159 1.00 45.38 545 THR A N 1
ATOM 4053 C CA . THR A 1 545 ? -102.771 42.480 83.854 1.00 45.38 545 THR A CA 1
ATOM 4054 C C . THR A 1 545 ? -102.509 42.183 82.361 1.00 45.38 545 THR A C 1
ATOM 4056 O O . THR A 1 545 ? -102.682 43.050 81.512 1.00 45.38 545 THR A O 1
ATOM 4059 N N . THR A 1 546 ? -102.111 40.935 82.075 1.00 45.62 546 THR A N 1
ATOM 4060 C CA . THR A 1 546 ? -101.747 40.268 80.793 1.00 45.62 546 THR A CA 1
ATOM 4061 C C . THR A 1 546 ? -102.772 40.372 79.638 1.00 45.62 546 THR A C 1
ATOM 4063 O O . THR A 1 546 ? -103.913 40.769 79.874 1.00 45.62 546 THR A O 1
ATOM 4066 N N . PRO A 1 547 ? -102.419 39.972 78.387 1.00 47.47 547 PRO A N 1
ATOM 4067 C CA . PRO A 1 547 ? -102.878 38.643 77.930 1.00 47.47 547 PRO A CA 1
ATOM 4068 C C . PRO A 1 547 ? -101.972 37.882 76.921 1.00 47.47 547 PRO A C 1
ATOM 4070 O O . PRO A 1 547 ? -100.997 38.392 76.379 1.00 47.47 547 PRO A O 1
ATOM 4073 N N . SER A 1 548 ? -102.344 36.613 76.715 1.00 39.78 548 SER A N 1
ATOM 4074 C CA . SER A 1 548 ? -101.680 35.520 75.984 1.00 39.78 548 SER A CA 1
ATOM 4075 C C . SER A 1 548 ? -101.972 35.485 74.470 1.00 39.78 548 SER A C 1
ATOM 4077 O O . SER A 1 548 ? -103.068 35.879 74.074 1.00 39.78 548 SER A O 1
ATOM 4079 N N . PHE A 1 549 ? -101.102 34.865 73.655 1.00 45.00 549 PHE A N 1
ATOM 4080 C CA . PHE A 1 549 ? -101.400 34.485 72.258 1.00 45.00 549 PHE A CA 1
ATOM 4081 C C . PHE A 1 549 ? -101.334 32.947 72.056 1.00 45.00 549 PHE A C 1
ATOM 4083 O O . PHE A 1 549 ? -100.370 32.342 72.528 1.00 45.00 549 PHE A O 1
ATOM 4090 N N . PRO A 1 550 ? -102.310 32.298 71.378 1.00 48.84 550 PRO A N 1
ATOM 4091 C CA . PRO A 1 550 ? -102.330 30.844 71.140 1.00 48.84 550 PRO A CA 1
ATOM 4092 C C . PRO A 1 550 ? -101.485 30.374 69.936 1.00 48.84 550 PRO A C 1
ATOM 4094 O O . PRO A 1 550 ? -101.131 31.153 69.053 1.00 48.84 550 PRO A O 1
ATOM 4097 N N . VAL A 1 551 ? -101.208 29.064 69.896 1.00 42.81 551 VAL A N 1
ATOM 4098 C CA . VAL A 1 551 ? -100.445 28.347 68.854 1.00 42.81 551 VAL A CA 1
ATOM 4099 C C . VAL A 1 551 ? -101.222 28.304 67.529 1.00 42.81 551 VAL A C 1
ATOM 4101 O O . VAL A 1 551 ? -102.365 27.856 67.508 1.00 42.81 551 VAL A O 1
ATOM 4104 N N . GLY A 1 552 ? -100.590 28.734 66.429 1.00 53.56 552 GLY A N 1
ATOM 4105 C CA . GLY A 1 552 ? -101.160 28.708 65.069 1.00 53.56 552 GLY A CA 1
ATOM 4106 C C . GLY A 1 552 ? -101.123 30.040 64.306 1.00 53.56 552 GLY A C 1
ATOM 4107 O O . GLY A 1 552 ? -101.532 30.089 63.150 1.00 53.56 552 GLY A O 1
ATOM 4108 N N . SER A 1 553 ? -100.619 31.115 64.913 1.00 55.50 553 SER A N 1
ATOM 4109 C CA . SER A 1 553 ? -100.513 32.431 64.273 1.00 55.50 553 SER A CA 1
ATOM 4110 C C . SER A 1 553 ? -99.313 32.500 63.318 1.00 55.50 553 SER A C 1
ATOM 4112 O O . SER A 1 553 ? -98.169 32.567 63.763 1.00 55.50 553 SER A O 1
ATOM 4114 N N . VAL A 1 554 ? -99.568 32.524 62.009 1.00 52.88 554 VAL A N 1
ATOM 4115 C CA . VAL A 1 554 ? -98.598 32.911 60.971 1.00 52.88 554 VAL A CA 1
ATOM 4116 C C . VAL A 1 554 ? -99.081 34.223 60.374 1.00 52.88 554 VAL A C 1
ATOM 4118 O O . VAL A 1 554 ? -100.159 34.239 59.788 1.00 52.88 554 VAL A O 1
ATOM 4121 N N . ILE A 1 555 ? -98.308 35.306 60.507 1.00 51.00 555 ILE A N 1
ATOM 4122 C CA . ILE A 1 555 ? -98.437 36.473 59.623 1.00 51.00 555 ILE A CA 1
ATOM 4123 C C . ILE A 1 555 ? -97.041 36.968 59.236 1.00 51.00 555 ILE A C 1
ATOM 4125 O O . ILE A 1 555 ? -96.134 37.073 60.061 1.00 51.00 555 ILE A O 1
ATOM 4129 N N . GLU A 1 556 ? -96.918 37.178 57.931 1.00 45.94 556 GLU A N 1
ATOM 4130 C CA . GLU A 1 556 ? -95.724 37.199 57.100 1.00 45.94 556 GLU A CA 1
ATOM 4131 C C . GLU A 1 556 ? -94.939 38.520 57.115 1.00 45.94 556 GLU A C 1
ATOM 4133 O O . GLU A 1 556 ? -95.411 39.586 57.508 1.00 45.94 556 GLU A O 1
ATOM 4138 N N . THR A 1 557 ? -93.694 38.402 56.654 1.00 54.78 557 THR A N 1
ATOM 4139 C CA . THR A 1 557 ? -92.621 39.401 56.643 1.00 54.78 557 THR A CA 1
ATOM 4140 C C . THR A 1 557 ? -92.738 40.374 55.464 1.00 54.78 557 THR A C 1
ATOM 4142 O O . THR A 1 557 ? -93.036 39.938 54.355 1.00 54.78 557 THR A O 1
ATOM 4145 N N . THR A 1 558 ? -92.381 41.651 55.640 1.00 50.66 558 THR A N 1
ATOM 4146 C CA . THR A 1 558 ? -92.439 42.684 54.581 1.00 50.66 558 THR A CA 1
ATOM 4147 C C . THR A 1 558 ? -91.083 43.218 54.099 1.00 50.66 558 THR A C 1
ATOM 4149 O O . THR A 1 558 ? -91.042 44.267 53.462 1.00 50.66 558 THR A O 1
ATOM 4152 N N . SER A 1 559 ? -89.954 42.532 54.329 1.00 49.25 559 SER A N 1
ATOM 4153 C CA . SER A 1 559 ? -88.687 42.956 53.707 1.00 49.25 559 SER A CA 1
ATOM 4154 C C . SER A 1 559 ? -87.642 41.847 53.594 1.00 49.25 559 SER A C 1
ATOM 4156 O O . SER A 1 559 ? -87.264 41.212 54.575 1.00 49.25 559 SER A O 1
ATOM 4158 N N . PHE A 1 560 ? -87.152 41.682 52.366 1.00 46.28 560 PHE A N 1
ATOM 4159 C CA . PHE A 1 560 ? -86.184 40.704 51.881 1.00 46.28 560 PHE A CA 1
ATOM 4160 C C . PHE A 1 560 ? -84.785 41.346 51.878 1.00 46.28 560 PHE A C 1
ATOM 4162 O O . PHE A 1 560 ? -84.515 42.203 51.041 1.00 46.28 560 PHE A O 1
ATOM 4169 N N . VAL A 1 561 ? -83.878 40.950 52.777 1.00 51.16 561 VAL A N 1
ATOM 4170 C CA . VAL A 1 561 ? -82.436 41.195 52.586 1.00 51.16 561 VAL A CA 1
ATOM 4171 C C . VAL A 1 561 ? -81.657 39.964 53.041 1.00 51.16 561 VAL A C 1
ATOM 4173 O O . VAL A 1 561 ? -81.528 39.680 54.226 1.00 51.16 561 VAL A O 1
ATOM 4176 N N . ASN A 1 562 ? -81.138 39.235 52.063 1.00 48.50 562 ASN A N 1
ATOM 4177 C CA . ASN A 1 562 ? -80.067 38.250 52.179 1.00 48.50 562 ASN A CA 1
ATOM 4178 C C . ASN A 1 562 ? -79.026 38.747 51.171 1.00 48.50 562 ASN A C 1
ATOM 4180 O O . ASN A 1 562 ? -79.424 38.867 50.007 1.00 48.50 562 ASN A O 1
ATOM 4184 N N . PRO A 1 563 ? -77.784 39.153 51.530 1.00 44.81 563 PRO A N 1
ATOM 4185 C CA . PRO A 1 563 ? -76.684 38.176 51.587 1.00 44.81 563 PRO A CA 1
ATOM 4186 C C . PRO A 1 563 ? -75.402 38.593 52.364 1.00 44.81 563 PRO A C 1
ATOM 4188 O O . PRO A 1 563 ? -75.164 39.751 52.678 1.00 44.81 563 PRO A O 1
ATOM 4191 N N . ALA A 1 564 ? -74.502 37.618 52.523 1.00 37.41 564 ALA A N 1
ATOM 4192 C CA . ALA A 1 564 ? -73.051 37.757 52.318 1.00 37.41 564 ALA A CA 1
ATOM 4193 C C . ALA A 1 564 ? -72.135 38.544 53.303 1.00 37.41 564 ALA A C 1
ATOM 4195 O O . ALA A 1 564 ? -72.140 39.765 53.382 1.00 37.41 564 ALA A O 1
ATOM 4196 N N . ILE A 1 565 ? -71.144 37.787 53.809 1.00 41.31 565 ILE A N 1
ATOM 4197 C CA . ILE A 1 565 ? -69.690 38.073 53.740 1.00 41.31 565 ILE A CA 1
ATOM 4198 C C . ILE A 1 565 ? -69.101 39.147 54.676 1.00 41.31 565 ILE A C 1
ATOM 4200 O O . ILE A 1 565 ? -69.351 40.337 54.525 1.00 41.31 565 ILE A O 1
ATOM 4204 N N . LYS A 1 566 ? -68.163 38.697 55.530 1.00 44.25 566 LYS A N 1
ATOM 4205 C CA . LYS A 1 566 ? -66.821 39.256 55.865 1.00 44.25 566 LYS A CA 1
ATOM 4206 C C . LYS A 1 566 ? -66.314 38.476 57.099 1.00 44.25 566 LYS A C 1
ATOM 4208 O O . LYS A 1 566 ? -67.070 38.337 58.044 1.00 44.25 566 LYS A O 1
ATOM 4213 N N . LEU A 1 567 ? -65.120 37.909 57.258 1.00 41.50 567 LEU A N 1
ATOM 4214 C CA . LEU A 1 567 ? -63.830 37.866 56.572 1.00 41.50 567 LEU A CA 1
ATOM 4215 C C . LEU A 1 567 ? -63.083 36.643 57.158 1.00 41.50 567 LEU A C 1
ATOM 4217 O O . LEU A 1 567 ? -63.004 36.515 58.378 1.00 41.50 567 LEU A O 1
ATOM 4221 N N . ARG A 1 568 ? -62.500 35.781 56.321 1.00 47.12 568 ARG A N 1
ATOM 4222 C CA . ARG A 1 568 ? -61.271 35.033 56.645 1.00 47.12 568 ARG A CA 1
ATOM 4223 C C . ARG A 1 568 ? -60.389 35.027 55.394 1.00 47.12 568 ARG A C 1
ATOM 4225 O O . ARG A 1 568 ? -60.636 34.269 54.460 1.00 47.12 568 ARG A O 1
ATOM 4232 N N . ARG A 1 569 ? -59.418 35.937 55.377 1.00 44.78 569 ARG A N 1
ATOM 4233 C CA . ARG A 1 569 ? -58.024 35.650 55.036 1.00 44.78 569 ARG A CA 1
ATOM 4234 C C . ARG A 1 569 ? -57.224 35.900 56.301 1.00 44.78 569 ARG A C 1
ATOM 4236 O O . ARG A 1 569 ? -57.624 36.844 57.021 1.00 44.78 569 ARG A O 1
#

pLDDT: mean 78.23, std 18.14, range [28.53, 98.38]

Foldseek 3Di:
DFFWWKDALVLATDGTDAQKKKKDKDFLDDQKIKIKDALPDPDDYDQQMKIDGAFAQRIFGFHDWDDDPVVRMIMTIGGGPLRVQQPFWDADDVVDPWDWDKDQLLVRVQVVCVVRVNVVAADEDPDGQVWIWTDIFDHGGRRSVRSQVRQVVRQKGKGWGQHSVVNHTYIYIHHAAEAPPDPPLPFWPKDKDDPQAFQFKEWEWEEDDDPGIDTAIWGADPLGDIDSDHDADDPSHHYDYDYHHHDDPVRCVVCVSVVSSVRLQPIWIWIQGDPPDDHDQQHWGWDADPVPRFIWIWGFGMWIWIDHPVDIGITTGTGGRRDRDDDPDDDDDDDDDDPDDDPPPDDDDPQWDDDDPDIDGHDDPVVCVVVVVVVVVVVVVVVVVVVVVVVVVVVVVPPPVDDDDDPQWGWDDDPPDIDIDGNDLPDDPPQQADPDDDDDDAQDKHKDGWDFDADPVGRTNDTHIDIDTHHHDDDDDCVNVVHDDDDDDDPFAPDPDPPDDGPDDDWAPDWDKDWDDDQKTWIDIGGPPDDDDTDIDGDDDDDDDDDDDDPDDDDDDDDDDDDDDDDDD

Organism: NCBI:txid1382